Protein AF-A0A956EJK0-F1 (afdb_monomer)

Structure (mmCIF, N/CA/C/O backbone):
data_AF-A0A956EJK0-F1
#
_entry.id   AF-A0A956EJK0-F1
#
loop_
_atom_site.group_PDB
_atom_site.id
_atom_site.type_symbol
_atom_site.label_atom_id
_atom_site.label_alt_id
_atom_site.label_comp_id
_atom_site.label_asym_id
_atom_site.label_entity_id
_atom_site.label_seq_id
_atom_site.pdbx_PDB_ins_code
_atom_site.Cartn_x
_atom_site.Cartn_y
_atom_site.Cartn_z
_atom_site.occupancy
_atom_site.B_iso_or_equiv
_atom_site.auth_seq_id
_atom_site.auth_comp_id
_atom_site.auth_asym_id
_atom_site.auth_atom_id
_atom_site.pdbx_PDB_model_num
ATOM 1 N N . MET A 1 1 ? -27.105 24.852 21.504 1.00 27.03 1 MET A N 1
ATOM 2 C CA . MET A 1 1 ? -26.414 24.849 20.197 1.00 27.03 1 MET A CA 1
ATOM 3 C C . MET A 1 1 ? -25.182 23.975 20.384 1.00 27.03 1 MET A C 1
ATOM 5 O O . MET A 1 1 ? -24.253 24.402 21.052 1.00 27.03 1 MET A O 1
ATOM 9 N N . ALA A 1 2 ? -25.264 22.703 19.991 1.00 27.64 2 ALA A N 1
ATOM 10 C CA . ALA A 1 2 ? -24.200 21.724 20.217 1.00 27.64 2 ALA A CA 1
ATOM 11 C C . ALA A 1 2 ? -22.987 22.030 19.314 1.00 27.64 2 ALA A C 1
ATOM 13 O O . ALA A 1 2 ? -23.203 22.406 18.158 1.00 27.64 2 ALA A O 1
ATOM 14 N N . PRO A 1 3 ? -21.737 21.873 19.784 1.00 31.86 3 PRO A N 1
ATOM 15 C CA . PRO A 1 3 ? -20.600 21.773 18.877 1.00 31.86 3 PRO A CA 1
ATOM 16 C C . PRO A 1 3 ? -20.783 20.500 18.038 1.00 31.86 3 PRO A C 1
ATOM 18 O O . PRO A 1 3 ? -20.992 19.414 18.574 1.00 31.86 3 PRO A O 1
ATOM 21 N N . GLY A 1 4 ? -20.838 20.673 16.717 1.00 28.30 4 GLY A N 1
ATOM 22 C CA . GLY A 1 4 ? -21.259 19.648 15.767 1.00 28.30 4 GLY A CA 1
ATOM 23 C C . GLY A 1 4 ? -20.403 18.386 15.813 1.00 28.30 4 GLY A C 1
ATOM 24 O O . GLY A 1 4 ? -19.175 18.464 15.797 1.00 28.30 4 GLY A O 1
ATOM 25 N N . GLY A 1 5 ? -21.070 17.228 15.816 1.00 31.25 5 GLY A N 1
ATOM 26 C CA . GLY A 1 5 ? -20.427 15.953 15.526 1.00 31.25 5 GLY A CA 1
ATO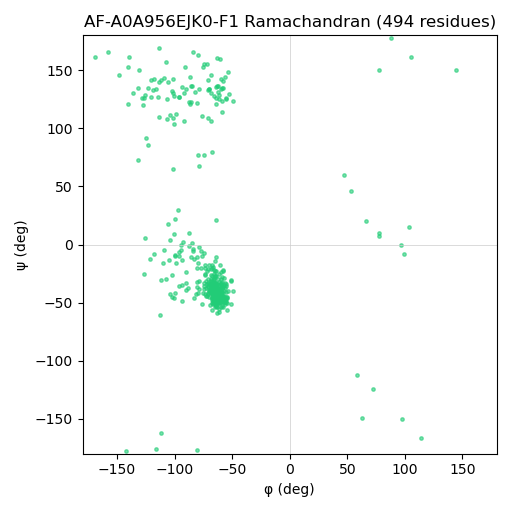M 27 C C . GLY A 1 5 ? -19.689 16.055 14.195 1.00 31.25 5 GLY A C 1
ATOM 28 O O . GLY A 1 5 ? -20.239 16.551 13.206 1.00 31.25 5 GLY A O 1
ATOM 29 N N . THR A 1 6 ? -18.424 15.651 14.183 1.00 39.28 6 THR A N 1
ATOM 30 C CA . THR A 1 6 ? -17.621 15.607 12.966 1.00 39.28 6 THR A CA 1
ATOM 31 C C . THR A 1 6 ? -18.357 14.749 11.929 1.00 39.28 6 THR A C 1
ATOM 33 O O . THR A 1 6 ? -18.733 13.613 12.232 1.00 39.28 6 THR A O 1
ATOM 36 N N . PRO A 1 7 ? -18.629 15.264 10.714 1.00 41.50 7 PRO A N 1
ATOM 37 C CA . PRO A 1 7 ? -19.218 14.451 9.662 1.00 41.50 7 PRO A CA 1
ATOM 38 C C . PRO A 1 7 ? -18.278 13.272 9.405 1.00 41.50 7 PRO A C 1
ATOM 40 O O . PRO A 1 7 ? -17.145 13.470 8.974 1.00 41.50 7 PRO A O 1
ATOM 43 N N . ARG A 1 8 ? -18.708 12.042 9.696 1.00 54.34 8 ARG A N 1
ATOM 44 C CA . ARG A 1 8 ? -17.963 10.856 9.264 1.00 54.34 8 ARG A CA 1
ATOM 45 C C . ARG A 1 8 ? -17.973 10.822 7.741 1.00 54.34 8 ARG A C 1
ATOM 47 O O . ARG A 1 8 ? -19.007 11.056 7.123 1.00 54.34 8 ARG A O 1
ATOM 54 N N . SER A 1 9 ? -16.820 10.533 7.144 1.00 58.06 9 SER A N 1
ATOM 55 C CA . SER A 1 9 ? -16.718 10.328 5.702 1.00 58.06 9 SER A CA 1
ATOM 56 C C . SER A 1 9 ? -17.698 9.237 5.262 1.00 58.06 9 SER A C 1
ATOM 58 O O . SER A 1 9 ? -17.712 8.139 5.824 1.00 58.06 9 SER A O 1
ATOM 60 N N . ASP A 1 10 ? -18.549 9.546 4.285 1.00 70.12 10 ASP A N 1
ATOM 61 C CA . ASP A 1 10 ? -19.488 8.571 3.747 1.00 70.12 10 ASP A CA 1
ATOM 62 C C . ASP A 1 10 ? -18.712 7.399 3.125 1.00 70.12 10 ASP A C 1
ATOM 64 O O . ASP A 1 10 ? -17.862 7.586 2.248 1.00 70.12 10 ASP A O 1
ATOM 68 N N . ARG A 1 11 ? -19.063 6.171 3.520 1.00 81.75 11 ARG A N 1
ATOM 69 C CA . ARG A 1 11 ? -18.511 4.920 2.975 1.00 81.75 11 ARG A CA 1
ATOM 70 C C . ARG A 1 11 ? -18.932 4.707 1.516 1.00 81.75 11 ARG A C 1
ATOM 72 O O . ARG A 1 11 ? -19.880 3.976 1.223 1.00 81.75 11 ARG A O 1
ATOM 79 N N . ARG A 1 12 ? -18.249 5.381 0.589 1.00 82.50 12 ARG A N 1
ATOM 80 C CA . ARG A 1 12 ? -18.612 5.458 -0.839 1.00 82.50 12 ARG A CA 1
ATOM 81 C C . ARG A 1 12 ? -17.741 4.597 -1.756 1.00 82.50 12 ARG A C 1
ATOM 83 O O . ARG A 1 12 ? -18.123 4.394 -2.909 1.00 82.50 12 ARG A O 1
ATOM 90 N N . LEU A 1 13 ? -16.600 4.082 -1.292 1.00 86.31 13 LEU A N 1
ATOM 91 C CA . LEU A 1 13 ? -15.708 3.254 -2.110 1.00 86.31 13 LEU A CA 1
ATOM 92 C C . LEU A 1 13 ? -16.095 1.774 -2.050 1.00 86.31 13 LEU A C 1
ATOM 94 O O . LEU A 1 13 ? -16.135 1.168 -0.986 1.00 86.31 13 LEU A O 1
ATOM 98 N N . GLY A 1 14 ? -16.372 1.176 -3.208 1.00 91.00 14 GLY A N 1
ATOM 99 C CA . GLY A 1 14 ? -16.590 -0.268 -3.322 1.00 91.00 14 GLY A CA 1
ATOM 100 C C . GLY A 1 14 ? -15.284 -1.072 -3.369 1.00 91.00 14 GLY A C 1
ATOM 101 O O . GLY A 1 14 ? -14.188 -0.516 -3.333 1.00 91.00 14 GLY A O 1
ATOM 102 N N . LEU A 1 15 ? -15.416 -2.391 -3.538 1.00 92.88 15 LEU A N 1
ATOM 103 C CA . LEU A 1 15 ? -14.291 -3.327 -3.641 1.00 92.88 15 LEU A CA 1
ATOM 104 C C . LEU A 1 15 ? -13.317 -2.989 -4.782 1.00 92.88 15 LEU A C 1
ATOM 106 O O . LEU A 1 15 ? -12.114 -2.945 -4.554 1.00 92.88 15 LEU A O 1
ATOM 110 N N . LEU A 1 16 ? -13.816 -2.744 -6.001 1.00 92.62 16 LEU A N 1
ATOM 111 C CA . LEU A 1 16 ? -12.954 -2.537 -7.174 1.00 92.62 16 LEU A CA 1
ATOM 112 C C . LEU A 1 16 ? -12.081 -1.273 -7.066 1.00 92.62 16 LEU A C 1
ATOM 114 O O . LEU A 1 16 ? -10.877 -1.393 -7.273 1.00 92.62 16 LEU A O 1
ATOM 118 N N . PRO A 1 17 ? -12.612 -0.087 -6.696 1.00 91.12 17 PRO A N 1
ATOM 119 C CA . PRO A 1 17 ? -11.764 1.073 -6.428 1.00 91.12 17 PRO A CA 1
ATOM 120 C C . PRO A 1 17 ? -10.739 0.828 -5.315 1.00 91.12 17 PRO A C 1
ATOM 122 O O . PRO A 1 17 ? -9.592 1.225 -5.468 1.00 91.12 17 PRO A O 1
ATOM 125 N N . ALA A 1 18 ? -11.116 0.147 -4.225 1.00 92.56 18 ALA A N 1
ATOM 126 C CA . ALA A 1 18 ? -10.185 -0.163 -3.137 1.00 92.56 18 ALA A CA 1
ATOM 127 C C . ALA A 1 18 ? -9.060 -1.112 -3.592 1.00 92.56 18 ALA A C 1
ATOM 129 O O . ALA A 1 18 ? -7.894 -0.878 -3.287 1.00 92.56 18 ALA A O 1
ATOM 130 N N . ALA A 1 19 ? -9.385 -2.142 -4.379 1.00 95.19 19 ALA A N 1
ATOM 131 C CA . ALA A 1 19 ? -8.396 -3.044 -4.966 1.00 95.19 19 ALA A CA 1
ATOM 132 C C . ALA A 1 19 ? -7.498 -2.324 -5.987 1.00 95.19 19 ALA A C 1
ATOM 134 O O . ALA A 1 19 ? -6.304 -2.597 -6.047 1.00 95.19 19 ALA A O 1
ATOM 135 N N . ALA A 1 20 ? -8.044 -1.373 -6.753 1.00 93.62 20 ALA A N 1
ATOM 136 C CA . ALA A 1 20 ? -7.271 -0.538 -7.671 1.00 93.62 20 ALA A CA 1
ATOM 137 C C . ALA A 1 20 ? -6.339 0.440 -6.939 1.00 93.62 20 ALA A C 1
ATOM 139 O O . ALA A 1 20 ? -5.262 0.729 -7.444 1.00 93.62 20 ALA A O 1
ATOM 140 N N . VAL A 1 21 ? -6.712 0.925 -5.748 1.00 93.69 21 VAL A N 1
ATOM 141 C CA . VAL A 1 21 ? -5.791 1.683 -4.884 1.00 93.69 21 VAL A CA 1
ATOM 142 C C . VAL A 1 21 ? -4.616 0.797 -4.470 1.00 93.69 21 VAL A C 1
ATOM 144 O O . VAL A 1 21 ? -3.480 1.207 -4.649 1.00 93.69 21 VAL A O 1
ATOM 147 N N . VAL A 1 22 ? -4.867 -0.434 -4.010 1.00 95.56 22 VAL A N 1
ATOM 148 C CA . VAL A 1 22 ? -3.798 -1.382 -3.631 1.00 95.56 22 VAL A CA 1
ATOM 149 C C . VAL A 1 22 ? -2.900 -1.707 -4.822 1.00 95.56 22 VAL A C 1
ATOM 151 O O . VAL A 1 22 ? -1.693 -1.487 -4.771 1.00 95.56 22 VAL A O 1
ATOM 154 N N . ALA A 1 23 ? -3.489 -2.184 -5.920 1.00 95.19 23 ALA A N 1
ATOM 155 C CA . ALA A 1 23 ? -2.732 -2.582 -7.098 1.00 95.19 23 ALA A CA 1
ATOM 156 C C . ALA A 1 23 ? -1.990 -1.398 -7.734 1.00 95.19 23 ALA A C 1
ATOM 158 O O . ALA A 1 23 ? -0.863 -1.562 -8.181 1.00 95.19 23 ALA A O 1
ATOM 159 N N . GLY A 1 24 ? -2.590 -0.205 -7.749 1.00 92.31 24 GLY A N 1
ATOM 160 C CA . GLY A 1 24 ? -1.971 0.997 -8.299 1.00 92.31 24 GLY A CA 1
ATOM 161 C C . GLY A 1 24 ? -0.852 1.541 -7.422 1.00 92.31 24 GLY A C 1
ATOM 162 O O . GLY A 1 24 ? 0.166 1.961 -7.952 1.00 92.31 24 GLY A O 1
ATOM 163 N N . SER A 1 25 ? -0.994 1.484 -6.095 1.00 91.56 25 SER A N 1
ATOM 164 C CA . SER A 1 25 ? 0.093 1.839 -5.179 1.00 91.56 25 SER A CA 1
ATOM 165 C C . SER A 1 25 ? 1.289 0.898 -5.311 1.00 91.56 25 SER A C 1
ATOM 167 O O . SER A 1 25 ? 2.416 1.371 -5.214 1.00 91.56 25 SER A O 1
ATOM 169 N N . MET A 1 26 ? 1.062 -0.390 -5.592 1.00 93.06 26 MET A N 1
ATOM 170 C CA . MET A 1 26 ? 2.148 -1.344 -5.838 1.00 93.06 26 MET A CA 1
ATOM 171 C C . MET A 1 26 ? 2.751 -1.247 -7.240 1.00 93.06 26 MET A C 1
ATOM 173 O O . MET A 1 26 ? 3.962 -1.395 -7.392 1.00 93.06 26 MET A O 1
ATOM 177 N N . LEU A 1 27 ? 1.930 -1.007 -8.268 1.00 91.81 27 LEU A N 1
ATOM 178 C CA . LEU A 1 27 ? 2.364 -0.903 -9.662 1.00 91.81 27 LEU A CA 1
ATOM 179 C C . LEU A 1 27 ? 3.076 0.437 -9.912 1.00 91.81 27 LEU A C 1
ATOM 181 O O . LEU A 1 27 ? 2.511 1.373 -10.476 1.00 91.81 27 LEU A O 1
ATOM 185 N N . GLY A 1 28 ? 4.327 0.521 -9.468 1.00 83.69 28 GLY A N 1
ATOM 186 C CA . GLY A 1 28 ? 5.204 1.677 -9.634 1.00 83.69 28 GLY A CA 1
ATOM 187 C C . GLY A 1 28 ? 6.379 1.421 -10.580 1.00 83.69 28 GLY A C 1
ATOM 188 O O . GLY A 1 28 ? 6.399 0.466 -11.354 1.00 83.69 28 GLY A O 1
ATOM 189 N N . ILE A 1 29 ? 7.400 2.278 -10.488 1.00 79.88 29 ILE A N 1
ATOM 190 C CA . ILE A 1 29 ? 8.624 2.172 -11.299 1.00 79.88 29 ILE A CA 1
ATOM 191 C C . ILE A 1 29 ? 9.492 0.956 -10.935 1.00 79.88 29 ILE A C 1
ATOM 193 O O . ILE A 1 29 ? 10.272 0.496 -11.761 1.00 79.88 29 ILE A O 1
ATOM 197 N N . GLY A 1 30 ? 9.334 0.388 -9.734 1.00 85.25 30 GLY A N 1
ATOM 198 C CA . GLY A 1 30 ? 10.177 -0.706 -9.235 1.00 85.25 30 GLY A CA 1
ATOM 199 C C . GLY A 1 30 ? 10.243 -1.920 -10.170 1.00 85.25 30 GLY A C 1
ATOM 200 O O . GLY A 1 30 ? 11.328 -2.378 -10.497 1.00 85.25 30 GLY A O 1
ATOM 201 N N . ILE A 1 31 ? 9.117 -2.399 -10.711 1.00 91.25 31 ILE A N 1
ATOM 202 C CA . ILE A 1 31 ? 9.116 -3.561 -11.630 1.00 91.25 31 ILE A CA 1
ATOM 203 C C . ILE A 1 31 ? 9.850 -3.316 -12.959 1.00 91.25 31 ILE A C 1
ATOM 205 O O . ILE A 1 31 ? 10.148 -4.253 -13.695 1.00 91.25 31 ILE A O 1
ATOM 209 N N . PHE A 1 32 ? 10.145 -2.060 -13.274 1.00 87.44 32 PHE A N 1
ATOM 210 C CA . PHE A 1 32 ? 10.804 -1.637 -14.503 1.00 87.44 32 PHE A CA 1
ATOM 211 C C . PHE A 1 32 ? 12.321 -1.471 -14.311 1.00 87.44 32 PHE A C 1
ATOM 213 O O . PHE A 1 32 ? 13.095 -1.843 -15.193 1.00 87.44 32 PHE A O 1
ATOM 220 N N . ILE A 1 33 ? 12.751 -1.006 -13.132 1.00 86.75 33 ILE A N 1
ATOM 221 C CA . ILE A 1 33 ? 14.166 -0.722 -12.812 1.00 86.75 33 ILE A CA 1
ATOM 222 C C . ILE A 1 33 ? 14.843 -1.792 -11.948 1.00 86.75 33 ILE A C 1
ATOM 224 O O . ILE A 1 33 ? 16.050 -1.971 -12.027 1.00 86.75 33 ILE A O 1
ATOM 228 N N . SER A 1 34 ? 14.086 -2.534 -11.140 1.00 91.50 34 SER A N 1
ATOM 229 C CA . SER A 1 34 ? 14.632 -3.563 -10.253 1.00 91.50 34 SER A CA 1
ATOM 230 C C . SER A 1 34 ? 15.061 -4.852 -10.966 1.00 91.50 34 SER A C 1
ATOM 232 O O . SER A 1 34 ? 16.026 -5.460 -10.509 1.00 91.50 34 SER A O 1
ATOM 234 N N . PRO A 1 35 ? 14.422 -5.328 -12.060 1.00 95.06 35 PRO A N 1
ATOM 235 C CA . PRO A 1 35 ? 14.858 -6.563 -12.718 1.00 95.06 35 PRO A CA 1
ATOM 236 C C . PRO A 1 35 ? 16.339 -6.566 -13.145 1.00 95.06 35 PRO A C 1
ATOM 238 O O . PRO A 1 35 ? 17.013 -7.551 -12.851 1.00 95.06 35 PRO A O 1
ATOM 241 N N . PRO A 1 36 ? 16.890 -5.504 -13.764 1.00 93.44 36 PRO A N 1
ATOM 242 C CA . PRO A 1 36 ? 18.319 -5.440 -14.071 1.00 93.44 36 PRO A CA 1
ATOM 243 C C . PRO A 1 36 ? 19.222 -5.515 -12.835 1.00 93.44 36 PRO A C 1
ATOM 245 O O . PRO A 1 36 ? 20.186 -6.278 -12.827 1.00 93.44 36 PRO A O 1
ATOM 248 N N . GLU A 1 37 ? 18.879 -4.800 -11.760 1.00 91.94 37 GLU A N 1
ATOM 249 C CA . GLU A 1 37 ? 19.637 -4.823 -10.499 1.00 91.94 37 GLU A CA 1
ATOM 250 C C . GLU A 1 37 ? 19.674 -6.232 -9.887 1.00 91.94 37 GLU A C 1
ATOM 252 O O . GLU A 1 37 ? 20.729 -6.737 -9.507 1.00 91.94 37 GLU A O 1
ATOM 257 N N . VAL A 1 38 ? 18.527 -6.917 -9.866 1.00 94.75 38 VAL A N 1
ATOM 258 C CA . VAL A 1 38 ? 18.420 -8.302 -9.381 1.00 94.75 38 VAL A CA 1
ATOM 259 C C . VAL A 1 38 ? 19.228 -9.252 -10.266 1.00 94.75 38 VAL A C 1
ATOM 261 O O . VAL A 1 38 ? 19.899 -10.151 -9.760 1.00 94.75 38 VAL A O 1
ATOM 264 N N . ALA A 1 39 ? 19.176 -9.065 -11.587 1.00 94.25 39 ALA A N 1
ATOM 265 C CA . ALA A 1 39 ? 19.916 -9.883 -12.541 1.00 94.25 39 ALA A CA 1
ATOM 266 C C . ALA A 1 39 ? 21.439 -9.713 -12.406 1.00 94.25 39 ALA A C 1
ATOM 268 O O . ALA A 1 39 ? 22.172 -10.669 -12.652 1.00 94.25 39 ALA A O 1
ATOM 269 N N . ALA A 1 40 ? 21.914 -8.539 -11.977 1.00 93.06 40 ALA A N 1
ATOM 270 C CA . ALA A 1 40 ? 23.334 -8.274 -11.751 1.00 93.06 40 ALA A CA 1
ATOM 271 C C . ALA A 1 40 ? 23.904 -9.011 -10.524 1.00 93.06 40 ALA A C 1
ATOM 273 O O . ALA A 1 40 ? 25.087 -9.356 -10.507 1.00 93.06 40 ALA A O 1
ATOM 274 N N . ASP A 1 41 ? 23.080 -9.272 -9.504 1.00 91.75 41 ASP A N 1
ATOM 275 C CA . ASP A 1 41 ? 23.518 -9.901 -8.251 1.00 91.75 41 ASP A CA 1
ATOM 276 C C . ASP A 1 41 ? 23.242 -11.412 -8.168 1.00 91.75 41 ASP A C 1
ATOM 278 O O . ASP A 1 41 ? 23.831 -12.101 -7.327 1.00 91.75 41 ASP A O 1
ATOM 282 N N . ILE A 1 42 ? 22.377 -11.952 -9.032 1.00 91.38 42 ILE A N 1
ATOM 283 C CA . ILE A 1 42 ? 21.925 -13.347 -8.985 1.00 91.38 42 ILE A CA 1
ATOM 284 C C . ILE A 1 42 ? 22.567 -14.201 -10.085 1.00 91.38 42 ILE A C 1
ATOM 286 O O . ILE A 1 42 ? 22.704 -13.797 -11.231 1.00 91.38 42 ILE A O 1
ATOM 290 N N . SER A 1 43 ? 22.935 -15.437 -9.736 1.00 85.06 43 SER A N 1
ATOM 291 C CA . SER A 1 43 ? 23.701 -16.351 -10.594 1.00 85.06 43 SER A CA 1
ATOM 292 C C . SER A 1 43 ? 22.891 -17.092 -11.666 1.00 85.06 43 SER A C 1
ATOM 294 O O . SER A 1 43 ? 23.488 -17.736 -12.525 1.00 85.06 43 SER A O 1
ATOM 296 N N . GLY A 1 44 ? 21.553 -17.049 -11.638 1.00 87.19 44 GLY A N 1
ATOM 297 C CA . GLY A 1 44 ? 20.733 -17.781 -12.607 1.00 87.19 44 GLY A CA 1
ATOM 298 C C . GLY A 1 44 ? 19.240 -17.422 -12.610 1.00 87.19 44 GLY A C 1
ATOM 299 O O . GLY A 1 44 ? 18.724 -16.884 -11.629 1.00 87.19 44 GLY A O 1
ATOM 300 N N . PRO A 1 45 ? 18.514 -17.761 -13.692 1.00 88.06 45 PRO A N 1
ATOM 301 C CA . PRO A 1 45 ? 17.105 -17.392 -13.894 1.00 88.06 45 PRO A CA 1
ATOM 302 C C . PRO A 1 45 ? 16.157 -18.018 -12.862 1.00 88.06 45 PRO A C 1
ATOM 304 O O . PRO A 1 45 ? 15.180 -17.391 -12.457 1.00 88.06 45 PRO A O 1
ATOM 307 N N . GLY A 1 46 ? 16.454 -19.235 -12.390 1.00 88.56 46 GLY A N 1
ATOM 308 C CA . GLY A 1 46 ? 15.676 -19.884 -11.333 1.00 88.56 46 GLY A CA 1
ATOM 309 C C . GLY A 1 46 ? 15.754 -19.117 -10.011 1.00 88.56 46 GLY A C 1
ATOM 310 O O . GLY A 1 46 ? 14.729 -18.858 -9.386 1.00 88.56 46 GLY A O 1
ATOM 311 N N . TYR A 1 47 ? 16.957 -18.681 -9.621 1.00 91.44 47 TYR A N 1
ATOM 312 C CA . TYR A 1 47 ? 17.140 -17.829 -8.445 1.00 91.44 47 TYR A CA 1
ATOM 313 C C . TYR A 1 47 ? 16.520 -16.446 -8.642 1.00 91.44 47 TYR A C 1
ATOM 315 O O . TYR A 1 47 ? 15.920 -15.924 -7.710 1.00 91.44 47 TYR A O 1
ATOM 323 N N . PHE A 1 48 ? 16.596 -15.884 -9.851 1.00 93.56 48 PHE A N 1
ATOM 324 C CA . PHE A 1 48 ? 15.965 -14.609 -10.181 1.00 93.56 48 PHE A CA 1
ATOM 325 C C . PHE A 1 48 ? 14.451 -14.662 -9.926 1.00 93.56 48 PHE A C 1
ATOM 327 O O . PHE A 1 48 ? 13.931 -13.871 -9.141 1.00 93.56 48 PHE A O 1
ATOM 334 N N . LEU A 1 49 ? 13.748 -15.648 -10.496 1.00 93.56 49 LEU A N 1
ATOM 335 C CA . LEU A 1 49 ? 12.312 -15.830 -10.254 1.00 93.56 49 LEU A CA 1
ATOM 336 C C . LEU A 1 49 ? 12.006 -16.166 -8.790 1.00 93.56 49 LEU A C 1
ATOM 338 O O . LEU A 1 49 ? 10.992 -15.714 -8.262 1.00 93.56 49 LEU A O 1
ATOM 342 N N . LEU A 1 50 ? 12.884 -16.916 -8.115 1.00 93.69 50 LEU A N 1
ATOM 343 C CA . LEU A 1 50 ? 12.725 -17.242 -6.700 1.00 93.69 50 LEU A CA 1
ATOM 344 C C . LEU A 1 50 ? 12.783 -15.993 -5.808 1.00 93.69 50 LEU A C 1
ATOM 346 O O . LEU A 1 50 ? 11.949 -15.873 -4.917 1.00 93.69 50 LEU A O 1
ATOM 350 N N . VAL A 1 51 ? 13.697 -15.043 -6.048 1.00 95.38 51 VAL A N 1
ATOM 351 C CA . VAL A 1 51 ? 13.737 -13.770 -5.297 1.00 95.38 51 VAL A CA 1
ATOM 352 C C . VAL A 1 51 ? 12.408 -13.021 -5.456 1.00 95.38 51 VAL A C 1
ATOM 354 O O . VAL A 1 51 ? 11.819 -12.602 -4.459 1.00 95.38 51 VAL A O 1
ATOM 357 N N . TRP A 1 52 ? 11.894 -12.905 -6.686 1.00 96.94 52 TRP A N 1
ATOM 358 C CA . TRP A 1 52 ? 10.604 -12.256 -6.956 1.00 96.94 52 TRP A CA 1
ATOM 359 C C . TRP A 1 52 ? 9.420 -12.991 -6.319 1.00 96.94 52 TRP A C 1
ATOM 361 O O . TRP A 1 52 ? 8.493 -12.345 -5.826 1.00 96.94 52 TRP A O 1
ATOM 371 N N . ALA A 1 53 ? 9.452 -14.324 -6.281 1.00 96.81 53 ALA A N 1
ATOM 372 C CA . ALA A 1 53 ? 8.434 -15.132 -5.616 1.00 96.81 53 ALA A CA 1
ATOM 373 C C . ALA A 1 53 ? 8.475 -14.963 -4.091 1.00 96.81 53 ALA A C 1
ATOM 375 O O . ALA A 1 53 ? 7.426 -14.818 -3.467 1.00 96.81 53 ALA A O 1
ATOM 376 N N . LEU A 1 54 ? 9.669 -14.920 -3.490 1.00 95.12 54 LEU A N 1
ATOM 377 C CA . LEU A 1 54 ? 9.848 -14.668 -2.058 1.00 95.12 54 LEU A CA 1
ATOM 378 C C . LEU A 1 54 ? 9.394 -13.257 -1.672 1.00 95.12 54 LEU A C 1
ATOM 380 O O . LEU A 1 54 ? 8.699 -13.098 -0.671 1.00 95.12 54 LEU A O 1
ATOM 384 N N . GLY A 1 55 ? 9.717 -12.247 -2.486 1.00 94.50 55 GLY A N 1
ATOM 385 C CA . GLY A 1 55 ? 9.218 -10.883 -2.297 1.00 94.50 55 GLY A CA 1
ATOM 386 C C . GLY A 1 55 ? 7.693 -10.803 -2.378 1.00 94.50 55 GLY A C 1
ATOM 387 O O . GLY A 1 55 ? 7.055 -10.205 -1.512 1.00 94.50 55 GLY A O 1
ATOM 388 N N . GLY A 1 56 ? 7.090 -11.482 -3.358 1.00 96.56 56 GLY A N 1
ATOM 389 C CA . GLY A 1 56 ? 5.636 -11.552 -3.492 1.00 96.56 56 GLY A CA 1
ATOM 390 C C . GLY A 1 56 ? 4.962 -12.289 -2.331 1.00 96.56 56 GLY A C 1
ATOM 391 O O . GLY A 1 56 ? 3.941 -11.835 -1.817 1.00 96.56 56 GLY A O 1
ATOM 392 N N . ALA A 1 57 ? 5.556 -13.386 -1.855 1.00 96.25 57 ALA A N 1
ATOM 393 C CA . ALA A 1 57 ? 5.085 -14.099 -0.671 1.00 96.25 57 ALA A CA 1
ATOM 394 C C . ALA A 1 57 ? 5.154 -13.215 0.584 1.00 96.25 57 ALA A C 1
ATOM 396 O O . ALA A 1 57 ? 4.189 -13.155 1.344 1.00 96.25 57 ALA A O 1
ATOM 397 N N . ALA A 1 58 ? 6.250 -12.471 0.772 1.00 91.75 58 ALA A N 1
ATOM 398 C CA . ALA A 1 58 ? 6.384 -11.514 1.866 1.00 91.75 58 ALA A CA 1
ATOM 399 C C . ALA A 1 58 ? 5.317 -10.405 1.797 1.00 91.75 58 ALA A C 1
ATOM 401 O O . ALA A 1 58 ? 4.700 -10.088 2.815 1.00 91.75 58 ALA A O 1
ATOM 402 N N . ALA A 1 59 ? 5.039 -9.871 0.602 1.00 94.12 59 ALA A N 1
ATOM 403 C CA . ALA A 1 59 ? 3.983 -8.881 0.393 1.00 94.12 59 ALA A CA 1
ATOM 404 C C . ALA A 1 59 ? 2.589 -9.438 0.725 1.00 94.12 59 ALA A C 1
ATOM 406 O O . ALA A 1 59 ? 1.816 -8.774 1.410 1.00 94.12 59 ALA A O 1
ATOM 407 N N . ILE A 1 60 ? 2.278 -10.676 0.319 1.00 96.06 60 ILE A N 1
ATOM 408 C CA . ILE A 1 60 ? 1.010 -11.343 0.663 1.00 96.06 60 ILE A CA 1
ATOM 409 C C . ILE A 1 60 ? 0.895 -11.566 2.177 1.00 96.06 60 ILE A C 1
ATOM 411 O O . ILE A 1 60 ? -0.169 -11.328 2.744 1.00 96.06 60 ILE A O 1
ATOM 415 N N . CYS A 1 61 ? 1.972 -11.966 2.857 1.00 93.56 61 CYS A N 1
ATOM 416 C CA . CYS A 1 61 ? 1.985 -12.092 4.317 1.00 93.56 61 CYS A CA 1
ATOM 417 C C . CYS A 1 61 ? 1.706 -10.745 5.010 1.00 93.56 61 CYS A C 1
ATOM 419 O O . CYS A 1 61 ? 0.901 -10.687 5.945 1.00 93.56 61 CYS A O 1
ATOM 421 N N . GLY A 1 62 ? 2.308 -9.654 4.524 1.00 91.88 62 GLY A N 1
ATOM 422 C CA . GLY A 1 62 ? 2.012 -8.295 4.987 1.00 91.88 62 GLY A CA 1
ATOM 423 C C . GLY A 1 62 ? 0.549 -7.913 4.746 1.00 91.88 62 GLY A C 1
ATOM 424 O O . GLY A 1 62 ? -0.145 -7.482 5.668 1.00 91.88 62 GLY A O 1
ATOM 425 N N . ALA A 1 63 ? 0.050 -8.163 3.535 1.00 94.69 63 ALA A N 1
ATOM 426 C CA . ALA A 1 63 ? -1.328 -7.908 3.129 1.00 94.69 63 ALA A CA 1
ATOM 427 C C . ALA A 1 63 ? -2.345 -8.659 4.006 1.00 94.69 63 ALA A C 1
ATOM 429 O O . ALA A 1 63 ? -3.319 -8.064 4.460 1.00 94.69 63 ALA A O 1
ATOM 430 N N . LEU A 1 64 ? -2.103 -9.938 4.306 1.00 94.25 64 LEU A N 1
ATOM 431 C CA . LEU A 1 64 ? -2.932 -10.733 5.220 1.00 94.25 64 LEU A CA 1
ATOM 432 C C . LEU A 1 64 ? -2.935 -10.149 6.637 1.00 94.25 64 LEU A C 1
ATOM 434 O O . LEU A 1 64 ? -3.993 -10.042 7.254 1.00 94.25 64 LEU A O 1
ATOM 438 N N . SER A 1 65 ? -1.766 -9.722 7.117 1.00 92.31 65 SER A N 1
ATOM 439 C CA . SER A 1 65 ? -1.602 -9.117 8.444 1.00 92.31 65 SER A CA 1
ATOM 440 C C . SER A 1 65 ? -2.442 -7.842 8.580 1.00 92.31 65 SER A C 1
ATOM 442 O O . SER A 1 65 ? -3.224 -7.698 9.518 1.00 92.31 65 SER A O 1
ATOM 444 N N . VAL A 1 66 ? -2.354 -6.925 7.614 1.00 92.62 66 VAL A N 1
ATOM 445 C CA . VAL A 1 66 ? -3.115 -5.666 7.686 1.00 92.62 66 VAL A CA 1
ATOM 446 C C . VAL A 1 66 ? -4.573 -5.807 7.258 1.00 92.62 66 VAL A C 1
ATOM 448 O O . VAL A 1 66 ? -5.390 -4.974 7.639 1.00 92.62 66 VAL A O 1
ATOM 451 N N . ALA A 1 67 ? -4.934 -6.846 6.501 1.00 93.50 67 ALA A N 1
ATOM 452 C CA . ALA A 1 67 ? -6.327 -7.149 6.185 1.00 93.50 67 ALA A CA 1
ATOM 453 C C . ALA A 1 67 ? -7.131 -7.452 7.457 1.00 93.50 67 ALA A C 1
ATOM 455 O O . ALA A 1 67 ? -8.257 -6.974 7.598 1.00 93.50 67 ALA A O 1
ATOM 456 N N . GLU A 1 68 ? -6.542 -8.192 8.398 1.00 91.12 68 GLU A N 1
ATOM 457 C CA . GLU A 1 68 ? -7.135 -8.463 9.709 1.00 91.12 68 GLU A CA 1
ATOM 458 C C . GLU A 1 68 ? -7.310 -7.177 10.526 1.00 91.12 68 GLU A C 1
ATOM 460 O O . GLU A 1 68 ? -8.415 -6.886 10.988 1.00 91.12 68 GLU A O 1
ATOM 465 N N . LEU A 1 69 ? -6.259 -6.353 10.628 1.00 90.94 69 LEU A N 1
ATOM 466 C CA . LEU A 1 69 ? -6.323 -5.065 11.336 1.00 90.94 69 LEU A CA 1
ATOM 467 C C . LEU A 1 69 ? -7.333 -4.110 10.705 1.00 90.94 69 LEU A C 1
ATOM 469 O O . LEU A 1 69 ? -8.096 -3.461 11.415 1.00 90.94 69 LEU A O 1
ATOM 473 N N . GLY A 1 70 ? -7.367 -4.042 9.376 1.00 89.81 70 GLY A N 1
ATOM 474 C CA . GLY A 1 70 ? -8.287 -3.192 8.634 1.00 89.81 70 GLY A CA 1
ATOM 475 C C . GLY A 1 70 ? -9.740 -3.618 8.768 1.00 89.81 70 GLY A C 1
ATOM 476 O O . GLY A 1 70 ? -10.610 -2.755 8.873 1.00 89.81 70 GLY A O 1
ATOM 477 N N . ALA A 1 71 ? -10.018 -4.922 8.827 1.00 88.75 71 ALA A N 1
ATOM 478 C CA . ALA A 1 71 ? -11.358 -5.415 9.128 1.00 88.75 71 ALA A CA 1
ATOM 479 C C . ALA A 1 71 ? -11.767 -5.124 10.579 1.00 88.75 71 ALA A C 1
ATOM 481 O O . ALA A 1 71 ? -12.913 -4.747 10.822 1.00 88.75 71 ALA A O 1
ATOM 482 N N . MET A 1 72 ? -10.833 -5.265 11.526 1.00 86.12 72 MET A N 1
ATOM 483 C CA . MET A 1 72 ? -11.065 -5.018 12.951 1.00 86.12 72 MET A CA 1
ATOM 484 C C . MET A 1 72 ? -11.248 -3.526 13.268 1.00 86.12 72 MET A C 1
ATOM 486 O O . MET A 1 72 ? -12.095 -3.153 14.076 1.00 86.12 72 MET A O 1
ATOM 490 N N . MET A 1 73 ? -10.474 -2.657 12.617 1.00 88.88 73 MET A N 1
ATOM 491 C CA . MET A 1 73 ? -10.456 -1.211 12.834 1.00 88.88 73 MET A CA 1
ATOM 492 C C . MET A 1 73 ? -10.547 -0.451 11.495 1.00 88.88 73 MET A C 1
ATOM 494 O O . MET A 1 73 ? -9.572 0.172 11.061 1.00 88.88 73 MET A O 1
ATOM 498 N N . PRO A 1 74 ? -11.723 -0.442 10.833 1.00 88.81 74 PRO A N 1
ATOM 499 C CA . PRO A 1 74 ? -11.918 0.196 9.530 1.00 88.81 74 PRO A CA 1
ATOM 500 C C . PRO A 1 74 ? -12.086 1.718 9.669 1.00 88.81 74 PRO A C 1
ATOM 502 O O . PRO A 1 74 ? -13.169 2.275 9.464 1.00 88.81 74 PRO A O 1
ATOM 505 N N . ARG A 1 75 ? -11.011 2.393 10.081 1.00 87.62 75 ARG A N 1
ATOM 506 C CA . ARG A 1 75 ? -10.920 3.850 10.264 1.00 87.62 75 ARG A CA 1
ATOM 507 C C . ARG A 1 75 ? -9.949 4.458 9.249 1.00 87.62 75 ARG A C 1
ATOM 509 O O . ARG A 1 75 ? -9.261 3.741 8.530 1.00 87.62 75 ARG A O 1
ATOM 516 N N . ALA A 1 76 ? -9.938 5.784 9.151 1.00 87.81 76 ALA A N 1
ATOM 517 C CA . ALA A 1 76 ? -8.905 6.492 8.401 1.00 87.81 76 ALA A CA 1
ATOM 518 C C . ALA A 1 76 ? -7.560 6.428 9.152 1.00 87.81 76 ALA A C 1
ATOM 520 O O . ALA A 1 76 ? -7.535 6.278 10.372 1.00 87.81 76 ALA A O 1
ATOM 521 N N . GLY A 1 77 ? -6.450 6.554 8.423 1.00 88.75 77 GLY A N 1
ATOM 522 C CA . GLY A 1 77 ? -5.110 6.714 9.007 1.00 88.75 77 GLY A CA 1
ATOM 523 C C . GLY A 1 77 ? -4.255 5.452 9.069 1.00 88.75 77 GLY A C 1
ATOM 524 O O . GLY A 1 77 ? -3.061 5.561 9.330 1.00 88.75 77 GLY A O 1
ATOM 525 N N . GLY A 1 78 ? -4.830 4.287 8.762 1.00 89.31 78 GLY A N 1
ATOM 526 C CA . GLY A 1 78 ? -4.088 3.049 8.530 1.00 89.31 78 GLY A CA 1
ATOM 527 C C . GLY A 1 78 ? -3.225 2.621 9.710 1.00 89.31 78 GLY A C 1
ATOM 528 O O . GLY A 1 78 ? -3.760 2.272 10.756 1.00 89.31 78 GLY A O 1
ATOM 529 N N . ASP A 1 79 ? -1.903 2.672 9.551 1.00 92.00 79 ASP A N 1
ATOM 530 C CA . ASP A 1 79 ? -0.938 2.274 10.582 1.00 92.00 79 ASP A CA 1
ATOM 531 C C . ASP A 1 79 ? -1.153 3.021 11.911 1.00 92.00 79 ASP A C 1
ATOM 533 O O . ASP A 1 79 ? -1.077 2.416 12.976 1.00 92.00 79 ASP A O 1
ATOM 537 N N . TYR A 1 80 ? -1.455 4.325 11.880 1.00 94.12 80 TYR A N 1
ATOM 538 C CA . TYR A 1 80 ? -1.531 5.164 13.086 1.00 94.12 80 TYR A CA 1
ATOM 539 C C . TYR A 1 80 ? -2.489 4.621 14.172 1.00 94.12 80 TYR A C 1
ATOM 541 O O . TYR A 1 80 ? -2.016 4.355 15.281 1.00 94.12 80 TYR A O 1
ATOM 549 N N . PRO A 1 81 ? -3.792 4.378 13.901 1.00 91.81 81 PRO A N 1
ATOM 550 C CA . PRO A 1 81 ? -4.689 3.797 14.902 1.00 91.81 81 PRO A CA 1
ATOM 551 C C . PRO A 1 81 ? -4.267 2.388 15.346 1.00 91.81 81 PRO A C 1
ATOM 553 O O . PRO A 1 81 ? -4.514 2.010 16.492 1.00 91.81 81 PRO A O 1
ATOM 556 N N . TYR A 1 82 ? -3.608 1.607 14.483 1.00 93.06 82 TYR A N 1
ATOM 557 C CA . TYR A 1 82 ? -3.159 0.255 14.836 1.00 93.06 82 TYR A CA 1
ATOM 558 C C . TYR A 1 82 ? -1.996 0.296 15.817 1.00 93.06 82 TYR A C 1
ATOM 560 O O . TYR A 1 82 ? -2.002 -0.402 16.832 1.00 93.06 82 TYR A O 1
ATOM 568 N N . LEU A 1 83 ? -1.033 1.175 15.554 1.00 94.50 83 LEU A N 1
ATOM 569 C CA . LEU A 1 83 ? 0.101 1.402 16.434 1.00 94.50 83 LEU A CA 1
ATOM 570 C C . LEU A 1 83 ? -0.332 2.029 17.759 1.00 94.50 83 LEU A C 1
ATOM 572 O O . LEU A 1 83 ? 0.213 1.667 18.799 1.00 94.50 83 LEU A O 1
ATOM 576 N N . GLN A 1 84 ? -1.342 2.901 17.746 1.00 92.31 84 GLN A N 1
ATOM 577 C CA . G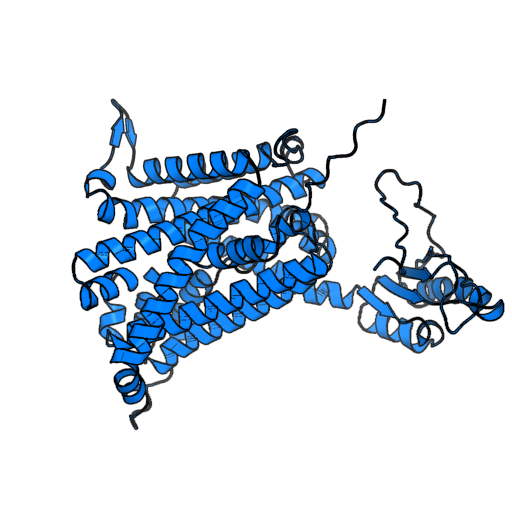LN A 1 84 ? -1.908 3.479 18.966 1.00 92.31 84 GLN A CA 1
ATOM 578 C C . GLN A 1 84 ? -2.523 2.404 19.861 1.00 92.31 84 GLN A C 1
ATOM 580 O O . GLN A 1 84 ? -2.253 2.385 21.059 1.00 92.31 84 GLN A O 1
ATOM 585 N N . MET A 1 85 ? -3.283 1.476 19.277 1.00 89.00 85 MET A N 1
ATOM 586 C CA . MET A 1 85 ? -3.891 0.368 20.015 1.00 89.00 85 MET A CA 1
ATOM 587 C C . MET A 1 85 ? -2.848 -0.645 20.517 1.00 89.00 85 MET A C 1
ATOM 589 O O . MET A 1 85 ? -2.952 -1.150 21.632 1.00 89.00 85 MET A O 1
ATOM 593 N N . ALA A 1 86 ? -1.830 -0.959 19.710 1.00 91.31 86 ALA A N 1
ATOM 594 C CA . ALA A 1 86 ? -0.847 -1.989 20.049 1.00 91.31 86 ALA A CA 1
ATOM 595 C C . ALA A 1 86 ? 0.263 -1.495 20.992 1.00 91.31 86 ALA A C 1
ATOM 597 O O . ALA A 1 86 ? 0.641 -2.198 21.931 1.00 91.31 86 ALA A O 1
ATOM 598 N N . TYR A 1 87 ? 0.783 -0.290 20.760 1.00 92.50 87 TYR A N 1
ATOM 599 C CA . TYR A 1 87 ? 1.983 0.235 21.423 1.00 92.50 87 TYR A CA 1
ATOM 600 C C . TYR A 1 87 ? 1.731 1.492 22.265 1.00 92.50 87 TYR A C 1
ATOM 602 O O . TYR A 1 87 ? 2.625 1.929 22.990 1.00 92.50 87 TYR A O 1
ATOM 610 N N . GLY A 1 88 ? 0.533 2.072 22.191 1.00 90.31 88 GLY A N 1
ATOM 611 C CA . GLY A 1 88 ? 0.176 3.293 22.906 1.00 90.31 88 GLY A CA 1
ATOM 612 C C . GLY A 1 88 ? 0.507 4.588 22.147 1.00 90.31 88 GLY A C 1
ATOM 613 O O . GLY A 1 88 ? 1.081 4.569 21.051 1.00 90.31 88 GLY A O 1
ATOM 614 N N . PRO A 1 89 ? 0.150 5.748 22.730 1.00 91.38 89 PRO A N 1
ATOM 615 C CA . PRO A 1 89 ? 0.152 7.036 22.035 1.00 91.38 89 PRO A CA 1
ATOM 616 C C . PRO A 1 89 ? 1.549 7.515 21.616 1.00 91.38 89 PRO A C 1
ATOM 618 O O . PRO A 1 89 ? 1.699 8.053 20.528 1.00 91.38 89 PRO A O 1
ATOM 621 N N . GLY A 1 90 ? 2.596 7.276 22.415 1.00 93.88 90 GLY A N 1
ATOM 622 C CA . GLY A 1 90 ? 3.949 7.761 22.096 1.00 93.88 90 GLY A CA 1
ATOM 623 C C . GLY A 1 90 ? 4.556 7.134 20.833 1.00 93.88 90 GLY A C 1
ATOM 624 O O . GLY A 1 90 ? 5.164 7.828 20.012 1.00 93.88 90 GLY A O 1
ATOM 625 N N . VAL A 1 91 ? 4.363 5.822 20.645 1.00 94.25 91 VAL A N 1
ATOM 626 C CA . VAL A 1 91 ? 4.824 5.113 19.438 1.00 94.25 91 VAL A CA 1
ATOM 627 C C . VAL A 1 91 ? 3.978 5.511 18.233 1.00 94.25 91 VAL A C 1
ATOM 629 O O . VAL A 1 91 ? 4.535 5.776 17.170 1.00 94.25 91 VAL A O 1
ATOM 632 N N . ALA A 1 92 ? 2.658 5.622 18.404 1.00 94.44 92 ALA A N 1
ATOM 633 C CA . ALA A 1 92 ? 1.757 6.077 17.349 1.00 94.44 92 ALA A CA 1
ATOM 634 C C . ALA A 1 92 ? 2.087 7.495 16.871 1.00 94.44 92 ALA A C 1
ATOM 636 O O . ALA A 1 92 ? 2.199 7.713 15.668 1.00 94.44 92 ALA A O 1
ATOM 637 N N . PHE A 1 93 ? 2.329 8.430 17.793 1.00 95.50 93 PHE A N 1
ATOM 638 C CA . PHE A 1 93 ? 2.762 9.794 17.491 1.00 95.50 93 PHE A CA 1
ATOM 639 C C . PHE A 1 93 ? 4.053 9.791 16.664 1.00 95.50 93 PHE A C 1
ATOM 641 O O . PHE A 1 93 ? 4.116 10.387 15.588 1.00 95.50 93 PHE A O 1
ATOM 648 N N . SER A 1 94 ? 5.069 9.059 17.130 1.00 96.06 94 SER A N 1
ATOM 649 C CA . SER A 1 94 ? 6.383 9.004 16.479 1.00 96.06 94 SER A CA 1
ATOM 650 C C . SER A 1 94 ? 6.305 8.384 15.081 1.00 96.06 94 SER A C 1
ATOM 652 O O . SER A 1 94 ? 6.849 8.929 14.122 1.00 96.06 94 SER A O 1
ATOM 654 N N . ALA A 1 95 ? 5.590 7.265 14.943 1.00 94.25 95 ALA A N 1
ATOM 655 C CA . ALA A 1 95 ? 5.396 6.590 13.664 1.00 94.25 95 ALA A CA 1
ATOM 656 C C . ALA A 1 95 ? 4.491 7.384 12.710 1.00 94.25 95 ALA A C 1
ATOM 658 O O . ALA A 1 95 ? 4.704 7.356 11.498 1.00 94.25 95 ALA A O 1
ATOM 659 N N . GLY A 1 96 ? 3.495 8.101 13.233 1.00 94.81 96 GLY A N 1
ATOM 660 C CA . GLY A 1 96 ? 2.639 9.002 12.467 1.00 94.81 96 GLY A CA 1
ATOM 661 C C . GLY A 1 96 ? 3.440 10.155 11.864 1.00 94.81 96 GLY A C 1
ATOM 662 O O . GLY A 1 96 ? 3.382 10.372 10.655 1.00 94.81 96 GLY A O 1
ATOM 663 N N . TRP A 1 97 ? 4.275 10.826 12.664 1.00 95.75 97 TRP A N 1
ATOM 664 C CA . TRP A 1 97 ? 5.166 11.883 12.172 1.00 95.75 97 TRP A CA 1
ATOM 665 C C . TRP A 1 97 ? 6.237 11.361 11.214 1.00 95.75 97 TRP A C 1
ATOM 667 O O . TRP A 1 97 ? 6.521 12.017 10.214 1.00 95.75 97 TRP A O 1
ATOM 677 N N . LEU A 1 98 ? 6.787 10.167 11.455 1.00 95.12 98 LEU A N 1
ATOM 678 C CA . LEU A 1 98 ? 7.708 9.528 10.515 1.00 95.12 98 LEU A CA 1
ATOM 679 C C . LEU A 1 98 ? 7.036 9.282 9.155 1.00 95.12 98 LEU A C 1
ATOM 681 O O . LEU A 1 98 ? 7.609 9.607 8.117 1.00 95.12 98 LEU A O 1
ATOM 685 N N . GLN A 1 99 ? 5.794 8.794 9.142 1.00 93.56 99 GLN A N 1
ATOM 686 C CA . GLN A 1 99 ? 5.043 8.610 7.898 1.00 93.56 99 GLN A CA 1
ATOM 687 C C . GLN A 1 99 ? 4.702 9.934 7.212 1.00 93.56 99 GLN A C 1
ATOM 689 O O . GLN A 1 99 ? 4.779 10.039 5.986 1.00 93.56 99 GLN A O 1
ATOM 694 N N . LEU A 1 100 ? 4.329 10.937 8.006 1.00 93.00 100 LEU A N 1
ATOM 695 C CA . LEU A 1 100 ? 3.898 12.239 7.527 1.00 93.00 100 LEU A CA 1
ATOM 696 C C . LEU A 1 100 ? 5.046 13.088 6.984 1.00 93.00 100 LEU A C 1
ATOM 698 O O . LEU A 1 1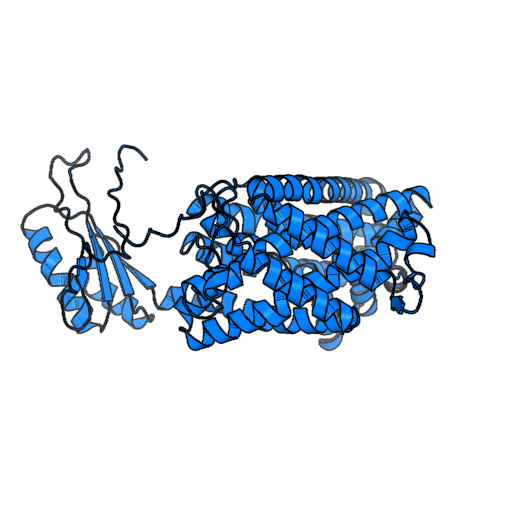00 ? 4.800 13.880 6.088 1.00 93.00 100 LEU A O 1
ATOM 702 N N . LEU A 1 101 ? 6.266 12.944 7.506 1.00 93.31 101 LEU A N 1
ATOM 703 C CA . LEU A 1 101 ? 7.443 13.692 7.052 1.00 93.31 101 LEU A CA 1
ATOM 704 C C . LEU A 1 101 ? 8.246 12.931 5.994 1.00 93.31 101 LEU A C 1
ATOM 706 O O . LEU A 1 101 ? 8.781 13.558 5.082 1.00 93.31 101 LEU A O 1
ATOM 710 N N . ALA A 1 102 ? 8.316 11.600 6.104 1.00 89.62 102 ALA A N 1
ATOM 711 C CA . ALA A 1 102 ? 9.184 10.776 5.271 1.00 89.62 102 ALA A CA 1
ATOM 712 C C . ALA A 1 102 ? 8.425 9.869 4.305 1.00 89.62 102 ALA A C 1
ATOM 714 O O . ALA A 1 102 ? 8.586 10.005 3.095 1.00 89.62 102 ALA A O 1
ATOM 715 N N . THR A 1 103 ? 7.585 8.962 4.806 1.00 90.81 103 THR A N 1
ATOM 716 C CA . THR A 1 103 ? 7.014 7.890 3.975 1.00 90.81 103 THR A CA 1
ATOM 717 C C . THR A 1 103 ? 6.139 8.428 2.846 1.00 90.81 103 THR A C 1
ATOM 719 O O . THR A 1 103 ? 6.435 8.182 1.678 1.00 90.81 103 THR A O 1
ATOM 722 N N . PHE A 1 104 ? 5.076 9.179 3.155 1.00 92.94 104 PHE A N 1
ATOM 723 C CA . PHE A 1 104 ? 4.120 9.619 2.132 1.00 92.94 104 PHE A CA 1
ATOM 724 C C . PHE A 1 104 ? 4.647 10.762 1.267 1.00 92.94 104 PHE A C 1
ATOM 726 O O . PHE A 1 104 ? 4.610 10.616 0.043 1.00 92.94 104 PHE A O 1
ATOM 733 N N . PRO A 1 105 ? 5.169 11.874 1.826 1.00 95.19 105 PRO A N 1
ATOM 734 C CA . PRO A 1 105 ? 5.711 12.937 0.989 1.00 95.19 105 PRO A CA 1
ATOM 735 C C . PRO A 1 105 ? 6.970 12.514 0.234 1.00 95.19 105 PRO A C 1
ATOM 737 O O . PRO A 1 105 ? 7.129 12.911 -0.915 1.00 95.19 105 PRO A O 1
ATOM 740 N N . GLY A 1 106 ? 7.837 11.698 0.844 1.00 92.50 106 GLY A N 1
ATOM 741 C CA . GLY A 1 106 ? 9.047 11.188 0.199 1.00 92.50 106 GLY A CA 1
ATOM 742 C C . GLY A 1 106 ? 8.727 10.260 -0.967 1.00 92.50 106 GLY A C 1
ATOM 743 O O . GLY A 1 106 ? 9.257 10.466 -2.053 1.00 92.50 106 GLY A O 1
ATOM 744 N N . SER A 1 107 ? 7.794 9.315 -0.794 1.00 90.81 107 SER A N 1
ATOM 745 C CA . SER A 1 107 ? 7.350 8.442 -1.895 1.00 90.81 107 SER A CA 1
ATOM 746 C C . SER A 1 107 ? 6.664 9.240 -3.006 1.00 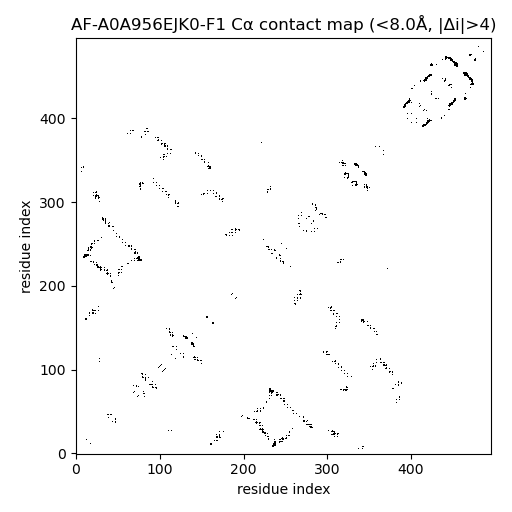90.81 107 SER A C 1
ATOM 748 O O . SER A 1 107 ? 6.940 9.030 -4.185 1.00 90.81 107 SER A O 1
ATOM 750 N N . LEU A 1 108 ? 5.802 10.196 -2.637 1.00 94.38 108 LEU A N 1
ATOM 751 C CA . LEU A 1 108 ? 5.132 11.098 -3.575 1.00 94.38 108 LEU A CA 1
ATOM 752 C C . LEU A 1 108 ? 6.145 11.903 -4.405 1.00 94.38 108 LEU A C 1
ATOM 754 O O . LEU A 1 108 ? 6.037 11.955 -5.630 1.00 94.38 108 LEU A O 1
ATOM 758 N N . ALA A 1 109 ? 7.144 12.489 -3.743 1.00 94.75 109 ALA A N 1
ATOM 759 C CA . ALA A 1 109 ? 8.225 13.229 -4.379 1.00 94.75 109 ALA A CA 1
ATOM 760 C C . ALA A 1 109 ? 9.073 12.329 -5.290 1.00 94.75 109 ALA A C 1
ATOM 762 O O . ALA A 1 109 ? 9.271 12.669 -6.454 1.00 94.75 109 ALA A O 1
ATOM 763 N N . ALA A 1 110 ? 9.521 11.170 -4.793 1.00 89.88 110 ALA A N 1
ATOM 764 C CA . ALA A 1 110 ? 10.344 10.225 -5.547 1.00 89.88 110 ALA A CA 1
ATOM 765 C C . ALA A 1 110 ? 9.652 9.795 -6.843 1.00 89.88 110 ALA A C 1
ATOM 767 O O . ALA A 1 110 ? 10.230 9.895 -7.921 1.00 89.88 110 ALA A O 1
ATOM 768 N N . MET A 1 111 ? 8.386 9.379 -6.765 1.00 91.00 111 MET A N 1
ATOM 769 C CA . MET A 1 111 ? 7.641 8.937 -7.943 1.00 91.00 111 MET A CA 1
ATOM 770 C C . MET A 1 111 ? 7.389 10.073 -8.935 1.00 91.00 111 MET A C 1
ATOM 772 O O . MET A 1 111 ? 7.533 9.863 -10.137 1.00 91.00 111 MET A O 1
ATOM 776 N N . ALA A 1 112 ? 7.046 11.274 -8.460 1.00 94.62 112 ALA A N 1
ATOM 777 C CA . ALA A 1 112 ? 6.821 12.421 -9.336 1.00 94.62 112 ALA A CA 1
ATOM 778 C C . ALA A 1 112 ? 8.105 12.849 -10.068 1.00 94.62 112 ALA A C 1
ATOM 780 O O . ALA A 1 112 ? 8.062 13.108 -11.271 1.00 94.62 112 ALA A O 1
ATOM 781 N N . VAL A 1 113 ? 9.247 12.864 -9.368 1.00 91.88 113 VAL A N 1
ATOM 782 C CA . VAL A 1 113 ? 10.566 13.112 -9.973 1.00 91.88 113 VAL A CA 1
ATOM 783 C C . VAL A 1 113 ? 10.915 12.001 -10.958 1.00 91.88 113 VAL A C 1
ATOM 785 O O . VAL A 1 113 ? 11.288 12.304 -12.083 1.00 91.88 113 VAL A O 1
ATOM 788 N N . GLY A 1 114 ? 10.696 10.733 -10.602 1.00 88.00 114 GLY A N 1
ATOM 789 C CA . GLY A 1 114 ? 10.921 9.601 -11.502 1.00 88.00 114 GLY A CA 1
ATOM 790 C C . GLY A 1 114 ? 10.149 9.729 -12.819 1.00 88.00 114 GLY A C 1
ATOM 791 O O . GLY A 1 114 ? 10.750 9.602 -13.883 1.00 88.00 114 GLY A O 1
ATOM 792 N N . VAL A 1 115 ? 8.854 10.077 -12.764 1.00 91.12 115 VAL A N 1
ATOM 793 C CA . VAL A 1 115 ? 8.041 10.343 -13.969 1.00 91.12 115 VAL A CA 1
ATOM 794 C C . VAL A 1 115 ? 8.672 11.439 -14.825 1.00 91.12 115 VAL A C 1
ATOM 796 O O . VAL A 1 115 ? 8.786 11.308 -16.048 1.00 91.12 115 VAL A O 1
ATOM 799 N N . ALA A 1 116 ? 9.050 12.539 -14.181 1.00 91.88 116 ALA A N 1
ATOM 800 C CA . ALA A 1 116 ? 9.576 13.705 -14.864 1.00 91.88 116 ALA A CA 1
ATOM 801 C C . ALA A 1 116 ? 10.954 13.448 -15.492 1.00 91.88 116 ALA A C 1
ATOM 803 O O . ALA A 1 116 ? 11.226 13.951 -16.579 1.00 91.88 116 ALA A O 1
ATOM 804 N N . THR A 1 117 ? 11.792 12.633 -14.851 1.00 86.69 117 THR A N 1
ATOM 805 C CA . THR A 1 117 ? 13.137 12.287 -15.320 1.00 86.69 117 THR A CA 1
ATOM 806 C C . THR A 1 117 ? 13.122 11.219 -16.413 1.00 86.69 117 THR A C 1
ATOM 808 O O . THR A 1 117 ? 13.867 11.341 -17.382 1.00 86.69 117 THR A O 1
ATOM 811 N N . TYR A 1 118 ? 12.295 10.174 -16.289 1.00 84.25 118 TYR A N 1
ATOM 812 C CA . TYR A 1 118 ? 12.427 8.979 -17.133 1.00 84.25 118 TYR A CA 1
ATOM 813 C C . TYR A 1 118 ? 11.337 8.835 -18.202 1.00 84.25 118 TYR A C 1
ATOM 815 O O . TYR A 1 118 ? 11.602 8.280 -19.268 1.00 84.25 118 TYR A O 1
ATOM 823 N N . GLN A 1 119 ? 10.120 9.338 -17.970 1.00 89.12 119 GLN A N 1
ATOM 824 C CA . GLN A 1 119 ? 8.993 9.139 -18.892 1.00 89.12 119 GLN A CA 1
ATOM 825 C C . GLN A 1 119 ? 8.747 10.365 -19.772 1.00 89.12 119 GLN A C 1
ATOM 827 O O . GLN A 1 119 ? 8.581 10.220 -20.986 1.00 89.12 119 GLN A O 1
ATOM 832 N N . LEU A 1 120 ? 8.742 11.573 -19.196 1.00 90.31 120 LEU A N 1
ATOM 833 C CA . LEU A 1 120 ? 8.453 12.790 -19.966 1.00 90.31 120 LEU A CA 1
ATOM 834 C C . LEU A 1 120 ? 9.450 13.049 -21.107 1.00 90.31 120 LEU A C 1
ATOM 836 O O . LEU A 1 120 ? 8.980 13.335 -22.210 1.00 90.31 120 LEU A O 1
ATOM 840 N N . PRO A 1 121 ? 10.778 12.885 -20.939 1.00 88.62 121 PRO A N 1
ATOM 841 C CA . PRO A 1 121 ? 11.719 13.161 -22.025 1.00 88.62 121 PRO A CA 1
ATOM 842 C C . PRO A 1 121 ? 11.564 12.205 -23.212 1.00 88.62 121 PRO A C 1
ATOM 844 O O . PRO A 1 121 ? 11.783 12.588 -24.360 1.00 88.62 121 PRO A O 1
ATOM 847 N N . VAL A 1 122 ? 11.142 10.966 -22.946 1.00 86.81 122 VAL A N 1
ATOM 848 C CA . VAL A 1 122 ? 10.907 9.946 -23.976 1.00 86.81 122 VAL A CA 1
ATOM 849 C C . VAL A 1 122 ? 9.617 10.224 -24.754 1.00 86.81 122 VAL A C 1
ATOM 851 O O . VAL A 1 122 ? 9.582 10.018 -25.965 1.00 86.81 122 VAL A O 1
ATOM 854 N N . LEU A 1 123 ? 8.560 10.692 -24.081 1.00 89.12 123 LEU A N 1
ATOM 855 C CA . LEU A 1 123 ? 7.236 10.880 -24.689 1.00 89.12 123 LEU A CA 1
ATOM 856 C C . LEU A 1 123 ? 7.028 12.270 -25.296 1.00 89.12 123 LEU A C 1
ATOM 858 O O . LEU A 1 123 ? 6.396 12.396 -26.342 1.00 89.12 123 LEU A O 1
ATOM 862 N N . ALA A 1 124 ? 7.528 13.308 -24.630 1.00 87.94 124 ALA A N 1
ATOM 863 C CA . ALA A 1 124 ? 7.290 14.705 -24.984 1.00 87.94 124 ALA A CA 1
ATOM 864 C C . ALA A 1 124 ? 8.539 15.404 -25.559 1.00 87.94 124 ALA A C 1
ATOM 866 O O . ALA A 1 124 ? 8.449 16.533 -26.041 1.00 87.94 124 ALA A O 1
ATOM 867 N N . GLY A 1 125 ? 9.684 14.711 -25.570 1.00 85.50 125 GLY A N 1
ATOM 868 C CA . GLY A 1 125 ? 10.934 15.151 -26.184 1.00 85.50 125 GLY A CA 1
ATOM 869 C C . GLY A 1 125 ? 11.998 15.603 -25.174 1.00 85.50 125 GLY A C 1
ATOM 870 O O . GLY A 1 125 ? 11.679 15.939 -24.033 1.00 85.50 125 GLY A O 1
ATOM 871 N N . PRO A 1 126 ? 13.278 15.658 -25.593 1.00 82.19 126 PRO A N 1
ATOM 872 C CA . PRO A 1 126 ? 14.417 15.898 -24.701 1.00 82.19 126 PRO A CA 1
ATOM 873 C C . PRO A 1 126 ? 14.369 17.253 -23.982 1.00 82.19 126 PRO A C 1
ATOM 875 O O . PRO A 1 126 ? 14.874 17.357 -22.870 1.00 82.19 126 PRO A O 1
ATOM 878 N N . GLY A 1 127 ? 13.679 18.253 -24.544 1.00 79.44 127 GLY A N 1
ATOM 879 C CA . GLY A 1 127 ? 13.477 19.556 -23.900 1.00 79.44 127 GLY A CA 1
ATOM 880 C C . GLY A 1 127 ? 12.737 19.491 -22.555 1.00 79.44 127 GLY A C 1
ATOM 881 O O . GLY A 1 127 ? 12.828 20.422 -21.766 1.00 79.44 127 GLY A O 1
ATOM 882 N N . PHE A 1 128 ? 12.046 18.386 -22.246 1.00 82.88 128 PHE A N 1
ATOM 883 C CA . PHE A 1 128 ? 11.441 18.158 -20.926 1.00 82.88 128 PHE A CA 1
ATOM 884 C C . PHE A 1 128 ? 12.451 17.755 -19.843 1.00 82.88 128 PHE A C 1
ATOM 886 O O . PHE A 1 128 ? 12.083 17.733 -18.672 1.00 82.88 128 PHE A O 1
ATOM 893 N N . ALA A 1 129 ? 13.698 17.454 -20.216 1.00 79.56 129 ALA A N 1
ATOM 894 C CA . ALA A 1 129 ? 14.814 17.243 -19.294 1.00 79.56 129 ALA A CA 1
ATOM 895 C C . ALA A 1 129 ? 15.717 18.484 -19.162 1.00 79.56 129 ALA A C 1
ATOM 897 O O . ALA A 1 129 ? 16.601 18.509 -18.311 1.00 79.56 129 ALA A O 1
ATOM 898 N N . GLU A 1 130 ? 15.526 19.505 -2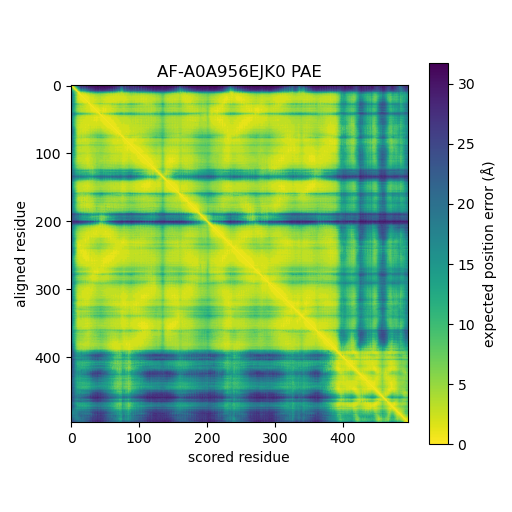0.002 1.00 81.94 130 GLU A N 1
ATOM 899 C CA . GLU A 1 130 ? 16.383 20.690 -20.037 1.00 81.94 130 GLU A CA 1
ATOM 900 C C . GLU A 1 130 ? 15.948 21.730 -19.002 1.00 81.94 130 GLU A C 1
ATOM 902 O O . GLU A 1 130 ? 14.762 22.023 -18.858 1.00 81.94 130 GLU A O 1
ATOM 907 N N . THR A 1 131 ? 16.915 22.322 -18.295 1.00 81.81 131 THR A N 1
ATOM 908 C CA . THR A 1 131 ? 16.675 23.364 -17.289 1.00 81.81 131 THR A CA 1
ATOM 909 C C . THR A 1 131 ? 15.766 24.467 -17.832 1.00 81.81 131 THR A C 1
ATOM 911 O O . THR A 1 131 ? 16.079 25.132 -18.821 1.00 81.81 131 THR A O 1
ATOM 914 N N . LEU A 1 132 ? 14.654 24.711 -17.142 1.00 81.25 132 LEU A N 1
ATOM 915 C CA . LEU A 1 132 ? 13.700 25.744 -17.518 1.00 81.25 132 LEU A CA 1
ATOM 916 C C . LEU A 1 132 ? 14.205 27.101 -17.024 1.00 81.25 132 LEU A C 1
ATOM 918 O O . LEU A 1 132 ? 14.417 27.310 -15.827 1.00 81.25 132 LEU A O 1
ATOM 922 N N . SER A 1 133 ? 14.382 28.046 -17.947 1.00 80.44 133 SER A N 1
ATOM 923 C CA . SER A 1 133 ? 14.702 29.434 -17.615 1.00 80.44 133 SER A CA 1
ATOM 924 C C . SER A 1 133 ? 13.412 30.248 -17.503 1.00 80.44 133 SER A C 1
ATOM 926 O O . SER A 1 133 ? 12.769 30.570 -18.501 1.00 80.44 133 SER A O 1
ATOM 928 N N . LEU A 1 134 ? 13.027 30.585 -16.271 1.00 74.62 134 LEU A N 1
ATOM 929 C CA . LEU A 1 134 ? 11.903 31.472 -15.962 1.00 74.62 134 LEU A CA 1
ATOM 930 C C . LEU A 1 134 ? 12.455 32.862 -15.608 1.00 74.62 134 LEU A C 1
ATOM 932 O O . LEU A 1 134 ? 12.377 33.324 -14.469 1.00 74.62 134 LEU A O 1
ATOM 936 N N . GLY A 1 135 ? 13.081 33.522 -16.586 1.00 78.88 135 GLY A N 1
ATOM 937 C CA . GLY A 1 135 ? 13.748 34.811 -16.380 1.00 78.88 135 GLY A CA 1
ATOM 938 C C . GLY A 1 135 ? 15.051 34.661 -15.574 1.00 78.88 135 GLY A C 1
ATOM 939 O O . GLY A 1 135 ? 15.917 33.898 -15.996 1.00 78.88 135 GLY A O 1
ATOM 940 N N . PRO A 1 136 ? 15.242 35.364 -14.435 1.00 78.94 136 PRO A N 1
ATOM 941 C CA . PRO A 1 136 ? 16.483 35.284 -13.653 1.00 78.94 136 PRO A CA 1
ATOM 942 C C . PRO A 1 136 ? 16.631 33.979 -12.851 1.00 78.94 136 PRO A C 1
ATOM 944 O O . PRO A 1 136 ? 17.679 33.752 -12.251 1.00 78.94 136 PRO A O 1
ATOM 947 N N . ILE A 1 137 ? 15.595 33.137 -12.808 1.00 77.69 137 ILE A N 1
ATOM 948 C CA . ILE A 1 137 ? 15.582 31.882 -12.054 1.00 77.69 137 ILE A CA 1
ATOM 949 C C . ILE A 1 137 ? 15.701 30.721 -13.043 1.00 77.69 137 ILE A C 1
ATOM 951 O O . ILE A 1 137 ? 14.903 30.599 -13.975 1.00 77.69 137 ILE A O 1
ATOM 955 N N . SER A 1 138 ? 16.698 29.866 -12.827 1.00 79.88 138 SER A N 1
ATOM 956 C CA . SER A 1 138 ? 16.813 28.570 -13.494 1.00 79.88 138 SER A CA 1
ATOM 957 C C . SER A 1 138 ? 16.236 27.499 -12.577 1.00 79.88 138 SER A C 1
ATOM 959 O O . SER A 1 138 ? 16.587 27.425 -11.400 1.00 79.88 138 SER A O 1
ATOM 961 N N . VAL A 1 139 ? 15.309 26.705 -13.105 1.00 82.00 139 VAL A N 1
ATOM 962 C CA . VAL A 1 139 ? 14.670 25.610 -12.373 1.00 82.00 139 VAL A CA 1
ATOM 963 C C . VAL A 1 139 ? 14.985 24.313 -13.093 1.00 82.00 139 VAL A C 1
ATOM 965 O O . VAL A 1 139 ? 14.853 24.223 -14.314 1.00 82.00 139 VAL A O 1
ATOM 968 N N . ASP A 1 140 ? 15.400 23.309 -12.331 1.00 86.44 140 ASP A N 1
ATOM 969 C CA . ASP A 1 140 ? 15.561 21.958 -12.848 1.00 86.44 140 ASP A CA 1
ATOM 970 C C . ASP A 1 140 ? 14.221 21.449 -13.413 1.00 86.44 140 ASP A C 1
ATOM 972 O O . ASP A 1 140 ? 13.191 21.474 -12.729 1.00 86.44 140 ASP A O 1
ATOM 976 N N . ALA A 1 141 ? 14.209 21.048 -14.685 1.00 87.88 141 ALA A N 1
ATOM 977 C CA . ALA A 1 141 ? 12.984 20.665 -15.388 1.00 87.88 141 ALA A CA 1
ATOM 978 C C . ALA A 1 141 ? 12.256 19.490 -14.712 1.00 87.88 141 ALA A C 1
ATOM 980 O O . ALA A 1 141 ? 11.043 19.600 -14.492 1.00 87.88 141 ALA A O 1
ATOM 981 N N . PRO A 1 142 ? 12.953 18.397 -14.330 1.00 88.19 142 PRO A N 1
ATOM 982 C CA . PRO A 1 142 ? 12.349 17.308 -13.577 1.00 88.19 142 PRO A CA 1
ATOM 983 C C . PRO A 1 142 ? 11.663 17.766 -12.289 1.00 88.19 142 PRO A C 1
ATOM 985 O O . PRO A 1 142 ? 10.514 17.397 -12.047 1.00 88.19 142 PRO A O 1
ATOM 988 N N . ALA A 1 143 ? 12.311 18.628 -11.499 1.00 90.81 143 ALA A N 1
ATOM 989 C CA . ALA A 1 143 ? 11.720 19.175 -10.278 1.00 90.81 143 ALA A CA 1
ATOM 990 C C . ALA A 1 143 ? 10.450 20.002 -10.557 1.00 90.81 143 ALA A C 1
ATOM 992 O O . ALA A 1 143 ? 9.449 19.866 -9.848 1.00 90.81 143 ALA A O 1
ATOM 993 N N . PHE A 1 144 ? 10.451 20.822 -11.615 1.00 92.75 144 PHE A N 1
ATOM 994 C CA . PHE A 1 144 ? 9.278 21.599 -12.022 1.00 92.75 144 PHE A CA 1
ATOM 995 C C . PHE A 1 144 ? 8.100 20.699 -12.419 1.00 92.75 144 PHE A C 1
ATOM 997 O O . PHE A 1 144 ? 6.993 20.857 -11.900 1.00 92.75 144 PHE A O 1
ATOM 1004 N N . TRP A 1 145 ? 8.322 19.726 -13.306 1.00 93.50 145 TRP A N 1
ATOM 1005 C CA . TRP A 1 145 ? 7.260 18.824 -13.756 1.00 93.50 145 TRP A CA 1
ATOM 1006 C C . TRP A 1 145 ? 6.763 17.907 -12.637 1.00 93.50 145 TRP A C 1
ATOM 1008 O O . TRP A 1 145 ? 5.556 17.686 -12.530 1.00 93.50 145 TRP A O 1
ATOM 1018 N N . ALA A 1 146 ? 7.649 17.447 -11.752 1.00 94.75 146 ALA A N 1
ATOM 1019 C CA . ALA A 1 146 ? 7.268 16.711 -10.552 1.00 94.75 146 ALA A CA 1
ATOM 1020 C C . ALA A 1 146 ? 6.339 17.543 -9.654 1.00 94.75 146 ALA A C 1
ATOM 1022 O O . ALA A 1 146 ? 5.288 17.059 -9.230 1.00 94.75 146 ALA A O 1
ATOM 1023 N N . ALA A 1 147 ? 6.671 18.818 -9.423 1.00 95.94 147 ALA A N 1
ATOM 1024 C CA . ALA A 1 147 ? 5.825 19.733 -8.665 1.00 95.94 147 ALA A CA 1
ATOM 1025 C C . ALA A 1 147 ? 4.448 19.927 -9.322 1.00 95.94 147 ALA A C 1
ATOM 1027 O O . ALA A 1 147 ? 3.425 19.878 -8.635 1.00 95.94 147 ALA A O 1
ATOM 1028 N N . VAL A 1 148 ? 4.400 20.079 -10.651 1.00 95.62 148 VAL A N 1
ATOM 1029 C CA . VAL A 1 148 ? 3.141 20.162 -11.410 1.00 95.62 148 VAL A CA 1
ATOM 1030 C C . VAL A 1 148 ? 2.301 18.896 -11.222 1.00 95.62 148 VAL A C 1
ATOM 1032 O O . VAL A 1 148 ? 1.116 19.002 -10.907 1.00 95.62 148 VAL A O 1
ATOM 1035 N N . ILE A 1 149 ? 2.898 17.706 -11.351 1.00 95.81 149 ILE A N 1
ATOM 1036 C CA . ILE A 1 149 ? 2.204 16.420 -11.163 1.00 95.81 149 ILE A CA 1
ATOM 1037 C C . ILE A 1 149 ? 1.608 16.329 -9.753 1.00 95.81 149 ILE A C 1
ATOM 1039 O O . ILE A 1 149 ? 0.422 16.020 -9.608 1.00 95.81 149 ILE A O 1
ATOM 1043 N N . VAL A 1 150 ? 2.401 16.649 -8.723 1.00 97.44 150 VAL A N 1
ATOM 1044 C CA . VAL A 1 150 ? 1.948 16.643 -7.324 1.00 97.44 150 VAL A CA 1
ATOM 1045 C C . VAL A 1 150 ? 0.767 17.589 -7.137 1.00 97.44 150 VAL A C 1
ATOM 1047 O O . VAL A 1 150 ? -0.255 17.176 -6.592 1.00 97.44 150 VAL A O 1
ATOM 1050 N N . VAL A 1 151 ? 0.858 18.833 -7.615 1.00 97.06 151 VAL A N 1
ATOM 1051 C CA . VAL A 1 151 ? -0.211 19.832 -7.461 1.00 97.06 151 VAL A CA 1
ATOM 1052 C C . VAL A 1 151 ? -1.481 19.416 -8.201 1.00 97.06 151 VAL A C 1
ATOM 1054 O O . VAL A 1 151 ? -2.569 19.511 -7.633 1.00 97.06 151 VAL A O 1
ATOM 1057 N N . VAL A 1 152 ? -1.369 18.917 -9.434 1.00 95.00 152 VAL A N 1
ATOM 1058 C CA . VAL A 1 152 ? -2.523 18.495 -10.244 1.00 95.00 152 VAL A CA 1
ATOM 1059 C C . VAL A 1 152 ? -3.242 17.309 -9.604 1.00 95.00 152 VAL A C 1
ATOM 1061 O O . VAL A 1 152 ? -4.464 17.347 -9.447 1.00 95.00 152 VAL A O 1
ATOM 1064 N N . LEU A 1 153 ? -2.512 16.273 -9.179 1.00 94.19 153 LEU A N 1
ATOM 1065 C CA . LEU A 1 153 ? -3.125 15.106 -8.539 1.00 94.19 153 LEU A CA 1
ATOM 1066 C C . LEU A 1 153 ? -3.652 15.430 -7.134 1.00 94.19 153 LEU A C 1
ATOM 1068 O O . LEU A 1 153 ? -4.709 14.932 -6.746 1.00 94.19 153 LEU A O 1
ATOM 1072 N N . THR A 1 154 ? -3.003 16.335 -6.403 1.00 95.56 154 THR A N 1
ATOM 1073 C CA . THR A 1 154 ? -3.526 16.887 -5.142 1.00 95.56 154 THR A CA 1
ATOM 1074 C C . THR A 1 154 ? -4.845 17.628 -5.383 1.00 95.56 154 THR A C 1
ATOM 1076 O O . THR A 1 154 ? -5.846 17.357 -4.719 1.00 95.56 154 THR A O 1
ATOM 1079 N N . ALA A 1 155 ? -4.912 18.495 -6.395 1.00 93.06 155 ALA A N 1
ATOM 1080 C CA . ALA A 1 155 ? -6.139 19.200 -6.756 1.00 93.06 155 ALA A CA 1
ATOM 1081 C C . ALA A 1 155 ? -7.262 18.240 -7.190 1.00 93.06 155 ALA A C 1
ATOM 1083 O O . ALA A 1 155 ? -8.412 18.430 -6.793 1.00 93.06 155 ALA A O 1
ATOM 1084 N N . LEU A 1 156 ? -6.944 17.170 -7.927 1.00 90.94 156 LEU A N 1
ATOM 1085 C CA . LEU A 1 156 ? -7.909 16.122 -8.277 1.00 90.94 156 LEU A CA 1
ATOM 1086 C C . LEU A 1 156 ? -8.491 15.449 -7.023 1.00 90.94 156 LEU A C 1
ATOM 1088 O O . LEU A 1 156 ? -9.706 15.273 -6.916 1.00 90.94 156 LEU A O 1
ATOM 1092 N N . ASN A 1 157 ? -7.639 15.117 -6.050 1.00 91.25 157 ASN A N 1
ATOM 1093 C CA . ASN A 1 157 ? -8.055 14.480 -4.801 1.00 91.25 157 ASN A CA 1
ATOM 1094 C C . ASN A 1 157 ? -8.811 15.428 -3.856 1.00 91.25 157 ASN A C 1
ATOM 1096 O O . ASN A 1 157 ? -9.618 14.964 -3.050 1.00 91.25 157 ASN A O 1
ATOM 1100 N N . HIS A 1 158 ? -8.627 16.745 -3.982 1.00 92.31 158 HIS A N 1
ATOM 1101 C CA . HIS A 1 158 ? -9.429 17.745 -3.270 1.00 92.31 158 HIS A CA 1
ATOM 1102 C C . HIS A 1 158 ? -10.922 17.617 -3.635 1.00 92.31 158 HIS A C 1
ATOM 1104 O O . HIS A 1 158 ? -11.775 17.641 -2.746 1.00 92.31 158 HIS A O 1
ATOM 1110 N N . ILE A 1 159 ? -11.243 17.407 -4.920 1.00 86.31 159 ILE A N 1
ATOM 1111 C CA . ILE A 1 159 ? -12.619 17.409 -5.459 1.00 86.31 159 ILE A CA 1
ATOM 1112 C C . ILE A 1 159 ? -13.467 16.225 -4.946 1.00 86.31 159 ILE A C 1
ATOM 1114 O O . ILE A 1 159 ? -14.697 16.277 -4.991 1.00 86.31 159 ILE A O 1
ATOM 1118 N N . GLY A 1 160 ? -12.853 15.167 -4.409 1.00 80.75 160 GLY A N 1
ATOM 1119 C CA . GLY A 1 160 ? -13.577 14.102 -3.712 1.00 80.75 160 GLY A CA 1
ATOM 1120 C C . GLY A 1 160 ? -13.002 12.703 -3.916 1.00 80.75 160 GLY A C 1
ATOM 1121 O O . GLY A 1 160 ? -12.510 12.362 -4.993 1.00 80.75 160 GLY A O 1
ATOM 1122 N N . VAL A 1 161 ? -13.176 11.847 -2.902 1.00 75.38 161 VAL A N 1
ATOM 1123 C CA . VAL A 1 161 ? -12.730 10.441 -2.926 1.00 75.38 161 VAL A CA 1
ATOM 1124 C C . VAL A 1 161 ? -13.328 9.641 -4.086 1.00 75.38 161 VAL A C 1
ATOM 1126 O O . VAL A 1 161 ? -12.645 8.814 -4.675 1.00 75.38 161 VAL A O 1
ATOM 1129 N N . VAL A 1 162 ? -14.587 9.883 -4.470 1.00 77.25 162 VAL A N 1
ATOM 1130 C CA . VAL A 1 162 ? -15.241 9.110 -5.544 1.00 77.25 162 VAL A CA 1
ATOM 1131 C C . VAL A 1 162 ? -14.614 9.405 -6.905 1.00 77.25 162 VAL A C 1
ATOM 1133 O O . VAL A 1 162 ? -14.422 8.492 -7.707 1.00 77.25 162 VAL A O 1
ATOM 1136 N N . VAL A 1 163 ? -14.289 10.674 -7.170 1.00 82.94 163 VAL A N 1
ATOM 1137 C CA . VAL A 1 163 ? -13.633 11.079 -8.420 1.00 82.94 163 VAL A CA 1
ATOM 1138 C C . VAL A 1 163 ? -12.219 10.512 -8.455 1.00 82.94 163 VAL A C 1
ATOM 1140 O O . VAL A 1 163 ? -11.857 9.876 -9.442 1.00 82.94 163 VAL A O 1
ATOM 1143 N N . SER A 1 164 ? -11.475 10.641 -7.352 1.00 83.25 164 SER A N 1
ATOM 1144 C CA . SER A 1 164 ? -10.142 10.047 -7.227 1.00 83.25 164 SER A CA 1
ATOM 1145 C C . SER A 1 164 ? -10.165 8.522 -7.371 1.00 83.25 164 SER A C 1
ATOM 1147 O O . SER A 1 164 ? -9.382 7.974 -8.131 1.00 83.25 164 SER A O 1
ATOM 1149 N N . GLY A 1 165 ? -11.117 7.819 -6.751 1.00 83.94 165 GLY A N 1
ATOM 1150 C CA . GLY A 1 165 ? -11.249 6.364 -6.866 1.00 83.94 165 GLY A CA 1
ATOM 1151 C C . GLY A 1 165 ? -11.594 5.894 -8.284 1.00 83.94 165 GLY A C 1
ATOM 1152 O O . GLY A 1 165 ? -11.130 4.841 -8.717 1.00 83.94 165 GLY A O 1
ATOM 1153 N N . ARG A 1 166 ? -12.368 6.679 -9.047 1.00 87.12 166 ARG A N 1
ATOM 1154 C CA . ARG A 1 166 ? -12.614 6.411 -10.476 1.00 87.12 166 ARG A CA 1
ATOM 1155 C C . ARG A 1 166 ? -11.371 6.671 -11.324 1.00 87.12 166 ARG A C 1
ATOM 1157 O O . ARG A 1 166 ? -11.063 5.857 -12.189 1.00 87.12 166 ARG A O 1
ATOM 1164 N N . ALA A 1 167 ? -10.657 7.766 -11.063 1.00 87.38 167 ALA A N 1
ATOM 1165 C CA . ALA A 1 167 ? -9.383 8.053 -11.716 1.00 87.38 167 ALA A CA 1
ATOM 1166 C C . ALA A 1 167 ? -8.356 6.949 -11.423 1.00 87.38 167 ALA A C 1
ATOM 1168 O O . ALA A 1 167 ? -7.735 6.441 -12.350 1.00 87.38 167 ALA A O 1
ATOM 1169 N N . GLN A 1 168 ? -8.269 6.492 -10.171 1.00 91.25 168 GLN A N 1
ATOM 1170 C CA . GLN A 1 168 ? -7.426 5.376 -9.750 1.00 91.25 168 GLN A CA 1
ATOM 1171 C C . GLN A 1 168 ? -7.747 4.104 -10.528 1.00 91.25 168 GLN A C 1
ATOM 1173 O O . GLN A 1 168 ? -6.837 3.439 -11.020 1.00 91.25 168 GLN A O 1
ATOM 1178 N N . LEU A 1 169 ? -9.035 3.767 -10.656 1.00 89.50 169 LEU A N 1
ATOM 1179 C CA . LEU A 1 169 ? -9.458 2.588 -11.401 1.00 89.50 169 LEU A CA 1
ATOM 1180 C C . LEU A 1 169 ? -8.978 2.656 -12.852 1.00 89.50 169 LEU A C 1
ATOM 1182 O O . LEU A 1 169 ? -8.437 1.673 -13.345 1.00 89.50 169 LEU A O 1
ATOM 1186 N N . LEU A 1 170 ? -9.116 3.804 -13.519 1.00 88.56 170 LEU A N 1
ATOM 1187 C CA . LEU A 1 170 ? -8.643 3.990 -14.894 1.00 88.56 170 LEU A CA 1
ATOM 1188 C C . LEU A 1 170 ? -7.112 3.915 -14.994 1.00 88.56 170 LEU A C 1
ATOM 1190 O O . LEU A 1 170 ? -6.596 3.143 -15.800 1.00 88.56 170 LEU A O 1
ATOM 1194 N N . LEU A 1 171 ? -6.402 4.665 -14.146 1.00 89.94 171 LEU A N 1
ATOM 1195 C CA . LEU A 1 171 ? -4.937 4.740 -14.133 1.00 89.94 171 LEU A CA 1
ATOM 1196 C C . LEU A 1 171 ? -4.275 3.408 -13.770 1.00 89.94 171 LEU A C 1
ATOM 1198 O O . LEU A 1 171 ? -3.163 3.150 -14.205 1.00 89.94 171 LEU A O 1
ATOM 1202 N N . THR A 1 172 ? -4.956 2.551 -13.007 1.00 89.88 172 THR A N 1
ATOM 1203 C CA . THR A 1 172 ? -4.422 1.246 -12.593 1.00 89.88 172 THR A CA 1
ATOM 1204 C C . THR A 1 172 ? -4.832 0.133 -13.550 1.00 89.88 172 THR A C 1
ATOM 1206 O O . THR A 1 172 ? -3.994 -0.656 -13.972 1.00 89.88 172 THR A O 1
ATOM 1209 N N . SER A 1 173 ? -6.119 0.043 -13.905 1.00 88.94 173 SER A N 1
ATOM 1210 C CA . SER A 1 173 ? -6.629 -1.095 -14.683 1.00 88.94 173 SER A CA 1
ATOM 1211 C C . SER A 1 173 ? -6.066 -1.142 -16.099 1.00 88.94 173 SER A C 1
ATOM 1213 O O . SER A 1 173 ? -5.732 -2.226 -16.566 1.00 88.94 173 SER A O 1
ATOM 1215 N N . ALA A 1 174 ? -5.910 0.008 -16.764 1.00 88.31 174 ALA A N 1
ATOM 1216 C CA . ALA A 1 174 ? -5.386 0.061 -18.125 1.00 88.31 174 ALA A CA 1
ATOM 1217 C C . ALA A 1 174 ? -3.953 -0.501 -18.231 1.00 88.31 174 ALA A C 1
ATOM 1219 O O . ALA A 1 174 ? -3.769 -1.475 -18.965 1.00 88.31 174 ALA A O 1
ATOM 1220 N N . PRO A 1 175 ? -2.944 0.018 -17.499 1.00 89.62 175 PRO A N 1
ATOM 1221 C CA . PRO A 1 175 ? -1.601 -0.546 -17.560 1.00 89.62 175 PRO A CA 1
ATOM 1222 C C . PRO A 1 175 ? -1.546 -1.970 -17.016 1.00 89.62 175 PRO A C 1
ATOM 1224 O O . PRO A 1 175 ? -0.904 -2.812 -17.634 1.00 89.62 175 PRO A O 1
ATOM 1227 N N . LEU A 1 176 ? -2.264 -2.281 -15.932 1.00 90.62 176 LEU A N 1
ATOM 1228 C CA . LEU A 1 176 ? -2.259 -3.622 -15.351 1.00 90.62 176 LEU A CA 1
ATOM 1229 C C . LEU A 1 176 ? -2.758 -4.680 -16.344 1.00 90.62 176 LEU A C 1
ATOM 1231 O O . LEU A 1 176 ? -2.098 -5.697 -16.536 1.00 90.62 176 LEU A O 1
ATOM 1235 N N . VAL A 1 177 ? -3.901 -4.443 -16.996 1.00 90.75 177 VAL A N 1
ATOM 1236 C CA . VAL A 1 177 ? -4.488 -5.392 -17.954 1.00 90.75 177 VAL A CA 1
ATOM 1237 C C . VAL A 1 177 ? -3.613 -5.522 -19.196 1.00 90.75 177 VAL A C 1
ATOM 1239 O O . VAL A 1 177 ? -3.346 -6.639 -19.635 1.00 90.75 177 VAL A O 1
ATOM 1242 N N . VAL A 1 178 ? -3.144 -4.401 -19.755 1.00 88.94 178 VAL A N 1
ATOM 1243 C CA . VAL A 1 178 ? -2.327 -4.422 -20.977 1.00 88.94 178 VAL A CA 1
ATOM 1244 C C . VAL A 1 178 ? -0.990 -5.117 -20.729 1.00 88.94 178 VAL A C 1
ATOM 1246 O O . VAL A 1 178 ? -0.610 -5.975 -21.522 1.00 88.94 178 VAL A O 1
ATOM 1249 N N . LEU A 1 179 ? -0.306 -4.805 -19.624 1.00 88.81 179 LEU A N 1
ATOM 1250 C CA . LEU A 1 179 ? 0.957 -5.453 -19.270 1.00 88.81 179 LEU A CA 1
ATOM 1251 C C . LEU A 1 179 ? 0.751 -6.941 -18.996 1.00 88.81 179 LEU A C 1
ATOM 1253 O O . LEU A 1 179 ? 1.491 -7.749 -19.542 1.00 88.81 179 LEU A O 1
ATOM 1257 N N . LEU A 1 180 ? -0.288 -7.323 -18.245 1.00 87.56 180 LEU A N 1
ATOM 1258 C CA . LEU A 1 180 ? -0.560 -8.734 -17.969 1.00 87.56 180 LEU A CA 1
ATOM 1259 C C . LEU A 1 180 ? -0.795 -9.527 -19.259 1.00 87.56 180 LEU A C 1
ATOM 1261 O O . LEU A 1 180 ? -0.180 -10.573 -19.455 1.00 87.56 180 LEU A O 1
ATOM 1265 N N . ILE A 1 181 ? -1.651 -9.027 -20.156 1.00 86.44 181 ILE A N 1
ATOM 1266 C CA . ILE A 1 181 ? -1.936 -9.690 -21.436 1.00 86.44 181 ILE A CA 1
ATOM 1267 C C . ILE A 1 181 ? -0.669 -9.771 -22.290 1.00 86.44 181 ILE A C 1
ATOM 1269 O O . ILE A 1 181 ? -0.367 -10.839 -22.822 1.00 86.44 181 ILE A O 1
ATOM 1273 N N . ALA A 1 182 ? 0.089 -8.676 -22.400 1.00 84.50 182 ALA A N 1
ATOM 1274 C CA . ALA A 1 182 ? 1.323 -8.643 -23.177 1.00 84.50 182 ALA A CA 1
ATOM 1275 C C . ALA A 1 182 ? 2.361 -9.640 -22.640 1.00 84.50 182 ALA A C 1
ATOM 1277 O O . ALA A 1 182 ? 2.968 -10.376 -23.417 1.00 84.50 182 ALA A O 1
ATOM 1278 N N . SER A 1 183 ? 2.530 -9.719 -21.319 1.00 83.38 183 SER A N 1
ATOM 1279 C CA . SER A 1 183 ? 3.476 -10.643 -20.692 1.00 83.38 183 SER A CA 1
ATOM 1280 C C . SER A 1 183 ? 3.028 -12.100 -20.801 1.00 83.38 183 SER A C 1
ATOM 1282 O O . SER A 1 183 ? 3.853 -12.957 -21.104 1.00 83.38 183 SER A O 1
ATOM 1284 N N . VAL A 1 184 ? 1.733 -12.401 -20.641 1.00 83.38 184 VAL A N 1
ATOM 1285 C CA . VAL A 1 184 ? 1.204 -13.759 -20.864 1.00 83.38 184 VAL A CA 1
ATOM 1286 C C . VAL A 1 184 ? 1.392 -14.181 -22.321 1.00 83.38 184 VAL A C 1
ATOM 1288 O O . VAL A 1 184 ? 1.849 -15.295 -22.578 1.00 83.38 184 VAL A O 1
ATOM 1291 N N . ALA A 1 185 ? 1.087 -13.305 -23.282 1.00 83.69 185 ALA A N 1
ATOM 1292 C CA . ALA A 1 185 ? 1.280 -13.585 -24.704 1.00 83.69 185 ALA A CA 1
ATOM 1293 C C . ALA A 1 185 ? 2.759 -13.837 -25.041 1.00 83.69 185 ALA A C 1
ATOM 1295 O O . ALA A 1 185 ? 3.075 -14.758 -25.792 1.00 83.69 185 ALA A O 1
ATOM 1296 N N . LEU A 1 186 ? 3.669 -13.068 -24.440 1.00 82.81 186 LEU A N 1
ATOM 1297 C CA . LEU A 1 186 ? 5.109 -13.243 -24.609 1.00 82.81 186 LEU A CA 1
ATOM 1298 C C . LEU A 1 186 ? 5.590 -14.596 -24.062 1.00 82.81 186 LEU A C 1
ATOM 1300 O O . LEU A 1 186 ? 6.258 -15.352 -24.773 1.00 82.81 186 LEU A O 1
ATOM 1304 N N . VAL A 1 187 ? 5.202 -14.926 -22.827 1.00 81.62 187 VAL A N 1
ATOM 1305 C CA . VAL A 1 187 ? 5.574 -16.190 -22.178 1.00 81.62 187 VAL A CA 1
ATOM 1306 C C . VAL A 1 187 ? 5.014 -17.383 -22.950 1.00 81.62 187 VAL A C 1
ATOM 1308 O O . VAL A 1 187 ? 5.753 -18.325 -23.204 1.00 81.62 187 VAL A O 1
ATOM 1311 N N . THR A 1 188 ? 3.746 -17.341 -23.370 1.00 79.44 188 THR A N 1
ATOM 1312 C CA . THR A 1 188 ? 3.076 -18.472 -24.044 1.00 79.44 188 THR A CA 1
ATOM 1313 C C . THR A 1 188 ? 3.434 -18.626 -25.523 1.00 79.44 188 THR A C 1
ATOM 1315 O O . THR A 1 188 ? 3.447 -19.749 -26.015 1.00 79.44 188 THR A O 1
ATOM 1318 N N . GLY A 1 189 ? 3.723 -17.534 -26.236 1.00 74.00 189 GLY A N 1
ATOM 1319 C CA . GLY A 1 189 ? 3.986 -17.567 -27.678 1.00 74.00 189 GLY A CA 1
ATOM 1320 C C . GLY A 1 189 ? 5.447 -17.812 -28.055 1.00 74.00 189 GLY A C 1
ATOM 1321 O O . GLY A 1 189 ? 5.715 -18.494 -29.038 1.00 74.00 189 GLY A O 1
ATOM 1322 N N . VAL A 1 190 ? 6.392 -17.245 -27.299 1.00 65.69 190 VAL A N 1
ATOM 1323 C CA . VAL A 1 190 ? 7.837 -17.284 -27.623 1.00 65.69 190 VAL A CA 1
ATOM 1324 C C . VAL A 1 190 ? 8.667 -17.819 -26.452 1.00 65.69 190 VAL A C 1
ATOM 1326 O O . VAL A 1 190 ? 9.771 -18.328 -26.646 1.00 65.69 190 VAL A O 1
ATOM 1329 N N . GLY A 1 191 ? 8.153 -17.686 -25.226 1.00 65.56 191 GLY A N 1
ATOM 1330 C CA . GLY A 1 191 ? 8.919 -17.913 -24.011 1.00 65.56 191 GLY A CA 1
ATOM 1331 C C . GLY A 1 191 ? 8.905 -19.327 -23.454 1.00 65.56 191 GLY A C 1
ATOM 1332 O O . GLY A 1 191 ? 9.856 -19.645 -22.755 1.00 65.56 191 GLY A O 1
ATOM 1333 N N . VAL A 1 192 ? 7.909 -20.176 -23.738 1.00 70.06 192 VAL A N 1
ATOM 1334 C CA . VAL A 1 192 ? 7.788 -21.493 -23.075 1.00 70.06 192 VAL A CA 1
ATOM 1335 C C . VAL A 1 192 ? 9.009 -22.367 -23.338 1.00 70.06 192 VAL A C 1
ATOM 1337 O O . VAL A 1 192 ? 9.618 -22.843 -22.385 1.00 70.06 192 VAL A O 1
ATOM 1340 N N . ASP A 1 193 ? 9.421 -22.509 -24.599 1.00 71.62 193 ASP A N 1
ATOM 1341 C CA . ASP A 1 193 ? 10.560 -23.359 -24.965 1.00 71.62 193 ASP A CA 1
ATOM 1342 C C . ASP A 1 193 ? 11.888 -22.787 -24.451 1.00 71.62 193 ASP A C 1
ATOM 1344 O O . ASP A 1 193 ? 12.756 -23.523 -23.987 1.00 71.62 193 ASP A O 1
ATOM 1348 N N . LYS A 1 194 ? 12.035 -21.455 -24.461 1.00 71.94 194 LYS A N 1
ATOM 1349 C CA . LYS A 1 194 ? 13.226 -20.774 -23.932 1.00 71.94 194 LYS A CA 1
ATOM 1350 C C . LYS A 1 194 ? 13.309 -20.868 -22.410 1.00 71.94 194 LYS A C 1
ATOM 1352 O O . LYS A 1 194 ? 14.371 -21.178 -21.886 1.00 71.94 194 LYS A O 1
ATOM 1357 N N . LEU A 1 195 ? 12.202 -20.625 -21.705 1.00 71.94 195 LEU A N 1
ATOM 1358 C CA . LEU A 1 195 ? 12.079 -20.777 -20.252 1.00 71.94 195 LEU A CA 1
ATOM 1359 C C . LEU A 1 195 ? 12.336 -22.225 -19.844 1.00 71.94 195 LEU A C 1
ATOM 1361 O O . LEU A 1 195 ? 13.100 -22.447 -18.913 1.00 71.94 195 LEU A O 1
ATOM 1365 N N . ALA A 1 196 ? 11.767 -23.195 -20.562 1.00 70.19 196 ALA A N 1
ATOM 1366 C CA . ALA A 1 196 ? 12.012 -24.613 -20.329 1.00 70.19 196 ALA A CA 1
ATOM 1367 C C . ALA A 1 196 ? 13.494 -24.972 -20.516 1.00 70.19 196 ALA A C 1
ATOM 1369 O O . ALA A 1 196 ? 14.053 -25.645 -19.656 1.00 70.19 196 ALA A O 1
ATOM 1370 N N . ALA A 1 197 ? 14.154 -24.449 -21.557 1.00 71.75 197 ALA A N 1
ATOM 1371 C CA . ALA A 1 197 ? 15.579 -24.678 -21.796 1.00 71.75 197 ALA A CA 1
ATOM 1372 C C . ALA A 1 197 ? 16.475 -24.189 -20.641 1.00 71.75 197 ALA A C 1
ATOM 1374 O O . ALA A 1 197 ? 17.465 -24.839 -20.319 1.00 71.75 197 ALA A O 1
ATOM 1375 N N . TRP A 1 198 ? 16.109 -23.102 -19.948 1.00 67.06 198 TRP A N 1
ATOM 1376 C CA . TRP A 1 198 ? 16.842 -22.648 -18.755 1.00 67.06 198 TRP A CA 1
ATOM 1377 C C . TRP A 1 198 ? 16.784 -23.638 -17.584 1.00 67.06 198 TRP A C 1
ATOM 1379 O O . TRP A 1 198 ? 17.690 -23.647 -16.750 1.00 67.06 198 TRP A O 1
ATOM 1389 N N . PHE A 1 199 ? 15.727 -24.448 -17.506 1.00 65.75 199 PHE A N 1
ATOM 1390 C CA . PHE A 1 199 ? 15.571 -25.496 -16.495 1.00 65.75 199 PHE A CA 1
ATOM 1391 C C . PHE A 1 199 ? 16.054 -26.871 -16.985 1.00 65.75 199 PHE A C 1
ATOM 1393 O O . PHE A 1 199 ? 16.098 -27.808 -16.190 1.00 65.75 199 PHE A O 1
ATOM 1400 N N . ASP A 1 200 ? 16.458 -26.991 -18.254 1.00 66.62 200 ASP A N 1
ATOM 1401 C CA . ASP A 1 200 ? 16.815 -28.254 -18.914 1.00 66.62 200 ASP A CA 1
ATOM 1402 C C . ASP A 1 200 ? 18.328 -28.548 -18.925 1.00 66.62 200 ASP A C 1
ATOM 1404 O O . ASP A 1 200 ? 18.869 -29.188 -19.828 1.00 66.62 200 ASP A O 1
ATOM 1408 N N . HIS A 1 201 ? 19.076 -28.079 -17.925 1.00 56.53 201 HIS A N 1
ATOM 1409 C CA . HIS A 1 201 ? 20.526 -28.271 -17.900 1.00 56.53 201 HIS A CA 1
ATOM 1410 C C . HIS A 1 201 ? 21.012 -28.901 -16.597 1.00 56.53 201 HIS A C 1
ATOM 1412 O O . HIS A 1 201 ? 20.831 -28.363 -15.509 1.00 56.53 201 HIS A O 1
ATOM 1418 N N . GLY A 1 202 ? 21.756 -30.006 -16.726 1.00 54.72 202 GLY A N 1
ATOM 1419 C CA . GLY A 1 202 ? 22.549 -30.639 -15.663 1.00 54.72 202 GLY A CA 1
ATOM 1420 C C . GLY A 1 202 ? 23.708 -29.781 -15.125 1.00 54.72 202 GLY A C 1
ATOM 1421 O O . GLY A 1 202 ? 24.657 -30.324 -14.563 1.00 54.72 202 GLY A O 1
ATOM 1422 N N . GLN A 1 203 ? 23.657 -28.456 -15.302 1.00 58.66 203 GLN A N 1
ATOM 1423 C CA . GLN A 1 203 ? 24.562 -27.494 -14.686 1.00 58.66 203 GLN A CA 1
ATOM 1424 C C . GLN A 1 203 ? 23.875 -26.851 -13.484 1.00 58.66 203 GLN A C 1
ATOM 1426 O O . GLN A 1 203 ? 23.036 -25.963 -13.614 1.00 58.66 203 GLN A O 1
ATOM 1431 N N . VAL A 1 204 ? 24.264 -27.295 -12.291 1.00 63.59 204 VAL A N 1
ATOM 1432 C CA . VAL A 1 204 ? 23.880 -26.638 -11.042 1.00 63.59 204 VAL A CA 1
ATOM 1433 C C . VAL A 1 204 ? 24.581 -25.283 -10.998 1.00 63.59 204 VAL A C 1
ATOM 1435 O O . VAL A 1 204 ? 25.794 -25.212 -10.796 1.00 63.59 204 VAL A O 1
ATOM 1438 N N . MET A 1 205 ? 23.829 -24.203 -11.216 1.00 74.06 205 MET A N 1
ATOM 1439 C CA . MET A 1 205 ? 24.344 -22.854 -10.991 1.00 74.06 205 MET A CA 1
ATOM 1440 C C . MET A 1 205 ? 24.689 -22.687 -9.507 1.00 74.06 205 MET A C 1
ATOM 1442 O O . MET A 1 205 ? 23.912 -23.121 -8.651 1.00 74.06 205 MET A O 1
ATOM 1446 N N . PRO A 1 206 ? 25.843 -22.082 -9.176 1.00 81.38 206 PRO A N 1
ATOM 1447 C CA . PRO A 1 206 ? 26.238 -21.898 -7.790 1.00 81.38 206 PRO A CA 1
ATOM 1448 C C . PRO A 1 206 ? 25.188 -21.056 -7.065 1.00 81.38 206 PRO A C 1
ATOM 1450 O O . PRO A 1 206 ? 24.742 -20.023 -7.575 1.00 81.38 206 PRO A O 1
ATOM 1453 N N . ALA A 1 207 ? 24.794 -21.504 -5.874 1.00 85.56 207 ALA A N 1
ATOM 1454 C CA . ALA A 1 207 ? 23.857 -20.767 -5.041 1.00 85.56 207 ALA A CA 1
ATOM 1455 C C . ALA A 1 207 ? 24.413 -19.362 -4.744 1.00 85.56 207 ALA A C 1
ATOM 1457 O O . ALA A 1 207 ? 25.596 -19.249 -4.397 1.00 85.56 207 ALA A O 1
ATOM 1458 N N . PRO A 1 208 ? 23.596 -18.296 -4.853 1.00 89.75 208 PRO A N 1
ATOM 1459 C CA . PRO A 1 208 ? 24.043 -16.962 -4.492 1.00 89.75 208 PRO A CA 1
ATOM 1460 C C . PRO A 1 208 ? 24.468 -16.927 -3.022 1.00 89.75 208 PRO A C 1
ATOM 1462 O O . PRO A 1 208 ? 23.848 -17.556 -2.159 1.00 89.75 208 PRO A O 1
ATOM 1465 N N . SER A 1 209 ? 25.525 -16.177 -2.727 1.00 92.62 209 SER A N 1
ATOM 1466 C CA . SER A 1 209 ? 25.943 -15.912 -1.350 1.00 92.62 209 SER A CA 1
ATOM 1467 C C . SER A 1 209 ? 24.872 -15.123 -0.586 1.00 92.62 209 SER A C 1
ATOM 1469 O O . SER A 1 209 ? 24.044 -14.435 -1.182 1.00 92.62 209 SER A O 1
ATOM 1471 N N . ALA A 1 210 ? 24.914 -15.147 0.750 1.00 88.25 210 ALA A N 1
ATOM 1472 C CA . ALA A 1 210 ? 23.982 -14.371 1.577 1.00 88.25 210 ALA A CA 1
ATOM 1473 C C . ALA A 1 210 ? 23.994 -12.862 1.243 1.00 88.25 210 ALA A C 1
ATOM 1475 O O . ALA A 1 210 ? 22.948 -12.219 1.250 1.00 88.25 210 ALA A O 1
ATOM 1476 N N . GLY A 1 211 ? 25.162 -12.305 0.895 1.00 88.75 211 GLY A N 1
ATOM 1477 C CA . GLY A 1 211 ? 25.284 -10.906 0.475 1.00 88.75 211 GLY A CA 1
ATOM 1478 C C . GLY A 1 211 ? 24.613 -10.615 -0.872 1.00 88.75 211 GLY A C 1
ATOM 1479 O O . GLY A 1 211 ? 23.964 -9.584 -1.010 1.00 88.75 211 GLY A O 1
ATOM 1480 N N . GLN A 1 212 ? 24.722 -11.532 -1.839 1.00 92.00 212 GLN A N 1
ATOM 1481 C CA . GLN A 1 212 ? 24.022 -11.426 -3.126 1.00 92.00 212 GLN A CA 1
ATOM 1482 C C . GLN A 1 212 ? 22.506 -11.525 -2.951 1.00 92.00 212 GLN A C 1
ATOM 1484 O O . GLN A 1 212 ? 21.772 -10.720 -3.513 1.00 92.00 212 GLN A O 1
ATOM 1489 N N . TRP A 1 213 ? 22.038 -12.450 -2.106 1.00 90.00 213 TRP A N 1
ATOM 1490 C CA . TRP A 1 213 ? 20.621 -12.547 -1.752 1.00 90.00 213 TRP A CA 1
ATOM 1491 C C . TRP A 1 213 ? 20.084 -11.249 -1.155 1.00 90.00 213 TRP A C 1
ATOM 1493 O O . TRP A 1 213 ? 19.025 -10.786 -1.565 1.00 90.00 213 TRP A O 1
ATOM 1503 N N . ALA A 1 214 ? 20.812 -10.647 -0.212 1.00 83.62 214 ALA A N 1
ATOM 1504 C CA . ALA A 1 214 ? 20.384 -9.408 0.428 1.00 83.62 214 ALA A CA 1
ATOM 1505 C C . ALA A 1 214 ? 20.284 -8.240 -0.570 1.00 83.62 214 ALA A C 1
ATOM 1507 O O . ALA A 1 214 ? 19.281 -7.526 -0.566 1.00 83.62 214 ALA A O 1
ATOM 1508 N N . ARG A 1 215 ? 21.288 -8.072 -1.445 1.00 84.94 215 ARG A N 1
ATOM 1509 C CA . ARG A 1 215 ? 21.287 -7.005 -2.459 1.00 84.94 215 ARG A CA 1
ATOM 1510 C C . ARG A 1 215 ? 20.213 -7.199 -3.523 1.00 84.94 215 ARG A C 1
ATOM 1512 O O . ARG A 1 215 ? 19.568 -6.229 -3.885 1.00 84.94 215 ARG A O 1
ATOM 1519 N N . ALA A 1 216 ? 19.959 -8.437 -3.943 1.00 90.69 216 ALA A N 1
ATOM 1520 C CA . ALA A 1 216 ? 18.893 -8.753 -4.889 1.00 90.69 216 ALA A CA 1
ATOM 1521 C C . ALA A 1 216 ? 17.488 -8.622 -4.274 1.00 90.69 216 ALA A C 1
ATOM 1523 O O . ALA A 1 216 ? 16.540 -8.236 -4.951 1.00 90.69 216 ALA A O 1
ATOM 1524 N N . TYR A 1 217 ? 17.319 -8.939 -2.989 1.00 87.69 217 TYR A N 1
ATOM 1525 C CA . TYR A 1 217 ? 16.007 -8.891 -2.344 1.00 87.69 217 TYR A CA 1
ATOM 1526 C C . TYR A 1 217 ? 15.529 -7.463 -2.064 1.00 87.69 217 TYR A C 1
ATOM 1528 O O . TYR A 1 217 ? 14.335 -7.192 -2.168 1.00 87.69 217 TYR A O 1
ATOM 1536 N N . LEU A 1 218 ? 16.432 -6.542 -1.720 1.00 81.50 218 LEU A N 1
ATOM 1537 C CA . LEU A 1 218 ? 16.077 -5.163 -1.378 1.00 81.50 218 LEU A CA 1
ATOM 1538 C C . LEU A 1 218 ? 15.287 -4.416 -2.480 1.00 81.50 218 LEU A C 1
ATOM 1540 O O . LEU A 1 218 ? 14.220 -3.881 -2.162 1.00 81.50 218 LEU A O 1
ATOM 1544 N N . PRO A 1 219 ? 15.710 -4.406 -3.760 1.00 84.56 219 PRO A N 1
ATOM 1545 C CA . PRO A 1 219 ? 14.947 -3.758 -4.824 1.00 84.56 219 PRO A CA 1
ATOM 1546 C C . PRO A 1 219 ? 13.630 -4.489 -5.118 1.00 84.56 219 PRO A C 1
ATOM 1548 O O . PRO A 1 219 ? 12.624 -3.847 -5.409 1.00 84.56 219 PRO A O 1
ATOM 1551 N N . VAL A 1 220 ? 13.573 -5.816 -4.947 1.00 91.88 220 VAL A N 1
ATOM 1552 C CA . VAL A 1 220 ? 12.318 -6.583 -5.056 1.00 91.88 220 VAL A CA 1
ATOM 1553 C C . VAL A 1 220 ? 11.335 -6.213 -3.946 1.00 91.88 220 VAL A C 1
ATOM 1555 O O . VAL A 1 220 ? 10.149 -6.015 -4.212 1.00 91.88 220 VAL A O 1
ATOM 1558 N N . TYR A 1 221 ? 11.810 -6.080 -2.707 1.00 84.56 221 TYR A N 1
ATOM 1559 C CA . TYR A 1 221 ? 11.001 -5.607 -1.585 1.00 84.56 221 TYR A CA 1
ATOM 1560 C C . TYR A 1 221 ? 10.429 -4.213 -1.869 1.00 84.56 221 TYR A C 1
ATOM 1562 O O . TYR A 1 221 ? 9.235 -3.987 -1.669 1.00 84.56 221 TYR A O 1
ATOM 1570 N N . PHE A 1 222 ? 11.258 -3.305 -2.393 1.00 82.19 222 PHE A N 1
ATOM 1571 C CA . PHE A 1 222 ? 10.814 -1.977 -2.809 1.00 82.19 222 PHE A CA 1
ATOM 1572 C C . PHE A 1 222 ? 9.754 -2.049 -3.918 1.00 82.19 222 PHE A C 1
ATOM 1574 O O . PHE A 1 222 ? 8.705 -1.413 -3.799 1.00 82.19 222 PHE A O 1
ATOM 1581 N N . ALA A 1 223 ? 9.972 -2.863 -4.955 1.00 89.44 223 ALA A N 1
ATOM 1582 C CA . ALA A 1 223 ? 9.038 -3.011 -6.070 1.00 89.44 223 ALA A CA 1
ATOM 1583 C C . ALA A 1 223 ? 7.649 -3.502 -5.629 1.00 89.44 223 ALA A C 1
ATOM 1585 O O . ALA A 1 223 ? 6.649 -3.102 -6.223 1.00 89.44 223 ALA A O 1
ATOM 1586 N N . TYR A 1 224 ? 7.576 -4.336 -4.587 1.00 91.25 224 TYR A N 1
ATOM 1587 C CA . TYR A 1 224 ? 6.319 -4.833 -4.019 1.00 91.25 224 TYR A CA 1
ATOM 1588 C C . TYR A 1 224 ? 5.689 -3.935 -2.947 1.00 91.25 224 TYR A C 1
ATOM 1590 O O . TYR A 1 224 ? 4.633 -4.282 -2.415 1.00 91.25 224 TYR A O 1
ATOM 1598 N N . SER A 1 225 ? 6.307 -2.811 -2.589 1.00 86.25 225 SER A N 1
ATOM 1599 C CA . SER A 1 225 ? 5.746 -1.897 -1.591 1.00 86.25 225 SER A CA 1
ATOM 1600 C C . SER A 1 225 ? 4.378 -1.332 -2.009 1.00 86.25 225 SER A C 1
ATOM 1602 O O . SER A 1 225 ? 4.011 -1.374 -3.175 1.00 86.25 225 SER A O 1
ATOM 1604 N N . GLY A 1 226 ? 3.579 -0.842 -1.054 1.00 88.50 226 GLY A N 1
ATOM 1605 C CA . GLY A 1 226 ? 2.253 -0.260 -1.331 1.00 88.50 226 GLY A CA 1
ATOM 1606 C C . GLY A 1 226 ? 1.056 -1.205 -1.155 1.00 88.50 226 GLY A C 1
ATOM 1607 O O . GLY A 1 226 ? -0.090 -0.773 -1.291 1.00 88.50 226 GLY A O 1
ATOM 1608 N N . TRP A 1 227 ? 1.282 -2.468 -0.778 1.00 91.81 227 TRP A N 1
ATOM 1609 C CA . TRP A 1 227 ? 0.226 -3.460 -0.504 1.00 91.81 227 TRP A CA 1
ATOM 1610 C C . TRP A 1 227 ? -0.744 -3.049 0.621 1.00 91.81 227 TRP A C 1
ATOM 1612 O O . TRP A 1 227 ? -1.890 -3.498 0.660 1.00 91.81 227 TRP A O 1
ATOM 1622 N N . ASN A 1 228 ? -0.324 -2.169 1.533 1.00 91.69 228 ASN A N 1
ATOM 1623 C CA . ASN A 1 228 ? -1.134 -1.690 2.653 1.00 91.69 228 ASN A CA 1
ATOM 1624 C C . ASN A 1 228 ? -2.069 -0.522 2.291 1.00 91.69 228 ASN A C 1
ATOM 1626 O O . ASN A 1 228 ? -2.899 -0.153 3.110 1.00 91.69 228 ASN A O 1
ATOM 1630 N N . ALA A 1 229 ? -2.016 0.046 1.083 1.00 92.38 229 ALA A N 1
ATOM 1631 C CA . ALA A 1 229 ? -2.682 1.308 0.736 1.00 92.38 229 ALA A CA 1
ATOM 1632 C C . ALA A 1 229 ? -4.175 1.414 1.139 1.00 92.38 229 ALA A C 1
ATOM 1634 O O . ALA A 1 229 ? -4.620 2.449 1.641 1.00 92.38 229 ALA A O 1
ATOM 1635 N N . ALA A 1 230 ? -4.965 0.345 0.986 1.00 92.94 230 ALA A N 1
ATOM 1636 C CA . ALA A 1 230 ? -6.397 0.383 1.303 1.00 92.94 230 ALA A CA 1
ATOM 1637 C C . ALA A 1 230 ? -6.716 0.581 2.798 1.00 92.94 230 ALA A C 1
ATOM 1639 O O . ALA A 1 230 ? -7.808 1.057 3.113 1.00 92.94 230 ALA A O 1
ATOM 1640 N N . ILE A 1 231 ? -5.796 0.271 3.722 1.00 93.94 231 ILE A N 1
ATOM 1641 C CA . ILE A 1 231 ? -6.059 0.428 5.164 1.00 93.94 231 ILE A CA 1
ATOM 1642 C C . ILE A 1 231 ? -6.165 1.901 5.568 1.00 93.94 231 ILE A C 1
ATOM 1644 O O . ILE A 1 231 ? -6.942 2.249 6.453 1.00 93.94 231 ILE A O 1
ATOM 1648 N N . TYR A 1 232 ? -5.459 2.795 4.869 1.00 93.81 232 TYR A N 1
ATOM 1649 C CA . TYR A 1 232 ? -5.492 4.232 5.153 1.00 93.81 232 TYR A CA 1
ATOM 1650 C C . TYR A 1 232 ? -6.842 4.871 4.830 1.00 93.81 232 TYR A C 1
ATOM 1652 O O . TYR A 1 232 ? -7.215 5.866 5.449 1.00 93.81 232 TYR A O 1
ATOM 1660 N N . ILE A 1 233 ? -7.586 4.278 3.896 1.00 92.06 233 ILE A N 1
ATOM 1661 C CA . ILE A 1 233 ? -8.923 4.707 3.476 1.00 92.06 233 ILE A CA 1
ATOM 1662 C C . ILE A 1 233 ? -10.023 3.786 4.018 1.00 92.06 233 ILE A C 1
ATOM 1664 O O . ILE A 1 233 ? -11.145 3.819 3.518 1.00 92.06 233 ILE A O 1
ATOM 1668 N N . GLY A 1 234 ? -9.749 2.977 5.048 1.00 90.31 234 GLY A N 1
ATOM 1669 C CA . GLY A 1 234 ? -10.704 1.994 5.575 1.00 90.31 234 GLY A CA 1
ATOM 1670 C C . GLY A 1 234 ? -12.050 2.597 5.995 1.00 90.31 234 GLY A C 1
ATOM 1671 O O . GLY A 1 234 ? -13.097 1.985 5.779 1.00 90.31 234 GLY A O 1
ATOM 1672 N N . GLY A 1 235 ? -12.039 3.836 6.498 1.00 88.12 235 GLY A N 1
ATOM 1673 C CA . GLY A 1 235 ? -13.248 4.592 6.846 1.00 88.12 235 GLY A CA 1
ATOM 1674 C C . GLY A 1 235 ? -14.137 4.979 5.654 1.00 88.12 235 GLY A C 1
ATOM 1675 O O . GLY A 1 235 ? -15.319 5.247 5.846 1.00 88.12 235 GLY A O 1
ATOM 1676 N N . GLU A 1 236 ? -13.599 4.966 4.433 1.00 90.19 236 GLU A N 1
ATOM 1677 C CA . GLU A 1 236 ? -14.276 5.346 3.184 1.00 90.19 236 GLU A CA 1
ATOM 1678 C C . GLU A 1 236 ? -14.780 4.127 2.385 1.00 90.19 236 GLU A C 1
ATOM 1680 O O . GLU A 1 236 ? -15.539 4.284 1.422 1.00 90.19 236 GLU A O 1
ATOM 1685 N N . ILE A 1 237 ? -14.393 2.908 2.781 1.00 91.12 237 ILE A N 1
ATOM 1686 C CA . ILE A 1 237 ? -14.766 1.654 2.113 1.00 91.12 237 ILE A CA 1
ATOM 1687 C C . ILE A 1 237 ? -16.159 1.199 2.578 1.00 91.12 237 ILE A C 1
ATOM 1689 O O . ILE A 1 237 ? -16.460 1.117 3.770 1.00 91.12 237 ILE A O 1
ATOM 1693 N N . ARG A 1 238 ? -17.029 0.864 1.621 1.00 90.06 238 ARG A N 1
ATOM 1694 C CA . ARG A 1 238 ? -18.344 0.251 1.849 1.00 90.06 238 ARG A CA 1
ATOM 1695 C C . ARG A 1 238 ? -18.172 -1.185 2.321 1.00 90.06 238 ARG A C 1
ATOM 1697 O O . ARG A 1 238 ? -17.431 -1.928 1.691 1.00 90.06 238 ARG A O 1
ATOM 1704 N N . ASP A 1 239 ? -18.905 -1.581 3.362 1.00 88.94 239 ASP A N 1
ATOM 1705 C CA . ASP A 1 239 ? -18.808 -2.918 3.975 1.00 88.94 239 ASP A CA 1
ATOM 1706 C C . ASP A 1 239 ? -17.339 -3.340 4.222 1.00 88.94 239 ASP A C 1
ATOM 1708 O O . ASP A 1 239 ? -16.836 -4.296 3.621 1.00 88.94 239 ASP A O 1
ATOM 1712 N N . PRO A 1 240 ? -16.592 -2.567 5.035 1.00 89.19 240 PRO A N 1
ATOM 1713 C CA . PRO A 1 240 ? -15.144 -2.710 5.122 1.00 89.19 240 PRO A CA 1
ATOM 1714 C C . PRO A 1 240 ? -14.720 -4.057 5.719 1.00 89.19 240 PRO A C 1
ATOM 1716 O O . PRO A 1 240 ? -13.692 -4.581 5.308 1.00 89.19 240 PRO A O 1
ATOM 1719 N N . GLY A 1 241 ? -15.536 -4.674 6.585 1.00 88.62 241 GLY A N 1
ATOM 1720 C CA . GLY A 1 241 ? -15.258 -6.007 7.132 1.00 88.62 241 GLY A CA 1
ATOM 1721 C C . GLY A 1 241 ? -15.125 -7.093 6.057 1.00 88.62 241 GLY A C 1
ATOM 1722 O O . GLY A 1 241 ? -14.375 -8.047 6.239 1.00 88.62 241 GLY A O 1
ATOM 1723 N N . ARG A 1 242 ? -15.792 -6.933 4.904 1.00 91.31 242 ARG A N 1
ATOM 1724 C CA . ARG A 1 242 ? -15.663 -7.846 3.756 1.00 91.31 242 ARG A CA 1
ATOM 1725 C C . ARG A 1 242 ? -14.784 -7.280 2.646 1.00 91.31 242 ARG A C 1
ATOM 1727 O O . ARG A 1 242 ? -13.964 -8.004 2.083 1.00 91.31 242 ARG A O 1
ATOM 1734 N N . ASN A 1 243 ? -14.965 -6.011 2.291 1.00 94.75 243 ASN A N 1
ATOM 1735 C CA . ASN A 1 243 ? -14.337 -5.435 1.103 1.00 94.75 243 ASN A CA 1
ATOM 1736 C C . ASN A 1 243 ? -12.882 -5.022 1.320 1.00 94.75 243 ASN A C 1
ATOM 1738 O O . ASN A 1 243 ? -12.104 -5.142 0.378 1.00 94.75 243 ASN A O 1
ATOM 1742 N N . LEU A 1 244 ? -12.487 -4.584 2.521 1.00 94.44 244 LEU A N 1
ATOM 1743 C CA . LEU A 1 244 ? -11.098 -4.200 2.783 1.00 94.44 244 LEU A CA 1
ATOM 1744 C C . LEU A 1 244 ? -10.162 -5.420 2.702 1.00 94.44 244 LEU A C 1
ATOM 1746 O O . LEU A 1 244 ? -9.224 -5.357 1.903 1.00 94.44 244 LEU A O 1
ATOM 1750 N N . PRO A 1 245 ? -10.424 -6.557 3.386 1.00 95.62 245 PRO A N 1
ATOM 1751 C CA . PRO A 1 245 ? -9.587 -7.750 3.242 1.00 95.62 245 PRO A CA 1
ATOM 1752 C C . PRO A 1 245 ? -9.479 -8.239 1.799 1.00 95.62 245 PRO A C 1
ATOM 1754 O O . PRO A 1 245 ? -8.389 -8.534 1.315 1.00 95.62 245 PRO A O 1
ATOM 1757 N N . ARG A 1 246 ? -10.606 -8.274 1.076 1.00 97.12 246 ARG A N 1
ATOM 1758 C CA . ARG A 1 246 ? -10.638 -8.697 -0.332 1.00 97.12 246 ARG A CA 1
ATOM 1759 C C . ARG A 1 246 ? -9.845 -7.758 -1.237 1.00 97.12 246 ARG A C 1
ATOM 1761 O O . ARG A 1 246 ? -9.180 -8.238 -2.149 1.00 97.12 246 ARG A O 1
ATOM 1768 N N . ALA A 1 247 ? -9.910 -6.450 -0.997 1.00 96.19 247 ALA A N 1
ATOM 1769 C CA . ALA A 1 247 ? -9.160 -5.460 -1.761 1.00 96.19 247 ALA A CA 1
ATOM 1770 C C . ALA A 1 247 ? -7.651 -5.596 -1.538 1.00 96.19 247 ALA A C 1
ATOM 1772 O O . ALA A 1 247 ? -6.899 -5.646 -2.506 1.00 96.19 247 ALA A O 1
ATOM 1773 N N . VAL A 1 248 ? -7.226 -5.693 -0.275 1.00 96.31 248 VAL A N 1
ATOM 1774 C CA . VAL A 1 248 ? -5.815 -5.815 0.113 1.00 96.31 248 VAL A CA 1
ATOM 1775 C C . VAL A 1 248 ? -5.216 -7.119 -0.407 1.00 96.31 248 VAL A C 1
ATOM 1777 O O . VAL A 1 248 ? -4.223 -7.090 -1.131 1.00 96.31 248 VAL A O 1
ATOM 1780 N N . ILE A 1 249 ? -5.845 -8.261 -0.118 1.00 97.25 249 ILE A N 1
ATOM 1781 C CA . ILE A 1 249 ? -5.338 -9.573 -0.540 1.00 97.25 249 ILE A CA 1
ATOM 1782 C C . ILE A 1 249 ? -5.423 -9.704 -2.063 1.00 97.25 249 ILE A C 1
ATOM 1784 O O . ILE A 1 249 ? -4.430 -10.022 -2.707 1.00 97.25 249 ILE A O 1
ATOM 1788 N N . GLY A 1 250 ? -6.585 -9.410 -2.654 1.00 96.31 250 GLY A N 1
ATOM 1789 C CA . GLY A 1 250 ? -6.809 -9.566 -4.090 1.00 96.31 250 GLY A CA 1
ATOM 1790 C C . GLY A 1 250 ? -5.936 -8.641 -4.938 1.00 96.31 250 GLY A C 1
ATOM 1791 O O . GLY A 1 250 ? -5.346 -9.096 -5.915 1.00 96.31 250 GLY A O 1
ATOM 1792 N N . GLY A 1 251 ? -5.810 -7.368 -4.547 1.00 96.00 251 GLY A N 1
ATOM 1793 C CA . GLY A 1 251 ? -4.931 -6.406 -5.215 1.00 96.00 251 GLY A CA 1
ATOM 1794 C C . GLY A 1 251 ? -3.463 -6.824 -5.136 1.00 96.00 251 GLY A C 1
ATOM 1795 O O . GLY A 1 251 ? -2.782 -6.849 -6.159 1.00 96.00 251 GLY A O 1
ATOM 1796 N N . THR A 1 252 ? -3.006 -7.250 -3.954 1.00 97.44 252 THR A N 1
ATOM 1797 C CA . THR A 1 252 ? -1.629 -7.727 -3.751 1.00 97.44 252 THR A CA 1
ATOM 1798 C C . THR A 1 252 ? -1.343 -8.979 -4.575 1.00 97.44 252 THR A C 1
ATOM 1800 O O . THR A 1 252 ? -0.373 -9.009 -5.328 1.00 97.44 252 THR A O 1
ATOM 1803 N N . SER A 1 253 ? -2.199 -10.004 -4.502 1.00 97.06 253 SER A N 1
ATOM 1804 C CA . SER A 1 253 ? -2.019 -11.246 -5.263 1.00 97.06 253 SER A CA 1
ATOM 1805 C C . SER A 1 253 ? -2.006 -11.009 -6.772 1.00 97.06 253 SER A C 1
ATOM 1807 O O . SER A 1 253 ? -1.213 -11.629 -7.477 1.00 97.06 253 SER A O 1
ATOM 1809 N N . LEU A 1 254 ? -2.842 -10.096 -7.275 1.00 95.88 254 LEU A N 1
ATOM 1810 C CA . LEU A 1 254 ? -2.864 -9.741 -8.692 1.00 95.88 254 LEU A CA 1
ATOM 1811 C C . LEU A 1 254 ? -1.530 -9.138 -9.151 1.00 95.88 254 LEU A C 1
ATOM 1813 O O . LEU A 1 254 ? -1.022 -9.517 -10.205 1.00 95.88 254 LEU A O 1
ATOM 1817 N N . VAL A 1 255 ? -0.943 -8.241 -8.354 1.00 96.56 255 VAL A N 1
ATOM 1818 C CA . VAL A 1 255 ? 0.363 -7.640 -8.665 1.00 96.56 255 VAL A CA 1
ATOM 1819 C C . VAL A 1 255 ? 1.490 -8.668 -8.566 1.00 96.56 255 VAL A C 1
ATOM 1821 O O . VAL A 1 255 ? 2.352 -8.693 -9.438 1.00 96.56 255 VAL A O 1
ATOM 1824 N N . VAL A 1 256 ? 1.455 -9.573 -7.582 1.00 97.12 256 VAL A N 1
ATOM 1825 C CA . VAL A 1 256 ? 2.415 -10.690 -7.486 1.00 97.12 256 VAL A CA 1
ATOM 1826 C C . VAL A 1 256 ? 2.393 -11.556 -8.741 1.00 97.12 256 VAL A C 1
ATOM 1828 O O . VAL A 1 256 ? 3.446 -11.839 -9.311 1.00 97.12 256 VAL A O 1
ATOM 1831 N N . VAL A 1 257 ? 1.205 -11.933 -9.218 1.00 96.31 257 VAL A N 1
ATOM 1832 C CA . VAL A 1 257 ? 1.073 -12.690 -10.469 1.00 96.31 257 VAL A CA 1
ATOM 1833 C C . VAL A 1 257 ? 1.625 -11.886 -11.645 1.00 96.31 257 VAL A C 1
ATOM 1835 O O . VAL A 1 257 ? 2.433 -12.410 -12.406 1.00 96.31 257 VAL A O 1
ATOM 1838 N N . LEU A 1 258 ? 1.243 -10.612 -11.776 1.00 95.50 258 LEU A N 1
ATOM 1839 C CA . LEU A 1 258 ? 1.737 -9.745 -12.846 1.00 95.50 258 LEU A CA 1
ATOM 1840 C C . LEU A 1 258 ? 3.270 -9.668 -12.856 1.00 95.50 258 LEU A C 1
ATOM 1842 O O . LEU A 1 258 ? 3.876 -9.837 -13.909 1.00 95.50 258 LEU A O 1
ATOM 1846 N N . TYR A 1 259 ? 3.898 -9.435 -11.705 1.00 96.69 259 TYR A N 1
ATOM 1847 C CA . TYR A 1 259 ? 5.347 -9.261 -11.608 1.00 96.69 259 TYR A CA 1
ATOM 1848 C C . TYR A 1 259 ? 6.099 -10.545 -11.935 1.00 96.69 259 TYR A C 1
ATOM 1850 O O . TYR A 1 259 ? 7.082 -10.495 -12.669 1.00 96.69 259 TYR A O 1
ATOM 1858 N N . LEU A 1 260 ? 5.612 -11.699 -11.472 1.00 95.81 260 LEU A N 1
ATOM 1859 C CA . LEU A 1 260 ? 6.197 -12.993 -11.827 1.00 95.81 260 LEU A CA 1
ATOM 1860 C C . LEU A 1 260 ? 6.095 -13.274 -13.330 1.00 95.81 260 LEU A C 1
ATOM 1862 O O . LEU A 1 260 ? 7.067 -13.726 -13.936 1.00 95.81 260 LEU A O 1
ATOM 1866 N N . VAL A 1 261 ? 4.951 -12.966 -13.948 1.00 93.50 261 VAL A N 1
ATOM 1867 C CA . VAL A 1 261 ? 4.757 -13.150 -15.394 1.00 93.50 261 VAL A CA 1
ATOM 1868 C C . VAL A 1 261 ? 5.612 -12.160 -16.197 1.00 93.50 261 VAL A C 1
ATOM 1870 O O . VAL A 1 261 ? 6.220 -12.561 -17.187 1.00 93.50 261 VAL A O 1
ATOM 1873 N N . LEU A 1 262 ? 5.728 -10.900 -15.762 1.00 93.25 262 LEU A N 1
ATOM 1874 C CA . LEU A 1 262 ? 6.631 -9.905 -16.358 1.00 93.25 262 LEU A CA 1
ATOM 1875 C C . LEU A 1 262 ? 8.090 -10.362 -16.290 1.00 93.25 262 LEU A C 1
ATOM 1877 O O . LEU A 1 262 ? 8.786 -10.347 -17.300 1.00 93.25 262 LEU A O 1
ATOM 1881 N N . CYS A 1 263 ? 8.529 -10.828 -15.122 1.00 93.62 263 CYS A N 1
ATOM 1882 C CA . CYS A 1 263 ? 9.874 -11.350 -14.905 1.00 93.62 263 CYS A CA 1
ATOM 1883 C C . CYS A 1 263 ? 10.171 -12.565 -15.793 1.00 93.62 263 CYS A C 1
ATOM 1885 O O . CYS A 1 263 ? 11.227 -12.621 -16.422 1.00 93.62 263 CYS A O 1
ATOM 1887 N N . GLY A 1 264 ? 9.227 -13.505 -15.914 1.00 91.06 264 GLY A N 1
ATOM 1888 C CA . GLY A 1 264 ? 9.326 -14.609 -16.873 1.00 91.06 264 GLY A CA 1
ATOM 1889 C C . GLY A 1 264 ? 9.388 -14.119 -18.324 1.00 91.06 264 GLY A C 1
ATOM 1890 O O . GLY A 1 264 ? 10.174 -14.630 -19.121 1.00 91.06 264 GLY A O 1
ATOM 1891 N N . GLY A 1 265 ? 8.622 -13.077 -18.653 1.00 90.56 265 GLY A N 1
ATOM 1892 C CA . GLY A 1 265 ? 8.677 -12.386 -19.938 1.00 90.56 265 GLY A CA 1
ATOM 1893 C C . GLY A 1 265 ? 10.062 -11.807 -20.238 1.00 90.56 265 GLY A C 1
ATOM 1894 O O . GLY A 1 265 ? 10.608 -12.071 -21.307 1.00 90.56 265 GLY A O 1
ATOM 1895 N N . TYR A 1 266 ? 10.684 -11.098 -19.295 1.00 91.12 266 TYR A N 1
ATOM 1896 C CA . TYR A 1 266 ? 12.041 -10.567 -19.469 1.00 91.12 266 TYR A CA 1
ATOM 1897 C C . TYR A 1 266 ? 13.069 -11.677 -19.714 1.00 91.12 266 TYR A C 1
ATOM 1899 O O . TYR A 1 266 ? 13.869 -11.570 -20.641 1.00 91.12 266 TYR A O 1
ATOM 1907 N N . LEU A 1 267 ? 12.989 -12.784 -18.970 1.00 89.31 267 LEU A N 1
ATOM 1908 C CA . LEU A 1 267 ? 13.872 -13.943 -19.161 1.00 89.31 267 LEU A CA 1
ATOM 1909 C C . LEU A 1 267 ? 13.641 -14.693 -20.485 1.00 89.31 267 LEU A C 1
ATOM 1911 O O . LEU A 1 267 ? 14.521 -15.417 -20.951 1.00 89.31 267 LEU A O 1
ATOM 1915 N N . SER A 1 268 ? 12.473 -14.532 -21.113 1.00 87.12 268 SER A N 1
ATOM 1916 C CA . SER A 1 268 ? 12.215 -15.073 -22.456 1.00 87.12 268 SER A CA 1
ATOM 1917 C C . SER A 1 268 ? 12.859 -14.251 -23.583 1.00 87.12 268 SER A C 1
ATOM 1919 O O . SER A 1 268 ? 13.057 -14.754 -24.697 1.00 87.12 268 SER A O 1
ATOM 1921 N N . LEU A 1 269 ? 13.192 -12.990 -23.291 1.00 87.31 269 LEU A N 1
ATOM 1922 C CA . LEU A 1 269 ? 13.754 -12.020 -24.231 1.00 87.31 269 LEU A CA 1
ATOM 1923 C C . LEU A 1 269 ? 15.269 -11.879 -24.100 1.00 87.31 269 LEU A C 1
ATOM 1925 O O . LEU A 1 269 ? 15.959 -11.822 -25.120 1.00 87.31 269 LEU A O 1
ATOM 1929 N N . PHE A 1 270 ? 15.760 -11.850 -22.861 1.00 88.44 270 PHE A N 1
ATOM 1930 C CA . PHE A 1 270 ? 17.146 -11.551 -22.527 1.00 88.44 270 PHE A CA 1
ATOM 1931 C C . PHE A 1 270 ? 17.782 -12.690 -21.721 1.00 88.44 270 PHE A C 1
ATOM 1933 O O . PHE A 1 270 ? 17.200 -13.146 -20.731 1.00 88.44 270 PHE A O 1
ATOM 1940 N N . PRO A 1 271 ? 19.011 -13.111 -22.064 1.00 89.00 271 PRO A N 1
ATOM 1941 C CA . PRO A 1 271 ? 19.902 -13.767 -21.116 1.00 89.00 271 PRO A CA 1
ATOM 1942 C C . PRO A 1 271 ? 20.091 -12.920 -19.855 1.00 89.00 271 PRO A C 1
ATOM 1944 O O . PRO A 1 271 ? 20.112 -11.693 -19.929 1.00 89.00 271 PRO A O 1
ATOM 1947 N N . LEU A 1 272 ? 20.294 -13.560 -18.698 1.00 88.94 272 LEU A N 1
ATOM 1948 C CA . LEU A 1 272 ? 20.400 -12.852 -17.414 1.00 88.94 272 LEU A CA 1
ATOM 1949 C C . LEU A 1 272 ? 21.503 -11.776 -17.411 1.00 88.94 272 LEU A C 1
ATOM 1951 O O . LEU A 1 272 ? 21.300 -10.691 -16.882 1.00 88.94 272 LEU A O 1
ATOM 1955 N N . SER A 1 273 ? 22.638 -12.041 -18.065 1.00 89.38 273 SER A N 1
ATOM 1956 C CA . SER A 1 273 ? 23.735 -11.075 -18.209 1.00 89.38 273 SER A CA 1
ATOM 1957 C C . SER A 1 273 ? 23.374 -9.865 -19.072 1.00 89.38 273 SER A C 1
ATOM 1959 O O . SER A 1 273 ? 23.869 -8.771 -18.823 1.00 89.38 273 SER A O 1
ATOM 1961 N N . GLU A 1 274 ? 22.528 -10.047 -20.089 1.00 91.62 274 GLU A N 1
ATOM 1962 C CA . GLU A 1 274 ? 22.031 -8.938 -20.908 1.00 91.62 274 GLU A CA 1
ATOM 1963 C C . GLU A 1 274 ? 20.972 -8.149 -20.143 1.00 91.62 274 GLU A C 1
ATOM 1965 O O . GLU A 1 274 ? 21.033 -6.924 -20.129 1.00 91.62 274 GLU A O 1
ATOM 1970 N N . LEU A 1 275 ? 20.069 -8.836 -19.432 1.00 92.75 275 LEU A N 1
ATOM 1971 C CA . LEU A 1 275 ? 19.092 -8.202 -18.546 1.00 92.75 275 LEU A CA 1
ATOM 1972 C C . LEU A 1 275 ? 19.776 -7.370 -17.455 1.00 92.75 275 LEU A C 1
ATOM 1974 O O . LEU A 1 275 ? 19.298 -6.295 -17.138 1.00 92.75 275 LEU A O 1
ATOM 1978 N N . ALA A 1 276 ? 20.909 -7.814 -16.914 1.00 93.00 276 ALA A N 1
ATOM 1979 C CA . ALA A 1 276 ? 21.679 -7.039 -15.940 1.00 93.00 276 ALA A CA 1
ATOM 1980 C C . ALA A 1 276 ? 22.274 -5.741 -16.517 1.00 93.00 276 ALA A C 1
ATOM 1982 O O . ALA A 1 276 ? 22.585 -4.814 -15.774 1.00 93.00 276 ALA A O 1
ATOM 1983 N N . ALA A 1 277 ? 22.458 -5.675 -17.838 1.00 92.19 277 ALA A N 1
ATOM 1984 C CA . ALA A 1 277 ? 23.066 -4.539 -18.523 1.00 92.19 277 ALA A CA 1
ATOM 1985 C C . ALA A 1 277 ? 22.038 -3.549 -19.095 1.00 92.19 277 ALA A C 1
ATOM 1987 O O . ALA A 1 277 ? 22.422 -2.468 -19.550 1.00 92.19 277 ALA A O 1
ATOM 1988 N N . VAL A 1 278 ? 20.743 -3.891 -19.104 1.00 86.88 278 VAL A N 1
ATOM 1989 C CA . VAL A 1 278 ? 19.705 -2.946 -19.532 1.00 86.88 278 VAL A CA 1
ATOM 1990 C C . VAL A 1 278 ? 19.406 -1.974 -18.394 1.00 86.88 278 VAL A C 1
ATOM 1992 O O . VAL A 1 278 ? 19.245 -2.378 -17.253 1.00 86.88 278 VAL A O 1
ATOM 1995 N N . GLY A 1 279 ? 19.329 -0.676 -18.688 1.00 81.06 279 GLY A N 1
ATOM 1996 C CA . GLY A 1 279 ? 19.001 0.312 -17.653 1.00 81.06 279 GLY A CA 1
ATOM 1997 C C . GLY A 1 279 ? 17.570 0.160 -17.125 1.00 81.06 279 GLY A C 1
ATOM 1998 O O . GLY A 1 279 ? 17.337 0.244 -15.927 1.00 81.06 279 GLY A O 1
ATOM 1999 N N . GLU A 1 280 ? 16.607 -0.089 -18.016 1.00 86.62 280 GLU A N 1
ATOM 2000 C CA . GLU A 1 280 ? 15.194 -0.253 -17.664 1.00 86.62 280 GLU A CA 1
ATOM 2001 C C . GLU A 1 280 ? 14.586 -1.382 -18.511 1.00 86.62 280 GLU A C 1
ATOM 2003 O O . GLU A 1 280 ? 14.644 -1.364 -19.746 1.00 86.62 280 GLU A O 1
ATOM 2008 N N . ALA A 1 281 ? 14.063 -2.412 -17.842 1.00 88.75 281 ALA A N 1
ATOM 2009 C CA . ALA A 1 281 ? 13.716 -3.691 -18.459 1.00 88.75 281 ALA A CA 1
ATOM 2010 C C . ALA A 1 281 ? 12.491 -3.614 -19.381 1.00 88.75 281 ALA A C 1
ATOM 2012 O O . ALA A 1 281 ? 12.457 -4.267 -20.425 1.00 88.75 281 ALA A O 1
ATOM 2013 N N . GLY A 1 282 ? 11.497 -2.800 -19.031 1.00 86.31 282 GLY A N 1
ATOM 2014 C CA . GLY A 1 282 ? 10.264 -2.604 -19.784 1.00 86.31 282 GLY A CA 1
ATOM 2015 C C . GLY A 1 282 ? 10.502 -1.965 -21.149 1.00 86.31 282 GLY A C 1
ATOM 2016 O O . GLY A 1 282 ? 10.092 -2.526 -22.164 1.00 86.31 282 GLY A O 1
ATOM 2017 N N . THR A 1 283 ? 11.187 -0.823 -21.221 1.00 85.81 283 THR A N 1
ATOM 2018 C CA . THR A 1 283 ? 11.508 -0.165 -22.500 1.00 85.81 283 THR A CA 1
ATOM 2019 C C . THR A 1 283 ? 12.513 -0.957 -23.322 1.00 85.81 283 THR A C 1
ATOM 2021 O O . THR A 1 283 ? 12.396 -0.964 -24.551 1.00 85.81 283 THR A O 1
ATOM 2024 N N . ALA A 1 284 ? 13.454 -1.667 -22.690 1.00 88.50 284 ALA A N 1
ATOM 2025 C CA . ALA A 1 284 ? 14.345 -2.590 -23.388 1.00 88.50 284 ALA A CA 1
ATOM 2026 C C . ALA A 1 284 ? 13.555 -3.727 -24.057 1.00 88.50 284 ALA A C 1
ATOM 2028 O O . ALA A 1 284 ? 13.701 -3.950 -25.262 1.00 88.50 284 ALA A O 1
ATOM 2029 N N . ALA A 1 285 ? 12.654 -4.379 -23.315 1.00 88.00 285 ALA A N 1
ATOM 2030 C CA . ALA A 1 285 ? 11.761 -5.407 -23.847 1.00 88.00 285 ALA A CA 1
ATOM 2031 C C . ALA A 1 285 ? 10.878 -4.859 -24.979 1.00 88.00 285 ALA A C 1
ATOM 2033 O O . ALA A 1 285 ? 10.768 -5.459 -26.049 1.00 88.00 285 ALA A O 1
ATOM 2034 N N . ALA A 1 286 ? 10.299 -3.672 -24.785 1.00 88.06 286 ALA A N 1
ATOM 2035 C CA . ALA A 1 286 ? 9.464 -3.011 -25.781 1.00 88.06 286 ALA A CA 1
ATOM 2036 C C . ALA A 1 286 ? 10.223 -2.719 -27.079 1.00 88.06 286 ALA A C 1
ATOM 2038 O O . ALA A 1 286 ? 9.693 -2.926 -28.172 1.00 88.06 286 ALA A O 1
ATOM 2039 N N . ARG A 1 287 ? 11.476 -2.267 -26.961 1.00 90.00 287 ARG A N 1
ATOM 2040 C CA . ARG A 1 287 ? 12.352 -1.994 -28.101 1.00 90.00 287 ARG A CA 1
ATOM 2041 C C . ARG A 1 287 ? 12.664 -3.263 -28.882 1.00 90.00 287 ARG A C 1
ATOM 2043 O O . ARG A 1 287 ? 12.641 -3.222 -30.108 1.00 90.00 287 ARG A O 1
ATOM 2050 N N . GLN A 1 288 ? 12.933 -4.368 -28.191 1.00 87.69 288 GLN A N 1
ATOM 2051 C CA . GLN A 1 288 ? 13.248 -5.643 -28.832 1.00 87.69 288 GLN A CA 1
ATOM 2052 C C . GLN A 1 288 ? 12.036 -6.249 -29.554 1.00 87.69 288 GLN A C 1
ATOM 2054 O O . GLN A 1 288 ? 12.200 -6.798 -30.639 1.00 87.69 288 GLN A O 1
ATOM 2059 N N . ILE A 1 289 ? 10.829 -6.133 -28.986 1.00 85.62 289 ILE A N 1
ATOM 2060 C CA . ILE A 1 289 ? 9.616 -6.732 -29.571 1.00 85.62 289 ILE A CA 1
ATOM 2061 C C . ILE A 1 289 ? 9.007 -5.845 -30.666 1.00 85.62 289 ILE A C 1
ATOM 2063 O O . ILE A 1 289 ? 8.623 -6.334 -31.726 1.00 85.62 289 ILE A O 1
ATOM 2067 N N . PHE A 1 290 ? 8.885 -4.542 -30.409 1.00 86.81 290 PHE A N 1
ATOM 2068 C CA . PHE A 1 290 ? 8.041 -3.630 -31.192 1.00 86.81 290 PHE A CA 1
ATOM 2069 C C . PHE A 1 290 ? 8.804 -2.404 -31.735 1.00 86.81 290 PHE A C 1
ATOM 2071 O O . PHE A 1 290 ? 8.199 -1.493 -32.308 1.00 86.81 290 PHE A O 1
ATOM 2078 N N . GLY A 1 291 ? 10.127 -2.337 -31.549 1.00 89.31 291 GLY A N 1
ATOM 2079 C CA . GLY A 1 291 ? 10.949 -1.216 -32.005 1.00 89.31 291 GLY A CA 1
ATOM 2080 C C . GLY A 1 291 ? 10.588 0.115 -31.332 1.00 89.31 291 GLY A C 1
ATOM 2081 O O . GLY A 1 291 ? 10.153 0.161 -30.181 1.00 89.31 291 GLY A O 1
ATOM 2082 N N . ALA A 1 292 ? 10.770 1.227 -32.050 1.00 88.00 292 ALA A N 1
ATOM 2083 C CA . ALA A 1 292 ? 10.555 2.574 -31.509 1.00 88.00 292 ALA A CA 1
ATOM 2084 C C . ALA A 1 292 ? 9.095 2.844 -31.089 1.00 88.00 292 ALA A C 1
ATOM 2086 O O . ALA A 1 292 ? 8.861 3.454 -30.048 1.00 88.00 292 ALA A O 1
ATOM 2087 N N . ALA A 1 293 ? 8.115 2.350 -31.855 1.00 88.12 293 ALA A N 1
ATOM 2088 C CA . ALA A 1 293 ? 6.696 2.478 -31.506 1.00 88.12 293 ALA A CA 1
ATOM 2089 C C . ALA A 1 293 ? 6.361 1.717 -30.211 1.00 88.12 293 ALA A C 1
ATOM 2091 O O . ALA A 1 293 ? 5.597 2.203 -29.378 1.00 88.12 293 ALA A O 1
ATOM 2092 N N . GLY A 1 294 ? 7.002 0.561 -30.015 1.00 86.38 294 GLY A N 1
ATOM 2093 C CA . GLY A 1 294 ? 6.971 -0.203 -28.773 1.00 86.38 294 GLY A CA 1
ATOM 2094 C C . GLY A 1 294 ? 7.388 0.584 -27.553 1.00 86.38 294 GLY A C 1
ATOM 2095 O O . GLY A 1 294 ? 6.674 0.594 -26.553 1.00 86.38 294 GLY A O 1
ATOM 2096 N N . VAL A 1 295 ? 8.544 1.246 -27.654 1.00 88.50 295 VAL A N 1
ATOM 2097 C CA . VAL A 1 295 ? 9.090 2.074 -26.573 1.00 88.50 295 VAL A CA 1
ATOM 2098 C C . VAL A 1 295 ? 8.067 3.128 -26.162 1.00 88.50 295 VAL A C 1
ATOM 2100 O O . VAL A 1 295 ? 7.726 3.193 -24.991 1.00 88.50 295 VAL A O 1
ATOM 2103 N N . ILE A 1 296 ? 7.491 3.871 -27.113 1.00 90.62 296 ILE A N 1
ATOM 2104 C CA . ILE A 1 296 ? 6.470 4.891 -26.815 1.00 90.62 296 ILE A CA 1
ATOM 2105 C C . ILE A 1 296 ? 5.252 4.270 -26.114 1.00 90.62 296 ILE A C 1
ATOM 2107 O O . ILE A 1 296 ? 4.775 4.801 -25.108 1.00 90.62 296 ILE A O 1
ATOM 2111 N N . GLY A 1 297 ? 4.761 3.134 -26.617 1.00 90.25 297 GLY A N 1
ATOM 2112 C CA . GLY A 1 297 ? 3.637 2.410 -26.024 1.00 90.25 297 GLY A CA 1
ATOM 2113 C C . GLY A 1 297 ? 3.899 1.990 -24.576 1.00 90.25 297 GLY A C 1
ATOM 2114 O O . GLY A 1 297 ? 3.122 2.330 -23.686 1.00 90.25 297 GLY A O 1
ATOM 2115 N N . VAL A 1 298 ? 5.013 1.302 -24.316 1.00 88.12 298 VAL A N 1
ATOM 2116 C CA . VAL A 1 298 ? 5.353 0.817 -22.970 1.00 88.12 298 VAL A CA 1
ATOM 2117 C C . VAL A 1 298 ? 5.703 1.965 -22.029 1.00 88.12 298 VAL A C 1
ATOM 2119 O O . VAL A 1 298 ? 5.202 1.980 -20.910 1.00 88.12 298 VAL A O 1
ATOM 2122 N N . THR A 1 299 ? 6.444 2.984 -22.473 1.00 90.19 299 THR A N 1
ATOM 2123 C CA . THR A 1 299 ? 6.696 4.185 -21.662 1.00 90.19 299 THR A CA 1
ATOM 2124 C C . THR A 1 299 ? 5.392 4.887 -21.273 1.00 90.19 299 THR A C 1
ATOM 2126 O O . THR A 1 299 ? 5.271 5.361 -20.146 1.00 90.19 299 THR A O 1
ATOM 2129 N N . THR A 1 300 ? 4.383 4.903 -22.152 1.00 91.75 300 THR A N 1
ATOM 2130 C CA . THR A 1 300 ? 3.054 5.448 -21.831 1.00 91.75 300 THR A CA 1
ATOM 2131 C C . THR A 1 300 ? 2.345 4.611 -20.763 1.00 91.75 300 THR A C 1
ATOM 2133 O O . THR A 1 300 ? 1.747 5.168 -19.846 1.00 91.75 300 THR A O 1
ATOM 2136 N N . LEU A 1 301 ? 2.435 3.279 -20.826 1.00 90.88 301 LEU A N 1
ATOM 2137 C CA . LEU A 1 301 ? 1.870 2.402 -19.791 1.00 90.88 301 LEU A CA 1
ATOM 2138 C C . LEU A 1 301 ? 2.576 2.590 -18.442 1.00 90.88 301 LEU A C 1
ATOM 2140 O O . LEU A 1 301 ? 1.898 2.670 -17.419 1.00 90.88 301 LEU A O 1
ATOM 2144 N N . ILE A 1 302 ? 3.908 2.721 -18.444 1.00 89.81 302 ILE A N 1
ATOM 2145 C CA . ILE A 1 302 ? 4.695 3.027 -17.241 1.00 89.81 302 ILE A CA 1
ATOM 2146 C C . ILE A 1 302 ? 4.258 4.375 -16.660 1.00 89.81 302 ILE A C 1
ATOM 2148 O O . ILE A 1 302 ? 3.997 4.469 -15.463 1.00 89.81 302 ILE A O 1
ATOM 2152 N N . LEU A 1 303 ? 4.099 5.404 -17.500 1.00 92.38 303 LEU A N 1
ATOM 2153 C CA . LEU A 1 303 ? 3.605 6.714 -17.073 1.00 92.38 303 LEU A CA 1
ATOM 2154 C C . LEU A 1 303 ? 2.228 6.607 -16.402 1.00 92.38 303 LEU A C 1
ATOM 2156 O O . LEU A 1 303 ? 2.036 7.146 -15.315 1.00 92.38 303 LEU A O 1
ATOM 2160 N N . LEU A 1 304 ? 1.272 5.905 -17.019 1.00 93.12 304 LEU A N 1
ATOM 2161 C CA . LEU A 1 304 ? -0.072 5.730 -16.456 1.00 93.12 304 LEU A CA 1
ATOM 2162 C C . LEU A 1 304 ? -0.041 4.992 -15.112 1.00 93.12 304 LEU A C 1
ATOM 2164 O O . LEU A 1 304 ? -0.712 5.421 -14.173 1.00 93.12 304 LEU A O 1
ATOM 2168 N N . ALA A 1 305 ? 0.770 3.936 -15.007 1.00 92.12 305 ALA A N 1
ATOM 2169 C CA . ALA A 1 305 ? 0.980 3.197 -13.767 1.00 92.12 305 ALA A CA 1
ATOM 2170 C C . ALA A 1 305 ? 1.549 4.098 -12.661 1.00 92.12 305 ALA A C 1
ATOM 2172 O O . ALA A 1 305 ? 0.985 4.166 -11.569 1.00 92.12 305 ALA A O 1
ATOM 2173 N N . MET A 1 306 ? 2.596 4.873 -12.962 1.00 92.19 306 MET A N 1
ATOM 2174 C CA . MET A 1 306 ? 3.194 5.804 -12.003 1.00 92.19 306 MET A CA 1
ATOM 2175 C C . MET A 1 306 ? 2.221 6.906 -11.575 1.00 92.19 306 MET A C 1
ATOM 2177 O O . MET A 1 306 ? 2.143 7.213 -10.390 1.00 92.19 306 MET A O 1
ATOM 2181 N N . LEU A 1 307 ? 1.426 7.468 -12.493 1.00 93.75 307 LEU A N 1
ATOM 2182 C CA . LEU A 1 307 ? 0.367 8.422 -12.139 1.00 93.75 307 LEU A CA 1
ATOM 2183 C C . LEU A 1 307 ? -0.701 7.781 -11.239 1.00 93.75 307 LEU A C 1
ATOM 2185 O O . LEU A 1 307 ? -1.204 8.437 -10.327 1.00 93.75 307 LEU A O 1
ATOM 2189 N N . GLY A 1 308 ? -1.024 6.505 -11.464 1.00 93.38 308 GLY A N 1
ATOM 2190 C CA . GLY A 1 308 ? -1.887 5.713 -10.588 1.00 93.38 308 GLY A CA 1
ATOM 2191 C C . GLY A 1 308 ? -1.295 5.534 -9.191 1.00 93.38 308 GLY A C 1
ATOM 2192 O O . GLY A 1 308 ? -2.002 5.741 -8.205 1.00 93.38 308 GLY A O 1
ATOM 2193 N N . SER A 1 309 ? -0.007 5.209 -9.086 1.00 93.31 309 SER A N 1
ATOM 2194 C CA . SER A 1 309 ? 0.680 5.073 -7.797 1.00 93.31 309 SER A CA 1
ATOM 2195 C C . SER A 1 309 ? 0.738 6.406 -7.044 1.00 93.31 309 SER A C 1
ATOM 2197 O O . SER A 1 309 ? 0.329 6.482 -5.885 1.00 93.31 309 SER A O 1
ATOM 2199 N N . ILE A 1 310 ? 1.086 7.499 -7.737 1.00 94.50 310 ILE A N 1
ATOM 2200 C CA . ILE A 1 310 ? 1.084 8.861 -7.185 1.00 94.50 310 ILE A CA 1
ATOM 2201 C C . ILE A 1 310 ? -0.313 9.256 -6.689 1.00 94.50 310 ILE A C 1
ATOM 2203 O O . ILE A 1 310 ? -0.450 9.750 -5.568 1.00 94.50 310 ILE A O 1
ATOM 2207 N N . ASN A 1 311 ? -1.362 9.029 -7.489 1.00 94.06 311 ASN A N 1
ATOM 2208 C CA . ASN A 1 311 ? -2.737 9.317 -7.079 1.00 94.06 311 ASN A CA 1
ATOM 2209 C C . ASN A 1 311 ? -3.135 8.504 -5.838 1.00 94.06 311 ASN A C 1
ATOM 2211 O O . ASN A 1 311 ? -3.735 9.058 -4.916 1.00 94.06 311 ASN A O 1
ATOM 2215 N N . GLY A 1 312 ? -2.751 7.226 -5.789 1.00 92.56 312 GLY A N 1
ATOM 2216 C CA . GLY A 1 312 ? -2.931 6.359 -4.629 1.00 92.56 312 GLY A CA 1
ATOM 2217 C C . GLY A 1 312 ? -2.263 6.933 -3.381 1.00 92.56 312 GLY A C 1
ATOM 2218 O O . GLY A 1 312 ? -2.924 7.089 -2.362 1.00 92.56 312 GLY A O 1
ATOM 2219 N N . THR A 1 313 ? -0.997 7.346 -3.468 1.00 93.69 313 THR A N 1
ATOM 2220 C CA . THR A 1 313 ? -0.240 7.931 -2.345 1.00 93.69 313 THR A CA 1
ATOM 2221 C C . THR A 1 313 ? -0.796 9.276 -1.878 1.00 93.69 313 THR A C 1
ATOM 2223 O O . THR A 1 313 ? -0.824 9.540 -0.673 1.00 93.69 313 THR A O 1
ATOM 2226 N N . VAL A 1 314 ? -1.263 10.132 -2.794 1.00 94.38 314 VAL A N 1
ATOM 2227 C CA . VAL A 1 314 ? -1.97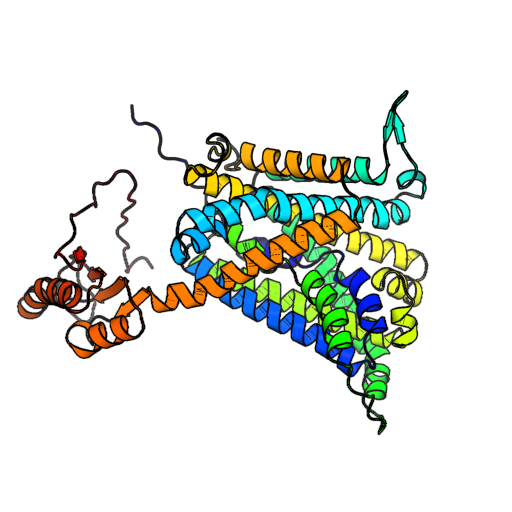3 11.377 -2.444 1.00 94.38 314 VAL A CA 1
ATOM 2228 C C . VAL A 1 314 ? -3.261 11.058 -1.690 1.00 94.38 314 VAL A C 1
ATOM 2230 O O . VAL A 1 314 ? -3.557 11.690 -0.674 1.00 94.38 314 VAL A O 1
ATOM 2233 N N . LEU A 1 315 ? -4.015 10.064 -2.164 1.00 90.94 315 LEU A N 1
ATOM 2234 C CA . LEU A 1 315 ? -5.247 9.638 -1.520 1.00 90.94 315 LEU A CA 1
ATOM 2235 C C . LEU A 1 315 ? -4.961 9.071 -0.124 1.00 90.94 315 LEU A C 1
ATOM 2237 O O . LEU A 1 315 ? -5.551 9.522 0.850 1.00 90.94 315 LEU A O 1
ATOM 2241 N N . THR A 1 316 ? -4.060 8.108 0.017 1.00 91.75 316 THR A N 1
ATOM 2242 C CA . THR A 1 316 ? -3.856 7.401 1.286 1.00 91.75 316 THR A CA 1
ATOM 2243 C C . THR A 1 316 ? -3.129 8.244 2.326 1.00 91.75 316 THR A C 1
ATOM 2245 O O . THR A 1 316 ? -3.541 8.266 3.484 1.00 91.75 316 THR A O 1
ATOM 2248 N N . GLY A 1 317 ? -2.083 8.976 1.937 1.00 92.12 317 GLY A N 1
ATOM 2249 C CA . GLY A 1 317 ? -1.213 9.651 2.900 1.00 92.12 317 GLY A CA 1
ATOM 2250 C C . GLY A 1 317 ? -1.897 10.783 3.667 1.00 92.12 317 GLY A C 1
ATOM 2251 O O . GLY A 1 317 ? -1.655 10.956 4.863 1.00 92.12 317 GLY A O 1
ATOM 2252 N N . SER A 1 318 ? -2.851 11.485 3.042 1.00 92.69 318 SER A N 1
ATOM 2253 C CA . SER A 1 318 ? -3.569 12.572 3.712 1.00 92.69 318 SER A CA 1
ATOM 2254 C C . SER A 1 318 ? -4.399 12.067 4.896 1.00 92.69 318 SER A C 1
ATOM 2256 O O . SER A 1 318 ? -4.721 12.836 5.800 1.00 92.69 318 SER A O 1
ATOM 2258 N N . ARG A 1 319 ? -4.766 10.776 4.908 1.00 93.44 319 ARG A N 1
ATOM 2259 C CA . ARG A 1 319 ? -5.557 10.181 5.991 1.00 93.44 319 ARG A CA 1
ATOM 2260 C C . ARG A 1 319 ? -4.745 9.978 7.266 1.00 93.44 319 ARG A C 1
ATOM 2262 O O . ARG A 1 319 ? -5.351 9.914 8.330 1.00 93.44 319 ARG A O 1
ATOM 2269 N N . ILE A 1 320 ? -3.413 9.937 7.193 1.00 94.06 320 ILE A N 1
ATOM 2270 C CA . ILE A 1 320 ? -2.567 9.886 8.394 1.00 94.06 320 ILE A CA 1
ATOM 2271 C C . ILE A 1 320 ? -2.668 11.189 9.165 1.00 94.06 320 ILE A C 1
ATOM 2273 O O . ILE A 1 320 ? -3.055 11.174 10.327 1.00 94.06 320 ILE A O 1
ATOM 2277 N N . ALA A 1 321 ? -2.381 12.319 8.515 1.00 95.00 321 ALA A N 1
ATOM 2278 C CA . ALA A 1 321 ? -2.476 13.622 9.168 1.00 95.00 321 ALA A CA 1
ATOM 2279 C C . ALA A 1 321 ? -3.900 13.917 9.660 1.00 95.00 321 ALA A C 1
ATOM 2281 O O . ALA A 1 321 ? -4.063 14.502 10.726 1.00 95.00 321 ALA A O 1
ATOM 2282 N N . PHE A 1 322 ? -4.923 13.466 8.924 1.00 94.56 322 PHE A N 1
ATOM 2283 C CA . PHE A 1 322 ? -6.310 13.525 9.382 1.00 94.56 322 PHE A CA 1
ATOM 2284 C C . PHE A 1 322 ? -6.524 12.733 10.684 1.00 94.56 322 PHE A C 1
ATOM 2286 O O . PHE A 1 322 ? -6.983 13.308 11.665 1.00 94.56 322 PHE A O 1
ATOM 2293 N N . ALA A 1 323 ? -6.138 11.453 10.727 1.00 93.31 323 ALA A N 1
ATOM 2294 C CA . ALA A 1 323 ? -6.326 10.606 11.906 1.00 93.31 323 ALA A CA 1
ATOM 2295 C C . ALA A 1 323 ? -5.491 11.065 13.113 1.00 93.31 323 ALA A C 1
ATOM 2297 O O . ALA A 1 323 ? -5.972 11.035 14.243 1.00 93.31 323 ALA A O 1
ATOM 2298 N N . MET A 1 324 ? -4.263 11.542 12.882 1.00 95.00 324 MET A N 1
ATOM 2299 C CA . MET A 1 324 ? -3.435 12.139 13.933 1.00 95.00 324 MET A CA 1
ATOM 2300 C C . MET A 1 324 ? -4.080 13.405 14.500 1.00 95.00 324 MET A C 1
ATOM 2302 O O . MET A 1 324 ? -4.080 13.600 15.710 1.00 95.00 324 MET A O 1
ATOM 2306 N N . ALA A 1 325 ? -4.654 14.260 13.650 1.00 94.44 325 ALA A N 1
ATOM 2307 C CA . ALA A 1 325 ? -5.339 15.467 14.101 1.00 94.44 325 ALA A CA 1
ATOM 2308 C C . ALA A 1 325 ? -6.635 15.154 14.867 1.00 94.44 325 ALA A C 1
ATOM 2310 O O . ALA A 1 325 ? -6.932 15.841 15.838 1.00 94.44 325 ALA A O 1
ATOM 2311 N N . GLU A 1 326 ? -7.377 14.100 14.499 1.00 89.31 326 GLU A N 1
ATOM 2312 C CA . GLU A 1 326 ? -8.507 13.611 15.310 1.00 89.31 326 GLU A CA 1
ATOM 2313 C C . GLU A 1 326 ? -8.056 13.145 16.707 1.00 89.31 326 GLU A C 1
ATOM 2315 O O . GLU A 1 326 ? -8.804 13.290 17.674 1.00 89.31 326 GLU A O 1
ATOM 2320 N N . GLY A 1 327 ? -6.833 12.616 16.819 1.00 84.44 327 GLY A N 1
ATOM 2321 C CA . GLY A 1 327 ? -6.206 12.213 18.079 1.00 84.44 327 GLY A CA 1
ATOM 2322 C C . GLY A 1 327 ? -5.512 13.337 18.861 1.00 84.44 327 GLY A C 1
ATOM 2323 O O . GLY A 1 327 ? -5.027 13.076 19.957 1.00 84.44 327 GLY A O 1
ATOM 2324 N N . GLY A 1 328 ? -5.450 14.566 18.330 1.00 89.81 328 GLY A N 1
ATOM 2325 C CA . GLY A 1 328 ? -4.714 15.688 18.937 1.00 89.81 328 GLY A CA 1
ATOM 2326 C C . GLY A 1 328 ? -3.188 15.647 18.749 1.00 89.81 328 GLY A C 1
ATOM 2327 O O . GLY A 1 328 ? -2.473 16.445 19.347 1.00 89.81 328 GLY A O 1
ATOM 2328 N N . ASP A 1 329 ? -2.683 14.749 17.900 1.00 92.56 329 ASP A N 1
ATOM 2329 C CA . ASP A 1 329 ? -1.252 14.515 17.645 1.00 92.56 329 ASP A CA 1
ATOM 2330 C C . ASP A 1 329 ? -0.708 15.300 16.429 1.00 92.56 329 ASP A C 1
ATOM 2332 O O . ASP A 1 329 ? 0.473 15.204 16.078 1.00 92.56 329 ASP A O 1
ATOM 2336 N N . CYS A 1 330 ? -1.567 16.072 15.757 1.00 94.25 330 CYS A N 1
ATOM 2337 C CA . CYS A 1 330 ? -1.233 16.917 14.608 1.00 94.25 330 CYS A CA 1
ATOM 2338 C C . CYS A 1 330 ? -2.025 18.236 14.655 1.00 94.25 330 CYS A C 1
ATOM 2340 O O . CYS A 1 330 ? -2.771 18.493 15.592 1.00 94.25 330 CYS A O 1
ATOM 2342 N N . VAL A 1 331 ? -1.867 19.094 13.644 1.00 93.19 331 VAL A N 1
ATOM 2343 C CA . VAL A 1 331 ? -2.585 20.373 13.568 1.00 93.19 331 VAL A CA 1
ATOM 2344 C C . VAL A 1 331 ? -4.101 20.148 13.502 1.00 93.19 331 VAL A C 1
ATOM 2346 O O . VAL A 1 331 ? -4.581 19.500 12.577 1.00 93.19 331 VAL A O 1
ATOM 2349 N N . ASP A 1 332 ? -4.873 20.753 14.411 1.00 92.31 332 ASP A N 1
ATOM 2350 C CA . ASP A 1 332 ? -6.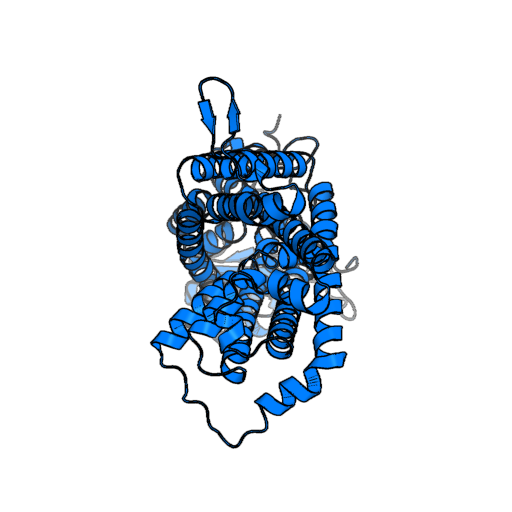344 20.598 14.487 1.00 92.31 332 ASP A CA 1
ATOM 2351 C C . ASP A 1 332 ? -7.051 20.848 13.147 1.00 92.31 332 ASP A C 1
ATOM 2353 O O . ASP A 1 332 ? -8.076 20.255 12.809 1.00 92.31 332 ASP A O 1
ATOM 2357 N N . ALA A 1 333 ? -6.481 21.740 12.335 1.00 93.56 333 ALA A N 1
ATOM 2358 C CA . ALA A 1 333 ? -6.990 22.061 11.014 1.00 93.56 333 ALA A CA 1
ATOM 2359 C C . ALA A 1 333 ? -7.033 20.849 10.064 1.00 93.56 333 ALA A C 1
ATOM 2361 O O . ALA A 1 333 ? -7.905 20.816 9.195 1.00 93.56 333 ALA A O 1
ATOM 2362 N N . ALA A 1 334 ? -6.131 19.874 10.225 1.00 93.75 334 ALA A N 1
ATOM 2363 C CA . ALA A 1 334 ? -6.060 18.659 9.416 1.00 93.75 334 ALA A CA 1
ATOM 2364 C C . ALA A 1 334 ? -7.213 17.680 9.689 1.00 93.75 334 ALA A C 1
ATOM 2366 O O . ALA A 1 334 ? -7.552 16.919 8.786 1.00 93.75 334 ALA A O 1
ATOM 2367 N N . ALA A 1 335 ? -7.882 17.767 10.846 1.00 91.62 335 ALA A N 1
ATOM 2368 C CA . ALA A 1 335 ? -9.081 16.983 11.166 1.00 91.62 335 ALA A CA 1
ATOM 2369 C C . ALA A 1 335 ? -10.359 17.515 10.481 1.00 91.62 335 ALA A C 1
ATOM 2371 O O . ALA A 1 335 ? -11.431 16.920 10.587 1.00 91.62 335 ALA A O 1
ATOM 2372 N N . ARG A 1 336 ? -10.295 18.655 9.775 1.00 90.19 336 ARG A N 1
ATOM 2373 C CA . ARG A 1 336 ? -11.470 19.249 9.119 1.00 90.19 336 ARG A CA 1
ATOM 2374 C C . ARG A 1 336 ? -11.706 18.651 7.735 1.00 90.19 336 ARG A C 1
ATOM 2376 O O . ARG A 1 336 ? -10.865 18.765 6.843 1.00 90.19 336 ARG A O 1
ATOM 2383 N N . LEU A 1 337 ? -12.900 18.095 7.533 1.00 89.88 337 LEU A N 1
ATOM 2384 C CA . LEU A 1 337 ? -13.372 17.655 6.221 1.00 89.88 337 LEU A CA 1
ATOM 2385 C C . LEU A 1 337 ? -14.033 18.798 5.446 1.00 89.88 337 LEU A C 1
ATOM 2387 O O . LEU A 1 337 ? -14.735 19.639 6.010 1.00 89.88 337 LEU A O 1
ATOM 2391 N N . HIS A 1 338 ? -13.849 18.807 4.126 1.00 89.06 338 HIS A N 1
ATOM 2392 C CA . HIS A 1 338 ? -14.511 19.764 3.248 1.00 89.06 338 HIS A CA 1
ATOM 2393 C C . HIS A 1 338 ? -16.035 19.544 3.240 1.00 89.06 338 HIS A C 1
ATOM 2395 O O . HIS A 1 338 ? -16.464 18.438 2.894 1.00 89.06 338 HIS A O 1
ATOM 2401 N N . PRO A 1 339 ? -16.871 20.574 3.486 1.00 84.88 339 PRO A N 1
ATOM 2402 C CA . PRO A 1 339 ? -18.323 20.409 3.637 1.00 84.88 339 PRO A CA 1
ATOM 2403 C C . PRO A 1 339 ? -19.017 19.748 2.442 1.00 84.88 339 PRO A C 1
ATOM 2405 O O . PRO A 1 339 ? -19.976 19.003 2.605 1.00 84.88 339 PRO A O 1
ATOM 2408 N N . ARG A 1 340 ? -18.530 20.016 1.222 1.00 84.62 340 ARG A N 1
ATOM 2409 C CA . ARG A 1 340 ? -19.108 19.472 -0.018 1.00 84.62 340 ARG A CA 1
ATOM 2410 C C . ARG A 1 340 ? -18.511 18.130 -0.443 1.00 84.62 340 ARG A C 1
ATOM 2412 O O . ARG A 1 340 ? -19.196 17.340 -1.083 1.00 84.62 340 ARG A O 1
ATOM 2419 N N . PHE A 1 341 ? -17.224 17.915 -0.174 1.00 82.19 341 PHE A N 1
ATOM 2420 C CA . PHE A 1 341 ? -16.452 16.833 -0.803 1.00 82.19 341 PHE A CA 1
ATOM 2421 C C . PHE A 1 341 ? -16.085 15.714 0.176 1.00 82.19 341 PHE A C 1
ATOM 2423 O O . PHE A 1 341 ? -15.724 14.629 -0.272 1.00 82.19 341 PHE A O 1
ATOM 2430 N N . GLY A 1 342 ? -16.182 15.959 1.488 1.00 84.19 342 GLY A N 1
ATOM 2431 C CA . GLY A 1 342 ? -15.826 14.985 2.521 1.00 84.19 342 GLY A CA 1
ATOM 2432 C C . GLY A 1 342 ? -14.332 14.651 2.565 1.00 84.19 342 GLY A C 1
ATOM 2433 O O . GLY A 1 342 ? -13.963 13.599 3.069 1.00 84.19 342 GLY A O 1
ATOM 2434 N N . THR A 1 343 ? -13.472 15.507 2.006 1.00 88.81 343 THR A N 1
ATOM 2435 C CA . THR A 1 343 ? -12.020 15.291 1.905 1.00 88.81 343 THR A CA 1
ATOM 2436 C C . THR A 1 343 ? -11.260 16.090 2.970 1.00 88.81 343 THR A C 1
ATOM 2438 O O . THR A 1 343 ? -11.643 17.230 3.250 1.00 88.81 343 THR A O 1
ATOM 2441 N N . PRO A 1 344 ? -10.178 15.547 3.561 1.00 92.12 344 PRO A N 1
ATOM 2442 C CA . PRO A 1 344 ? -9.370 16.254 4.556 1.00 92.12 344 PRO A CA 1
ATOM 2443 C C . PRO A 1 344 ? -8.399 17.226 3.870 1.00 92.12 344 PRO A C 1
ATOM 2445 O O . PRO A 1 344 ? -7.212 16.951 3.706 1.00 92.12 344 PRO A O 1
ATOM 2448 N N . VAL A 1 345 ? -8.918 18.367 3.413 1.00 93.19 345 VAL A N 1
ATOM 2449 C CA . VAL A 1 345 ? -8.203 19.296 2.515 1.00 93.19 345 VAL A CA 1
ATOM 2450 C C . VAL A 1 345 ? -6.903 19.806 3.124 1.00 93.19 345 VAL A C 1
ATOM 2452 O O . VAL A 1 345 ? -5.882 19.827 2.445 1.00 93.19 345 VAL A O 1
ATOM 2455 N N . VAL A 1 346 ? -6.906 20.178 4.404 1.00 95.06 346 VAL A N 1
ATOM 2456 C CA . VAL A 1 346 ? -5.692 20.679 5.063 1.00 95.06 346 VAL A CA 1
ATOM 2457 C C . VAL A 1 346 ? -4.622 19.590 5.133 1.00 95.06 346 VAL A C 1
ATOM 2459 O O . VAL A 1 346 ? -3.483 19.848 4.761 1.00 95.06 346 VAL A O 1
ATOM 2462 N N . ALA A 1 347 ? -4.986 18.368 5.529 1.00 95.25 347 ALA A N 1
ATOM 2463 C CA . ALA A 1 347 ? -4.063 17.235 5.574 1.00 95.25 347 ALA A CA 1
ATOM 2464 C C . ALA A 1 347 ? -3.473 16.916 4.188 1.00 95.25 347 ALA A C 1
ATOM 2466 O O . ALA A 1 347 ? -2.284 16.639 4.046 1.00 95.25 347 ALA A O 1
ATOM 2467 N N . LEU A 1 348 ? -4.312 17.009 3.156 1.00 94.88 348 LEU A N 1
ATOM 2468 C CA . LEU A 1 348 ? -3.956 16.744 1.769 1.00 94.88 348 LEU A CA 1
ATOM 2469 C C . LEU A 1 348 ? -2.942 17.762 1.224 1.00 94.88 348 LEU A C 1
ATOM 2471 O O . LEU A 1 348 ? -1.911 17.377 0.674 1.00 94.88 348 LEU A O 1
ATOM 2475 N N . TRP A 1 349 ? -3.182 19.057 1.439 1.00 96.50 349 TRP A N 1
ATOM 2476 C CA . TRP A 1 349 ? -2.235 20.103 1.041 1.00 96.50 349 TRP A CA 1
ATOM 2477 C C . TRP A 1 349 ? -0.994 20.161 1.932 1.00 96.50 349 TRP A C 1
ATOM 2479 O O . TRP A 1 349 ? 0.063 20.568 1.458 1.00 96.50 349 TRP A O 1
ATOM 2489 N N . MET A 1 350 ? -1.081 19.712 3.186 1.00 96.56 350 MET A N 1
ATOM 2490 C CA . MET A 1 350 ? 0.085 19.577 4.056 1.00 96.56 350 MET A CA 1
ATOM 2491 C C . MET A 1 350 ? 1.056 18.517 3.521 1.00 96.56 350 MET A C 1
ATOM 2493 O O . MET A 1 350 ? 2.244 18.800 3.384 1.00 96.56 350 MET A O 1
ATOM 2497 N N . GLN A 1 351 ? 0.555 17.340 3.127 1.00 97.06 351 GLN A N 1
ATOM 2498 C CA . GLN A 1 351 ? 1.370 16.324 2.452 1.00 97.06 351 GLN A CA 1
ATOM 2499 C C . GLN A 1 351 ? 1.975 16.857 1.148 1.00 97.06 351 GLN A C 1
ATOM 2501 O O . GLN A 1 351 ? 3.163 16.654 0.902 1.00 97.06 351 GLN A O 1
ATOM 2506 N N . ALA A 1 352 ? 1.179 17.543 0.320 1.00 97.50 352 ALA A N 1
ATOM 2507 C CA . ALA A 1 352 ? 1.671 18.118 -0.929 1.00 97.50 352 ALA A CA 1
ATOM 2508 C C . ALA A 1 352 ? 2.780 19.152 -0.678 1.00 97.50 352 ALA A C 1
ATOM 2510 O O . ALA A 1 352 ? 3.809 19.111 -1.340 1.00 97.50 352 ALA A O 1
ATOM 2511 N N . GLY A 1 353 ? 2.618 20.031 0.316 1.00 97.50 353 GLY A N 1
ATOM 2512 C CA . GLY A 1 353 ? 3.635 21.011 0.700 1.00 97.50 353 GLY A CA 1
ATOM 2513 C C . GLY A 1 353 ? 4.946 20.364 1.152 1.00 97.50 353 GLY A C 1
ATOM 2514 O O . GLY A 1 353 ? 6.017 20.782 0.716 1.00 97.50 353 GLY A O 1
ATOM 2515 N N . LEU A 1 354 ? 4.868 19.305 1.964 1.00 96.94 354 LEU A N 1
ATOM 2516 C CA . LEU A 1 354 ? 6.044 18.532 2.373 1.00 96.94 354 LEU A CA 1
ATOM 2517 C C . LEU A 1 354 ? 6.717 17.845 1.176 1.00 96.94 354 LEU A C 1
ATOM 2519 O O . LEU A 1 354 ? 7.940 17.874 1.066 1.00 96.94 354 LEU A O 1
ATOM 2523 N N . ALA A 1 355 ? 5.940 17.291 0.242 1.00 97.31 355 ALA A N 1
ATOM 2524 C CA . ALA A 1 355 ? 6.483 16.667 -0.962 1.00 97.31 355 ALA A CA 1
ATOM 2525 C C . ALA A 1 355 ? 7.178 17.697 -1.864 1.00 97.31 355 ALA A C 1
ATOM 2527 O O . ALA A 1 355 ? 8.274 17.442 -2.348 1.00 97.31 355 ALA A O 1
ATOM 2528 N N . LEU A 1 356 ? 6.594 18.887 -2.038 1.00 97.25 356 LEU A N 1
ATOM 2529 C CA . LEU A 1 356 ? 7.199 19.984 -2.800 1.00 97.25 356 LEU A CA 1
ATOM 2530 C C . LEU A 1 356 ? 8.512 20.473 -2.171 1.00 97.25 356 LEU A C 1
ATOM 2532 O O . LEU A 1 356 ? 9.474 20.730 -2.891 1.00 97.25 356 LEU A O 1
ATOM 2536 N N . LEU A 1 357 ? 8.579 20.555 -0.839 1.00 95.94 357 LEU A N 1
ATOM 2537 C CA . LEU A 1 357 ? 9.817 20.882 -0.126 1.00 95.94 357 LEU A CA 1
ATOM 2538 C C . LEU A 1 357 ? 10.903 19.823 -0.365 1.00 95.94 357 LEU A C 1
ATOM 2540 O O . LEU A 1 357 ? 12.066 20.164 -0.581 1.00 95.94 357 LEU A O 1
ATOM 2544 N N . LEU A 1 358 ? 10.531 18.543 -0.344 1.00 95.12 358 LEU A N 1
ATOM 2545 C CA . LEU A 1 358 ? 11.450 17.441 -0.619 1.00 95.12 358 LEU A CA 1
ATOM 2546 C C . LEU A 1 358 ? 11.938 17.452 -2.075 1.00 95.12 358 LEU A C 1
ATOM 2548 O O . LEU A 1 358 ? 13.140 17.342 -2.295 1.00 95.12 358 LEU A O 1
ATOM 2552 N N . ILE A 1 359 ? 11.048 17.684 -3.048 1.00 94.88 359 ILE A N 1
ATOM 2553 C CA . ILE A 1 359 ? 11.410 17.859 -4.468 1.00 94.88 359 ILE A CA 1
ATOM 2554 C C . ILE A 1 359 ? 12.417 19.005 -4.639 1.00 94.88 359 ILE A C 1
ATOM 2556 O O . ILE A 1 359 ? 13.364 18.887 -5.408 1.00 94.88 359 ILE A O 1
ATOM 2560 N N . ALA A 1 360 ? 12.246 20.106 -3.904 1.00 90.75 360 ALA A N 1
ATOM 2561 C CA . ALA A 1 360 ? 13.136 21.261 -3.997 1.00 90.75 360 ALA A CA 1
ATOM 2562 C C . ALA A 1 360 ? 14.517 21.050 -3.344 1.00 90.75 360 ALA A C 1
ATOM 2564 O O . ALA A 1 360 ? 15.427 21.837 -3.597 1.00 90.75 360 ALA A O 1
ATOM 2565 N N . THR A 1 361 ? 14.682 20.044 -2.476 1.00 88.31 361 THR A N 1
ATOM 2566 C CA . THR A 1 361 ? 15.878 19.908 -1.618 1.00 88.31 361 THR A CA 1
ATOM 2567 C C . THR A 1 361 ? 16.653 18.606 -1.794 1.00 88.31 361 THR A C 1
ATOM 2569 O O . THR A 1 361 ? 17.770 18.508 -1.282 1.00 88.31 361 THR A O 1
ATOM 2572 N N . ARG A 1 362 ? 16.097 17.600 -2.477 1.00 85.81 362 ARG A N 1
ATOM 2573 C CA . ARG A 1 362 ? 16.662 16.245 -2.552 1.00 85.81 362 ARG A CA 1
ATOM 2574 C C . ARG A 1 362 ? 16.725 15.729 -3.982 1.00 85.81 362 ARG A C 1
ATOM 2576 O O . ARG A 1 362 ? 15.881 16.054 -4.810 1.00 85.81 362 ARG A O 1
ATOM 2583 N N . THR A 1 363 ? 17.706 14.871 -4.243 1.00 85.44 363 THR A N 1
ATOM 2584 C CA . THR A 1 363 ? 17.783 14.105 -5.494 1.00 85.44 363 THR A CA 1
ATOM 2585 C C . THR A 1 363 ? 16.851 12.893 -5.456 1.00 85.44 363 THR A C 1
ATOM 2587 O O . THR A 1 363 ? 16.422 12.466 -4.384 1.00 85.44 363 THR A O 1
ATOM 2590 N N . PHE A 1 364 ? 16.564 12.311 -6.623 1.00 79.88 364 PHE A N 1
ATOM 2591 C CA . PHE A 1 364 ? 15.729 11.113 -6.753 1.00 79.88 364 PHE A CA 1
ATOM 2592 C C . PHE A 1 364 ? 16.176 9.967 -5.825 1.00 79.88 364 PHE A C 1
ATOM 2594 O O . PHE A 1 364 ? 15.371 9.487 -5.028 1.00 79.88 364 PHE A O 1
ATOM 2601 N N . ASP A 1 365 ? 17.464 9.612 -5.841 1.00 75.25 365 ASP A N 1
ATOM 2602 C CA . ASP A 1 365 ? 18.003 8.520 -5.014 1.00 75.25 365 ASP A CA 1
ATOM 2603 C C . ASP A 1 365 ? 17.839 8.804 -3.513 1.00 75.25 365 ASP A C 1
ATOM 2605 O O . ASP A 1 365 ? 17.392 7.955 -2.745 1.00 75.25 365 ASP A O 1
ATOM 2609 N N . GLN A 1 366 ? 18.101 10.047 -3.091 1.00 81.94 366 GLN A N 1
ATOM 2610 C CA . GLN A 1 366 ? 17.927 10.455 -1.695 1.00 81.94 366 GLN A CA 1
ATOM 2611 C C . GLN A 1 366 ? 16.466 10.377 -1.241 1.00 81.94 366 GLN A C 1
ATOM 2613 O O . GLN A 1 366 ? 16.208 10.071 -0.077 1.00 81.94 366 GLN A O 1
ATOM 2618 N N . LEU A 1 367 ? 15.511 10.680 -2.127 1.00 84.62 367 LEU A N 1
ATOM 2619 C CA . LEU A 1 367 ? 14.083 10.556 -1.835 1.00 84.62 367 LEU A CA 1
ATOM 2620 C C . LEU A 1 367 ? 13.682 9.089 -1.663 1.00 84.62 367 LEU A C 1
ATOM 2622 O O . LEU A 1 367 ? 12.940 8.771 -0.731 1.00 84.62 367 LEU A O 1
ATOM 2626 N N . MET A 1 368 ? 14.194 8.206 -2.526 1.00 77.06 368 MET A N 1
ATOM 2627 C CA . MET A 1 368 ? 13.951 6.766 -2.438 1.00 77.06 368 MET A CA 1
ATOM 2628 C C . MET A 1 368 ? 14.497 6.171 -1.142 1.00 77.06 368 MET A C 1
ATOM 2630 O O . MET A 1 368 ? 13.750 5.494 -0.430 1.00 77.06 368 MET A O 1
ATOM 2634 N N . ASP A 1 369 ? 15.752 6.461 -0.798 1.00 74.56 369 ASP A N 1
ATOM 2635 C CA . ASP A 1 369 ? 16.376 5.969 0.435 1.00 74.56 369 ASP A CA 1
ATOM 2636 C C . ASP A 1 369 ? 15.620 6.460 1.674 1.00 74.56 369 ASP A C 1
ATOM 2638 O O . ASP A 1 369 ? 15.294 5.683 2.579 1.00 74.56 369 ASP A O 1
ATOM 2642 N N . TYR A 1 370 ? 15.285 7.754 1.693 1.00 81.50 370 TYR A N 1
ATOM 2643 C CA . TYR A 1 370 ? 14.572 8.392 2.795 1.00 81.50 370 TYR A CA 1
ATOM 2644 C C . TYR A 1 370 ? 13.186 7.776 3.034 1.00 81.50 370 TYR A C 1
ATOM 2646 O O . TYR A 1 370 ? 12.854 7.422 4.170 1.00 81.50 370 TYR A O 1
ATOM 2654 N N . ALA A 1 371 ? 12.392 7.604 1.973 1.00 83.00 371 ALA A N 1
ATOM 2655 C CA . ALA A 1 371 ? 11.061 7.012 2.065 1.00 83.00 371 ALA A CA 1
ATOM 2656 C C . ALA A 1 371 ? 11.114 5.521 2.442 1.00 83.00 371 ALA A C 1
ATOM 2658 O O . ALA A 1 371 ? 10.344 5.071 3.295 1.00 83.00 371 ALA A O 1
ATOM 2659 N N . SER A 1 372 ? 12.049 4.766 1.856 1.00 78.69 372 SER A N 1
ATOM 2660 C CA . SER A 1 372 ? 12.172 3.318 2.063 1.00 78.69 372 SER A CA 1
ATOM 2661 C C . SER A 1 372 ? 12.559 2.968 3.498 1.00 78.69 372 SER A C 1
ATOM 2663 O O . SER A 1 372 ? 11.957 2.075 4.096 1.00 78.69 372 SER A O 1
ATOM 2665 N N . CYS A 1 373 ? 13.504 3.707 4.091 1.00 80.88 373 CYS A N 1
ATOM 2666 C CA . CYS A 1 373 ? 13.906 3.503 5.485 1.00 80.88 373 CYS A CA 1
ATOM 2667 C C . CYS A 1 373 ? 12.735 3.730 6.449 1.00 80.88 373 CYS A C 1
ATOM 2669 O O . CYS A 1 373 ? 12.487 2.918 7.342 1.00 80.88 373 CYS A O 1
ATOM 2671 N N . ALA A 1 374 ? 11.987 4.818 6.249 1.00 86.38 374 ALA A N 1
ATOM 2672 C CA . ALA A 1 374 ? 10.825 5.142 7.066 1.00 86.38 374 ALA A CA 1
ATOM 2673 C C . ALA A 1 374 ? 9.723 4.079 6.938 1.00 86.38 374 ALA A C 1
ATOM 2675 O O . ALA A 1 374 ? 9.199 3.605 7.947 1.00 86.38 374 ALA A O 1
ATOM 2676 N N . MET A 1 375 ? 9.420 3.661 5.706 1.00 84.31 375 MET A N 1
ATOM 2677 C CA . MET A 1 375 ? 8.416 2.638 5.413 1.00 84.31 375 MET A CA 1
ATOM 2678 C C . MET A 1 375 ? 8.765 1.276 6.019 1.00 84.31 375 MET A C 1
ATOM 2680 O O . MET A 1 375 ? 7.878 0.589 6.519 1.00 84.31 375 MET A O 1
ATOM 2684 N N . LEU A 1 376 ? 10.042 0.884 6.021 1.00 82.94 376 LEU A N 1
ATOM 2685 C CA . LEU A 1 376 ? 10.469 -0.381 6.616 1.00 82.94 376 LEU A CA 1
ATOM 2686 C C . LEU A 1 376 ? 10.248 -0.390 8.134 1.00 82.94 376 LEU A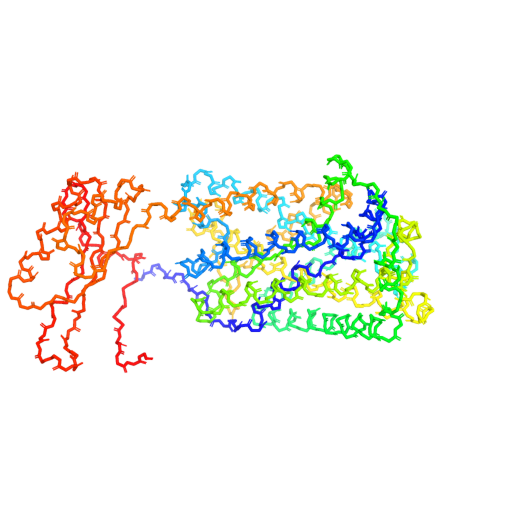 C 1
ATOM 2688 O O . LEU A 1 376 ? 9.752 -1.381 8.676 1.00 82.94 376 LEU A O 1
ATOM 2692 N N . ILE A 1 377 ? 10.551 0.718 8.818 1.00 87.38 377 ILE A N 1
ATOM 2693 C CA . ILE A 1 377 ? 10.320 0.857 10.262 1.00 87.38 377 ILE A CA 1
ATOM 2694 C C . ILE A 1 377 ? 8.820 0.781 10.569 1.00 87.38 377 ILE A C 1
ATOM 2696 O O . ILE A 1 377 ? 8.398 -0.051 11.376 1.00 87.38 377 ILE A O 1
ATOM 2700 N N . THR A 1 378 ? 7.998 1.612 9.921 1.00 88.94 378 THR A N 1
ATOM 2701 C CA . THR A 1 378 ? 6.560 1.674 10.235 1.00 88.94 378 THR A CA 1
ATOM 2702 C C . THR A 1 378 ? 5.803 0.439 9.765 1.00 88.94 378 THR A C 1
ATOM 2704 O O . THR A 1 378 ? 4.943 -0.059 10.490 1.00 88.94 378 THR A O 1
ATOM 2707 N N . GLY A 1 379 ? 6.168 -0.123 8.613 1.00 87.00 379 GLY A N 1
ATOM 2708 C CA . GLY A 1 379 ? 5.609 -1.373 8.107 1.00 87.00 379 GLY A CA 1
ATOM 2709 C C . GLY A 1 379 ? 5.904 -2.551 9.036 1.00 87.00 379 GLY A C 1
ATOM 2710 O O . GLY A 1 379 ? 5.000 -3.327 9.344 1.00 87.00 379 GLY A O 1
ATOM 2711 N N . THR A 1 380 ? 7.131 -2.648 9.562 1.00 89.06 380 THR A N 1
ATOM 2712 C CA . THR A 1 380 ? 7.500 -3.703 10.522 1.00 89.06 380 THR A CA 1
ATOM 2713 C C . THR A 1 380 ? 6.696 -3.586 11.814 1.00 89.06 380 THR A C 1
ATOM 2715 O O . THR A 1 380 ? 6.116 -4.574 12.264 1.00 89.06 380 THR A O 1
ATOM 2718 N N . LEU A 1 381 ? 6.604 -2.382 12.392 1.00 92.38 381 LEU A N 1
ATOM 2719 C CA . LEU A 1 381 ? 5.789 -2.146 13.589 1.00 92.38 381 LEU A CA 1
ATOM 2720 C C . LEU A 1 381 ? 4.315 -2.495 13.347 1.00 92.38 381 LEU A C 1
ATOM 2722 O O . LEU A 1 381 ? 3.674 -3.119 14.189 1.00 92.38 381 LEU A O 1
ATOM 2726 N N . THR A 1 382 ? 3.784 -2.146 12.177 1.00 91.94 382 THR A N 1
ATOM 2727 C CA . THR A 1 382 ? 2.387 -2.426 11.831 1.00 91.94 382 THR A CA 1
ATOM 2728 C C . THR A 1 382 ? 2.128 -3.923 11.700 1.00 91.94 382 THR A C 1
ATOM 2730 O O . THR A 1 382 ? 1.153 -4.420 12.258 1.00 91.94 382 THR A O 1
ATOM 2733 N N . VAL A 1 383 ? 3.007 -4.684 11.045 1.00 91.19 383 VAL A N 1
ATOM 2734 C CA . VAL A 1 383 ? 2.858 -6.148 10.958 1.00 91.19 383 VAL A CA 1
ATOM 2735 C C . VAL A 1 383 ? 2.959 -6.796 12.344 1.00 91.19 383 VAL A C 1
ATOM 2737 O O . VAL A 1 383 ? 2.142 -7.651 12.686 1.00 91.19 383 VAL A O 1
ATOM 2740 N N . LEU A 1 384 ? 3.901 -6.354 13.183 1.00 91.44 384 LEU A N 1
ATOM 2741 C CA . LEU A 1 384 ? 4.040 -6.852 14.557 1.00 91.44 384 LEU A CA 1
ATOM 2742 C C . LEU A 1 384 ? 2.833 -6.508 15.445 1.00 91.44 384 LEU A C 1
ATOM 2744 O O . LEU A 1 384 ? 2.525 -7.267 16.368 1.00 91.44 384 LEU A O 1
ATOM 2748 N N . SER A 1 385 ? 2.113 -5.422 15.145 1.00 91.75 385 SER A N 1
ATOM 2749 C CA . SER A 1 385 ? 0.911 -5.033 15.888 1.00 91.75 385 SER A CA 1
ATOM 2750 C C . SER A 1 385 ? -0.173 -6.117 15.864 1.00 91.75 385 SER A C 1
ATOM 2752 O O . SER A 1 385 ? -0.839 -6.313 16.876 1.00 91.75 385 SER A O 1
ATOM 2754 N N . VAL A 1 386 ? -0.284 -6.904 14.783 1.00 90.12 386 VAL A N 1
ATOM 2755 C CA . VAL A 1 386 ? -1.219 -8.045 14.703 1.00 90.12 386 VAL A CA 1
ATOM 2756 C C . VAL A 1 386 ? -0.936 -9.063 15.798 1.00 90.12 386 VAL A C 1
ATOM 2758 O O . VAL A 1 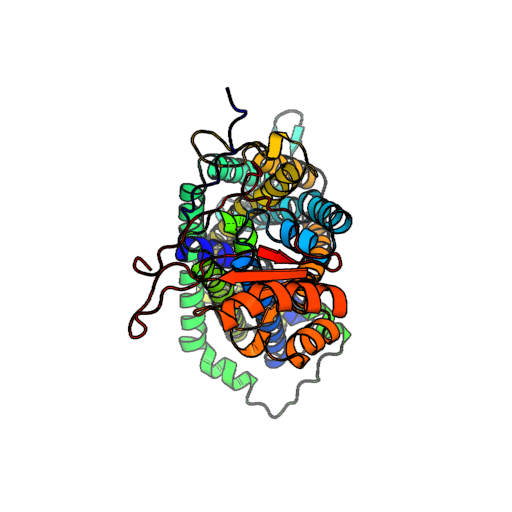386 ? -1.846 -9.501 16.496 1.00 90.12 386 VAL A O 1
ATOM 2761 N N . VAL A 1 387 ? 0.334 -9.436 15.968 1.00 88.56 387 VAL A N 1
ATOM 2762 C CA . VAL A 1 387 ? 0.746 -10.453 16.944 1.00 88.56 387 VAL A CA 1
ATOM 2763 C C . VAL A 1 387 ? 0.479 -9.970 18.368 1.00 88.56 387 VAL A C 1
ATOM 2765 O O . VAL A 1 387 ? 0.006 -10.739 19.201 1.00 88.56 387 VAL A O 1
ATOM 2768 N N . ILE A 1 388 ? 0.745 -8.691 18.640 1.00 87.75 388 ILE A N 1
ATOM 2769 C CA . ILE A 1 388 ? 0.505 -8.079 19.953 1.00 87.75 388 ILE A CA 1
ATOM 2770 C C . ILE A 1 388 ? -0.994 -8.005 20.249 1.00 87.75 388 ILE A C 1
ATOM 2772 O O . ILE A 1 388 ? -1.429 -8.407 21.327 1.00 87.75 388 ILE A O 1
ATOM 2776 N N . LEU A 1 389 ? -1.791 -7.530 19.291 1.00 86.69 389 LEU A N 1
ATOM 2777 C CA . LEU A 1 389 ? -3.231 -7.366 19.472 1.00 86.69 389 LEU A CA 1
ATOM 2778 C C . LEU A 1 389 ? -3.947 -8.711 19.609 1.00 86.69 389 LEU A C 1
ATOM 2780 O O . LEU A 1 389 ? -4.831 -8.824 20.450 1.00 86.69 389 LEU A O 1
ATOM 2784 N N . ARG A 1 390 ? -3.515 -9.749 18.880 1.00 83.69 390 ARG A N 1
ATOM 2785 C CA . ARG A 1 390 ? -4.027 -11.120 19.050 1.00 83.69 390 ARG A CA 1
ATOM 2786 C C . ARG A 1 390 ? -3.795 -11.683 20.446 1.00 83.69 390 ARG A C 1
ATOM 2788 O O . ARG A 1 390 ? -4.615 -12.458 20.914 1.00 83.69 390 ARG A O 1
ATOM 2795 N N . ARG A 1 391 ? -2.682 -11.324 21.093 1.00 79.81 391 ARG A N 1
ATOM 2796 C CA . ARG A 1 391 ? -2.423 -11.743 22.475 1.00 79.81 391 ARG A CA 1
ATOM 2797 C C . ARG A 1 391 ? -3.311 -10.987 23.449 1.00 79.81 391 ARG A C 1
ATOM 2799 O O . ARG A 1 391 ? -3.903 -11.619 24.302 1.00 79.81 391 ARG A O 1
ATOM 2806 N N . ARG A 1 392 ? -3.462 -9.668 23.282 1.00 84.62 392 ARG A N 1
ATOM 2807 C CA . ARG A 1 392 ? -4.225 -8.817 24.212 1.00 84.62 392 ARG A CA 1
ATOM 2808 C C . ARG A 1 392 ? -5.743 -8.967 24.136 1.00 84.62 392 ARG A C 1
ATOM 2810 O O . ARG A 1 392 ? -6.408 -8.678 25.129 1.00 84.62 392 ARG A O 1
ATOM 2817 N N . LEU A 1 393 ? -6.293 -9.374 22.994 1.00 85.00 393 LEU A N 1
ATOM 2818 C CA . LEU A 1 393 ? -7.732 -9.565 22.796 1.00 85.00 393 LEU A CA 1
ATOM 2819 C C . LEU A 1 393 ? -8.089 -11.054 22.753 1.00 85.00 393 LEU A C 1
ATOM 2821 O O . LEU A 1 393 ? -7.824 -11.740 21.770 1.00 85.00 393 LEU A O 1
ATOM 2825 N N . GLY A 1 394 ? -8.742 -11.535 23.808 1.00 88.44 394 GLY A N 1
ATOM 2826 C CA . GLY A 1 394 ? -9.342 -12.864 23.865 1.00 88.44 394 GLY A CA 1
ATOM 2827 C C . GLY A 1 394 ? -10.799 -12.858 23.401 1.00 88.44 394 GLY A C 1
ATOM 2828 O O . GLY A 1 394 ? -11.515 -11.864 23.538 1.00 88.44 394 GLY A O 1
ATOM 2829 N N . VAL A 1 395 ? -11.271 -13.992 22.888 1.00 89.50 395 VAL A N 1
ATOM 2830 C CA . VAL A 1 395 ? -12.694 -14.213 22.598 1.00 89.50 395 VAL A CA 1
ATOM 2831 C C . VAL A 1 395 ? -13.125 -15.512 23.258 1.00 89.50 395 VAL A C 1
ATOM 2833 O O . VAL A 1 395 ? -12.521 -16.555 23.020 1.00 89.50 395 VAL A O 1
ATOM 2836 N N . ALA A 1 396 ? -14.179 -15.445 24.067 1.00 89.75 396 ALA A N 1
ATOM 2837 C CA . ALA A 1 396 ? -14.826 -16.607 24.668 1.00 89.75 396 ALA A CA 1
ATOM 2838 C C . ALA A 1 396 ? -16.262 -16.708 24.143 1.00 89.75 396 ALA A C 1
ATOM 2840 O O . ALA A 1 396 ? -16.981 -15.714 24.103 1.00 89.75 396 ALA A O 1
ATOM 2841 N N . ILE A 1 397 ? -16.714 -17.892 23.738 1.00 85.81 397 ILE A N 1
ATOM 2842 C CA . ILE A 1 397 ? -18.101 -18.079 23.278 1.00 85.81 397 ILE A CA 1
ATOM 2843 C C . ILE A 1 397 ? -19.061 -18.301 24.458 1.00 85.81 397 ILE A C 1
ATOM 2845 O O . ILE A 1 397 ? -18.638 -18.570 25.581 1.00 85.81 397 ILE A O 1
ATOM 2849 N N . CYS A 1 398 ? -20.375 -18.196 24.216 1.00 82.94 398 CYS A N 1
ATOM 2850 C CA . CYS A 1 398 ? -21.374 -18.114 25.291 1.00 82.94 398 CYS A CA 1
ATOM 2851 C C . CYS A 1 398 ? -21.343 -19.256 26.308 1.00 82.94 398 CYS A C 1
ATOM 2853 O O . CYS A 1 398 ? -21.700 -19.046 27.464 1.00 82.94 398 CYS A O 1
ATOM 2855 N N . TYR A 1 399 ? -21.003 -20.465 25.865 1.00 82.81 399 TYR A N 1
ATOM 2856 C CA . TYR A 1 399 ? -20.981 -21.653 26.710 1.00 82.81 399 TYR A CA 1
ATOM 2857 C C . TYR A 1 399 ? -19.695 -21.714 27.539 1.00 82.81 399 TYR A C 1
ATOM 2859 O O . TYR A 1 399 ? -19.723 -22.066 28.717 1.00 82.81 399 TYR A O 1
ATOM 2867 N N . ASP A 1 400 ? -18.593 -21.275 26.937 1.00 85.12 400 ASP A N 1
ATOM 2868 C CA . ASP A 1 400 ? -17.243 -21.323 27.488 1.00 85.12 400 ASP A CA 1
ATOM 2869 C C . ASP A 1 400 ? -17.074 -20.424 28.718 1.00 85.12 400 ASP A C 1
ATOM 2871 O O . ASP A 1 400 ? -16.274 -20.735 29.595 1.00 85.12 400 ASP A O 1
ATOM 2875 N N . ARG A 1 401 ? -17.895 -19.371 28.853 1.00 86.38 401 ARG A N 1
ATOM 2876 C CA . ARG A 1 401 ? -17.899 -18.485 30.034 1.00 86.38 401 ARG A CA 1
ATOM 2877 C C . ARG A 1 401 ? -18.174 -19.202 31.358 1.00 86.38 401 ARG A C 1
ATOM 2879 O O . ARG A 1 401 ? -17.852 -18.675 32.412 1.00 86.38 401 ARG A O 1
ATOM 2886 N N . HIS A 1 402 ? -18.803 -20.375 31.308 1.00 88.94 402 HIS A N 1
ATOM 2887 C CA . HIS A 1 402 ? -19.098 -21.177 32.494 1.00 88.94 402 HIS A CA 1
ATOM 2888 C C . HIS A 1 402 ? -17.906 -22.036 32.939 1.00 88.94 402 HIS A C 1
ATOM 2890 O O . HIS A 1 402 ? -17.934 -22.608 34.030 1.00 88.94 402 HIS A O 1
ATOM 2896 N N . PHE A 1 403 ? -16.876 -22.168 32.097 1.00 89.06 403 PHE A N 1
ATOM 2897 C CA . PHE A 1 403 ? -15.698 -22.975 32.379 1.00 89.06 403 PHE A CA 1
ATOM 2898 C C . PHE A 1 403 ? -14.566 -22.085 32.872 1.00 89.06 403 PHE A C 1
ATOM 2900 O O . PHE A 1 403 ? -13.952 -21.342 32.112 1.00 89.06 403 PHE A O 1
ATOM 2907 N N . GLU A 1 404 ? -14.224 -22.260 34.143 1.00 77.38 404 GLU A N 1
ATOM 2908 C CA . GLU A 1 404 ? -13.145 -21.551 34.840 1.00 77.38 404 GLU A CA 1
ATOM 2909 C C . GLU A 1 404 ? -11.798 -21.581 34.088 1.00 77.38 404 GLU A C 1
ATOM 2911 O O . GLU A 1 404 ? -11.015 -20.637 34.152 1.00 77.38 404 GLU A O 1
ATOM 2916 N N . GLY A 1 405 ? -11.529 -22.651 33.329 1.00 87.25 405 GLY A N 1
ATOM 2917 C CA . GLY A 1 405 ? -10.295 -22.789 32.554 1.00 87.25 405 GLY A CA 1
ATOM 2918 C C . GLY A 1 405 ? -10.172 -21.808 31.386 1.00 87.25 405 GLY A C 1
ATOM 2919 O O . GLY A 1 405 ? -9.058 -21.456 31.023 1.00 87.25 405 GLY A O 1
ATOM 2920 N N . VAL A 1 406 ? -11.279 -21.334 30.808 1.00 90.81 406 VAL A N 1
ATOM 2921 C CA . VAL A 1 406 ? -11.246 -20.543 29.566 1.00 90.81 406 VAL A CA 1
ATOM 2922 C C . VAL A 1 406 ? -10.632 -19.170 29.808 1.00 90.81 406 VAL A C 1
ATOM 2924 O O . VAL A 1 406 ? -9.673 -18.800 29.131 1.00 90.81 406 VAL A O 1
ATOM 2927 N N . MET A 1 407 ? -11.131 -18.432 30.803 1.00 91.88 407 MET A N 1
ATOM 2928 C CA . MET A 1 407 ? -10.604 -17.103 31.135 1.00 91.88 407 MET A CA 1
ATOM 2929 C C . MET A 1 407 ? -9.167 -17.191 31.653 1.00 91.88 407 MET A C 1
ATOM 2931 O O . MET A 1 407 ? -8.327 -16.375 31.277 1.00 91.88 407 MET A O 1
ATOM 2935 N N . ALA A 1 408 ? -8.857 -18.230 32.434 1.00 92.31 408 ALA A N 1
ATOM 2936 C CA . ALA A 1 408 ? -7.503 -18.505 32.897 1.00 92.31 408 ALA A CA 1
ATOM 2937 C C . ALA A 1 408 ? -6.526 -18.757 31.736 1.00 92.31 408 ALA A C 1
ATOM 2939 O O . ALA A 1 408 ? -5.430 -18.200 31.733 1.00 92.31 408 ALA A O 1
ATOM 2940 N N . THR A 1 409 ? -6.913 -19.567 30.745 1.00 92.06 409 THR A N 1
ATOM 2941 C CA . THR A 1 409 ? -6.088 -19.838 29.559 1.00 92.06 409 THR A CA 1
ATOM 2942 C C . THR A 1 409 ? -5.917 -18.586 28.707 1.00 92.06 409 THR A C 1
ATOM 2944 O O . THR A 1 409 ? -4.794 -18.280 28.321 1.00 92.06 409 THR A O 1
ATOM 2947 N N . LEU A 1 410 ? -6.988 -17.825 28.461 1.00 91.81 410 LEU A N 1
ATOM 2948 C CA . LEU A 1 410 ? -6.901 -16.572 27.704 1.00 91.81 410 LEU A CA 1
ATOM 2949 C C . LEU A 1 410 ? -5.961 -15.568 28.387 1.00 91.81 410 LEU A C 1
ATOM 2951 O O . LEU A 1 410 ? -5.094 -15.002 27.726 1.00 91.81 410 LEU A O 1
ATOM 2955 N N . ALA A 1 411 ? -6.069 -15.398 29.708 1.00 91.12 411 ALA A N 1
ATOM 2956 C CA . ALA A 1 411 ? -5.154 -14.553 30.474 1.00 91.12 411 ALA A CA 1
ATOM 2957 C C . ALA A 1 411 ? -3.703 -15.059 30.419 1.00 91.12 411 ALA A C 1
ATOM 2959 O O . ALA A 1 411 ? -2.781 -14.267 30.237 1.00 91.12 411 ALA A O 1
ATOM 2960 N N . ALA A 1 412 ? -3.488 -16.374 30.543 1.00 90.94 412 ALA A N 1
ATOM 2961 C CA . ALA A 1 412 ? -2.155 -16.979 30.487 1.00 90.94 412 ALA A CA 1
ATOM 2962 C C . ALA A 1 412 ? -1.472 -16.793 29.119 1.00 90.94 412 ALA A C 1
ATOM 2964 O O . ALA A 1 412 ? -0.258 -16.608 29.063 1.00 90.94 412 ALA A O 1
ATOM 2965 N N . GLU A 1 413 ? -2.249 -16.782 28.034 1.00 89.94 413 GLU A N 1
ATOM 2966 C CA . GLU A 1 413 ? -1.778 -16.483 26.673 1.00 89.94 413 GLU A CA 1
ATOM 2967 C C . GLU A 1 413 ? -1.591 -14.970 26.412 1.00 89.94 413 GLU A C 1
ATOM 2969 O O . GLU A 1 413 ? -1.114 -14.567 25.346 1.00 89.94 413 GLU A O 1
ATOM 2974 N N . GLY A 1 414 ? -1.903 -14.124 27.402 1.00 88.25 414 GLY A N 1
ATOM 2975 C CA . GLY A 1 414 ? -1.631 -12.687 27.392 1.00 88.25 414 GLY A CA 1
ATOM 2976 C C . GLY A 1 414 ? -2.834 -11.791 27.106 1.00 88.25 414 GLY A C 1
ATOM 2977 O O . GLY A 1 414 ? -2.622 -10.616 26.796 1.00 88.25 414 GLY A O 1
ATOM 2978 N N . ALA A 1 415 ? -4.067 -12.308 27.196 1.00 91.06 415 ALA A N 1
ATOM 2979 C CA . ALA A 1 415 ? -5.259 -11.479 27.057 1.00 91.06 415 ALA A CA 1
ATOM 2980 C C . ALA A 1 415 ? -5.317 -10.443 28.181 1.00 91.06 415 ALA A C 1
ATOM 2982 O O . ALA A 1 415 ? -5.086 -10.749 29.345 1.00 91.06 415 ALA A O 1
ATOM 2983 N N . GLU A 1 416 ? -5.649 -9.214 27.809 1.00 92.50 416 GLU A N 1
ATOM 2984 C CA . GLU A 1 416 ? -5.943 -8.110 28.724 1.00 92.50 416 GLU A CA 1
ATOM 2985 C C . GLU A 1 416 ? -7.435 -7.747 28.641 1.00 92.50 416 GLU A C 1
ATOM 2987 O O . GLU A 1 416 ? -8.030 -7.347 29.639 1.00 92.50 416 GLU A O 1
ATOM 2992 N N . LEU A 1 417 ? -8.057 -7.935 27.468 1.00 91.69 417 LEU A N 1
ATOM 2993 C CA . LEU A 1 417 ? -9.486 -7.764 27.216 1.00 91.69 417 LEU A CA 1
ATOM 2994 C C . LEU A 1 417 ? -10.067 -9.041 26.602 1.00 91.69 417 LEU A C 1
ATOM 2996 O O . LEU A 1 417 ? -9.575 -9.511 25.580 1.00 91.69 417 LEU A O 1
ATOM 3000 N N . VAL A 1 418 ? -11.152 -9.568 27.162 1.00 92.94 418 VAL A N 1
ATOM 3001 C CA . VAL A 1 418 ? -11.894 -10.706 26.611 1.00 92.94 418 VAL A CA 1
ATOM 3002 C C . VAL A 1 418 ? -13.288 -10.266 26.190 1.00 92.94 418 VAL A C 1
ATOM 3004 O O . VAL A 1 418 ? -14.035 -9.706 26.986 1.00 92.94 418 VAL A O 1
ATOM 3007 N N . LEU A 1 419 ? -13.670 -10.541 24.944 1.00 92.12 419 LEU A N 1
ATOM 3008 C CA . LEU A 1 419 ? -15.041 -10.350 24.477 1.00 92.12 419 LEU A CA 1
ATOM 3009 C C . LEU A 1 419 ? -15.810 -11.667 24.566 1.00 92.12 419 LEU A C 1
ATOM 3011 O O . LEU A 1 419 ? -15.378 -12.686 24.025 1.00 92.12 419 LEU A O 1
ATOM 3015 N N . CYS A 1 420 ? -16.963 -11.634 25.231 1.00 91.25 420 CYS A N 1
ATOM 3016 C CA . CYS A 1 420 ? -17.833 -12.788 25.397 1.00 91.25 420 CYS A CA 1
ATOM 3017 C C . CYS A 1 420 ? -19.246 -12.511 24.858 1.00 91.25 420 CYS A C 1
ATOM 3019 O O . CYS A 1 420 ? -20.131 -12.086 25.610 1.00 91.25 420 CYS A O 1
ATOM 3021 N N . PRO A 1 421 ? -19.484 -12.718 23.548 1.00 88.00 421 PRO A N 1
ATOM 3022 C CA . PRO A 1 421 ? -20.833 -12.702 23.002 1.00 88.00 421 PRO A CA 1
ATOM 3023 C C . PRO A 1 421 ? -21.623 -13.909 23.518 1.00 88.00 421 PRO A C 1
ATOM 3025 O O . PRO A 1 421 ? -21.167 -15.055 23.445 1.00 88.00 421 PRO A O 1
ATOM 3028 N N . ALA A 1 422 ? -22.831 -13.659 24.019 1.00 84.44 422 ALA A N 1
ATOM 3029 C CA . ALA A 1 422 ? -23.643 -14.678 24.652 1.00 84.44 422 ALA A CA 1
ATOM 3030 C C . ALA A 1 422 ? -25.133 -14.627 24.331 1.00 84.44 422 ALA A C 1
ATOM 3032 O O . ALA A 1 422 ? -25.694 -13.629 23.882 1.00 84.44 422 ALA A O 1
ATOM 3033 N N . VAL A 1 423 ? -25.766 -15.767 24.600 1.00 83.94 423 VAL A N 1
ATOM 3034 C CA . VAL A 1 423 ? -27.205 -15.972 24.511 1.00 83.94 423 VAL A CA 1
ATOM 3035 C C . VAL A 1 423 ? -27.664 -16.484 25.871 1.00 83.94 423 VAL A C 1
ATOM 3037 O O . VAL A 1 423 ? -27.615 -17.681 26.154 1.00 83.94 423 VAL A O 1
ATOM 3040 N N . THR A 1 424 ? -28.054 -15.565 26.750 1.00 84.00 424 THR A N 1
ATOM 3041 C CA . THR A 1 424 ? -28.481 -15.907 28.114 1.00 84.00 424 THR A CA 1
ATOM 3042 C C . THR A 1 424 ? -29.998 -15.908 28.188 1.00 84.00 424 THR A C 1
ATOM 3044 O O . THR A 1 424 ? -30.638 -14.918 27.849 1.00 84.00 424 THR A O 1
ATOM 3047 N N . PHE A 1 425 ? -30.581 -16.996 28.682 1.00 84.56 425 PHE A N 1
ATOM 3048 C CA . PHE A 1 425 ? -32.009 -17.108 28.972 1.00 84.56 425 PHE A CA 1
ATOM 3049 C C . PHE A 1 425 ? -32.220 -17.881 30.279 1.00 84.56 425 PHE A C 1
ATOM 3051 O O . PHE A 1 425 ? -31.393 -18.705 30.681 1.00 84.56 425 PHE A O 1
ATOM 3058 N N . GLY A 1 426 ? -33.335 -17.608 30.956 1.00 84.38 426 GLY A N 1
ATOM 3059 C CA . GLY A 1 426 ? -33.688 -18.235 32.228 1.00 84.38 426 GLY A CA 1
ATOM 3060 C C . GLY A 1 426 ? -32.932 -17.682 33.446 1.00 84.38 426 GLY A C 1
ATOM 3061 O O . GLY A 1 426 ? -31.777 -17.259 33.381 1.00 84.38 426 GLY A O 1
ATOM 3062 N N . ALA A 1 427 ? -33.593 -17.737 34.606 1.00 86.19 427 ALA A N 1
ATOM 3063 C CA . ALA A 1 427 ? -33.144 -17.073 35.833 1.00 86.19 427 ALA A CA 1
ATOM 3064 C C . ALA A 1 427 ? -31.753 -17.520 36.322 1.00 86.19 427 ALA A C 1
ATOM 3066 O O . ALA A 1 427 ? -30.969 -16.708 36.810 1.00 86.19 427 ALA A O 1
ATOM 3067 N N . LYS A 1 428 ? -31.417 -18.811 36.178 1.00 87.25 428 LYS A N 1
ATOM 3068 C CA . LYS A 1 428 ? -30.101 -19.327 36.585 1.00 87.25 428 LYS A CA 1
ATOM 3069 C C . LYS A 1 428 ? -28.984 -18.720 35.736 1.00 87.25 428 LYS A C 1
ATOM 3071 O O . LYS A 1 428 ? -28.006 -18.236 36.291 1.00 87.25 428 LYS A O 1
ATOM 3076 N N . SER A 1 429 ? -29.137 -18.733 34.412 1.00 86.38 429 SER A N 1
ATOM 3077 C CA . SER A 1 429 ? -28.108 -18.238 33.490 1.00 86.38 429 SER A CA 1
ATOM 3078 C C . SER A 1 429 ? -27.922 -16.724 33.617 1.00 86.38 429 SER A C 1
ATOM 3080 O O . SER A 1 429 ? -26.791 -16.245 33.583 1.00 86.38 429 SER A O 1
ATOM 3082 N N . GLN A 1 430 ? -29.015 -15.986 33.856 1.00 88.19 430 GLN A N 1
ATOM 3083 C CA . GLN A 1 430 ? -28.987 -14.553 34.163 1.00 88.19 430 GLN A CA 1
ATOM 3084 C C . GLN A 1 430 ? -28.232 -14.258 35.463 1.00 88.19 430 GLN A C 1
ATOM 3086 O O . GLN A 1 430 ? -27.387 -13.373 35.504 1.00 88.19 430 GLN A O 1
ATOM 3091 N N . ARG A 1 431 ? -28.473 -15.025 36.532 1.00 89.44 431 ARG A N 1
ATOM 3092 C CA . ARG A 1 431 ? -27.707 -14.852 37.773 1.00 89.44 431 ARG A CA 1
ATOM 3093 C C . ARG A 1 431 ? -26.211 -15.080 37.548 1.00 89.44 431 ARG A C 1
ATOM 3095 O O . ARG A 1 431 ? -25.405 -14.314 38.060 1.00 89.44 431 ARG A O 1
ATOM 3102 N N . MET A 1 432 ? -25.850 -16.114 36.787 1.00 90.00 432 MET A N 1
ATOM 3103 C CA . MET A 1 432 ? -24.450 -16.389 36.451 1.00 90.00 432 MET A CA 1
ATOM 3104 C C . MET A 1 432 ? -23.840 -15.275 35.587 1.00 90.00 432 MET A C 1
ATOM 3106 O O . MET A 1 432 ? -22.700 -14.895 35.819 1.00 90.00 432 MET A O 1
ATOM 3110 N N . TRP A 1 433 ? -24.616 -14.683 34.671 1.00 89.00 433 TRP A N 1
ATOM 3111 C CA . TRP A 1 433 ? -24.190 -13.562 33.823 1.00 89.00 433 TRP A CA 1
ATOM 3112 C C . TRP A 1 433 ? -23.626 -12.381 34.605 1.00 89.00 433 TRP A C 1
ATOM 3114 O O . TRP A 1 433 ? -22.617 -11.841 34.177 1.00 89.00 433 TRP A O 1
ATOM 3124 N N . HIS A 1 434 ? -24.202 -12.021 35.754 1.00 89.25 434 HIS A N 1
ATOM 3125 C CA . HIS A 1 434 ? -23.709 -10.910 36.584 1.00 89.25 434 HIS A CA 1
ATOM 3126 C C . HIS A 1 434 ? -22.589 -11.290 37.559 1.00 89.25 434 HIS A C 1
ATOM 3128 O O . HIS A 1 434 ? -22.015 -10.414 38.200 1.00 89.25 434 HIS A O 1
ATOM 3134 N N . LEU A 1 435 ? -22.312 -12.584 37.731 1.00 90.75 435 LEU A N 1
ATOM 3135 C CA . LEU A 1 435 ? -21.322 -13.067 38.695 1.00 90.75 435 LEU A CA 1
ATOM 3136 C C . LEU A 1 435 ? -20.026 -13.495 38.014 1.00 90.75 435 LEU A C 1
ATOM 3138 O O . LEU A 1 435 ? -18.954 -13.179 38.516 1.00 90.75 435 LEU A O 1
ATOM 3142 N N . GLU A 1 436 ? -20.117 -14.194 36.885 1.00 91.81 436 GLU A N 1
ATOM 3143 C CA . GLU A 1 436 ? -18.960 -14.808 36.226 1.00 91.81 436 GLU A CA 1
ATOM 3144 C C . GLU A 1 436 ? -17.968 -13.756 35.732 1.00 91.81 436 GLU A C 1
ATOM 3146 O O . GLU A 1 436 ? -16.803 -13.815 36.109 1.00 91.81 436 GLU A O 1
ATOM 3151 N N . PHE A 1 437 ? -18.410 -12.737 34.985 1.00 91.81 437 PHE A N 1
ATOM 3152 C CA . PHE A 1 437 ? -17.463 -11.758 34.441 1.00 91.81 437 PHE A CA 1
ATOM 3153 C C . PHE A 1 437 ? -16.751 -10.926 35.512 1.00 91.81 437 PHE A C 1
ATOM 3155 O O . PHE A 1 437 ? -15.537 -10.811 35.408 1.00 91.81 437 PHE A O 1
ATOM 3162 N N . PRO A 1 438 ? -17.403 -10.379 36.559 1.00 93.44 438 PRO A N 1
ATOM 3163 C CA . PRO A 1 438 ? -16.677 -9.656 37.602 1.00 93.44 438 PRO A CA 1
ATOM 3164 C C . PRO A 1 438 ? -15.712 -10.551 38.381 1.00 93.44 438 PRO A C 1
ATOM 3166 O O . PRO A 1 438 ? -14.622 -10.105 38.733 1.00 93.44 438 PRO A O 1
ATOM 3169 N N . VAL A 1 439 ? -16.092 -11.809 38.637 1.00 93.62 439 VAL A N 1
ATOM 3170 C CA . VAL A 1 439 ? -15.228 -12.770 39.334 1.00 93.62 439 VAL A CA 1
ATOM 3171 C C . VAL A 1 439 ? -14.010 -13.115 38.484 1.00 93.62 439 VAL A C 1
ATOM 3173 O O . VAL A 1 439 ? -12.893 -13.012 38.983 1.00 93.62 439 VAL A O 1
ATOM 3176 N N . ASP A 1 440 ? -14.197 -13.469 37.214 1.00 93.81 440 ASP A N 1
ATOM 3177 C CA . ASP A 1 440 ? -13.091 -13.819 36.321 1.00 93.81 440 ASP A CA 1
ATOM 3178 C C . ASP A 1 440 ? -12.210 -12.608 35.997 1.00 93.81 440 ASP A C 1
ATOM 3180 O O . ASP A 1 440 ? -10.984 -12.727 35.994 1.00 93.81 440 ASP A O 1
ATOM 3184 N N . ALA A 1 441 ? -12.807 -11.427 35.806 1.00 93.69 441 ALA A N 1
ATOM 3185 C CA . ALA A 1 441 ? -12.087 -10.174 35.594 1.00 93.69 441 ALA A CA 1
ATOM 3186 C C . ALA A 1 441 ? -11.163 -9.854 36.777 1.00 93.69 441 ALA A C 1
ATOM 3188 O O . ALA A 1 441 ? -9.973 -9.603 36.584 1.00 93.69 441 ALA A O 1
ATOM 3189 N N . ALA A 1 442 ? -11.674 -9.941 38.009 1.00 94.69 442 ALA A N 1
ATOM 3190 C CA . ALA A 1 442 ? -10.876 -9.737 39.217 1.00 94.69 442 ALA A CA 1
ATOM 3191 C C . ALA A 1 442 ? -9.822 -10.835 39.416 1.00 94.69 442 ALA A C 1
ATOM 3193 O O . ALA A 1 442 ? -8.669 -10.548 39.735 1.00 94.69 442 ALA A O 1
ATOM 3194 N N . ARG A 1 443 ? -10.197 -12.101 39.210 1.00 94.50 443 ARG A N 1
ATOM 3195 C CA . ARG A 1 443 ? -9.328 -13.256 39.455 1.00 94.50 443 ARG A CA 1
ATOM 3196 C C . ARG A 1 443 ? -8.141 -13.321 38.503 1.00 94.50 443 ARG A C 1
ATOM 3198 O O . ARG A 1 443 ? -7.047 -13.696 38.921 1.00 94.50 443 ARG A O 1
ATOM 3205 N N . HIS A 1 444 ? -8.370 -12.998 37.237 1.00 93.75 444 HIS A N 1
ATOM 3206 C CA . HIS A 1 444 ? -7.372 -13.103 36.177 1.00 93.75 444 HIS A CA 1
ATOM 3207 C C . HIS A 1 444 ? -6.787 -11.750 35.770 1.00 93.75 444 HIS A C 1
ATOM 3209 O O . HIS A 1 444 ? -5.958 -11.700 34.866 1.00 93.75 444 HIS A O 1
ATOM 3215 N N . ASN A 1 445 ? -7.176 -10.673 36.462 1.00 93.75 445 ASN A N 1
ATOM 3216 C CA . ASN A 1 445 ? -6.775 -9.304 36.155 1.00 93.75 445 ASN A CA 1
ATOM 3217 C C . ASN A 1 445 ? -7.068 -8.932 34.686 1.00 93.75 445 ASN A C 1
ATOM 3219 O O . ASN A 1 445 ? -6.222 -8.379 33.986 1.00 93.75 445 ASN A O 1
ATOM 3223 N N . LEU A 1 446 ? -8.280 -9.269 34.237 1.00 93.69 446 LEU A N 1
ATOM 3224 C CA . LEU A 1 446 ? -8.782 -9.050 32.883 1.00 93.69 446 LEU A CA 1
ATOM 3225 C C . LEU A 1 446 ? -9.825 -7.934 32.851 1.00 93.69 446 LEU A C 1
ATOM 3227 O O . LEU A 1 446 ? -10.541 -7.694 33.822 1.00 93.69 446 LEU A O 1
ATOM 3231 N N . PHE A 1 447 ? -9.989 -7.333 31.680 1.00 94.25 447 PHE A N 1
ATOM 3232 C CA . PHE A 1 447 ? -11.231 -6.684 31.288 1.00 94.25 447 PHE A CA 1
ATOM 3233 C C . PHE A 1 447 ? -12.083 -7.678 30.500 1.00 94.25 447 PHE A C 1
ATOM 3235 O O . PHE A 1 447 ? -11.577 -8.375 29.628 1.00 94.25 447 PHE A O 1
ATOM 3242 N N . ILE A 1 448 ? -13.378 -7.765 30.785 1.00 93.69 448 ILE A N 1
ATOM 3243 C CA . ILE A 1 448 ? -14.302 -8.675 30.109 1.00 93.69 448 ILE A CA 1
ATOM 3244 C C . ILE A 1 448 ? -15.500 -7.873 29.611 1.00 93.69 448 ILE A C 1
ATOM 3246 O O . ILE A 1 448 ? -16.204 -7.252 30.402 1.00 93.69 448 ILE A O 1
ATOM 3250 N N . GLY A 1 449 ? -15.721 -7.878 28.298 1.00 92.12 449 GLY A N 1
ATOM 3251 C CA . GLY A 1 449 ? -16.876 -7.273 27.642 1.00 92.12 449 GLY A CA 1
ATOM 3252 C C . GLY A 1 449 ? -17.902 -8.330 27.261 1.00 92.12 449 GLY A C 1
ATOM 3253 O O . GLY A 1 449 ? -17.678 -9.116 26.339 1.00 92.12 449 GLY A O 1
ATOM 3254 N N . GLY A 1 450 ? -19.034 -8.344 27.956 1.00 89.56 450 GLY A N 1
ATOM 3255 C CA . GLY A 1 450 ? -20.160 -9.215 27.649 1.00 89.56 450 GLY A CA 1
ATOM 3256 C C . GLY A 1 450 ? -21.147 -8.532 26.712 1.00 89.56 450 GLY A C 1
ATOM 3257 O O . GLY A 1 450 ? -21.594 -7.424 27.000 1.00 89.56 450 GLY A O 1
ATOM 3258 N N . SER A 1 451 ? -21.540 -9.206 25.630 1.00 87.81 451 SER A N 1
ATOM 3259 C CA . SER A 1 451 ? -22.664 -8.766 24.793 1.00 87.81 451 SER A CA 1
ATOM 3260 C C . SER A 1 451 ? -23.742 -9.834 24.751 1.00 87.81 451 SER A C 1
ATOM 3262 O O . SER A 1 451 ? -23.447 -10.988 24.446 1.00 87.81 451 SER A O 1
ATOM 3264 N N . ASN A 1 452 ? -24.982 -9.466 25.064 1.00 86.50 452 ASN A N 1
ATOM 3265 C CA . ASN A 1 452 ? -26.095 -10.406 25.124 1.00 86.50 452 ASN A CA 1
ATOM 3266 C C . ASN A 1 452 ? -27.202 -10.033 24.155 1.00 86.50 452 ASN A C 1
ATOM 3268 O O . ASN A 1 452 ? -27.543 -8.861 23.995 1.00 86.50 452 ASN A O 1
ATOM 3272 N N . ARG A 1 453 ? -27.805 -11.049 23.543 1.00 84.12 453 ARG A N 1
ATOM 3273 C CA . ARG A 1 453 ? -28.941 -10.845 22.647 1.00 84.12 453 ARG A CA 1
ATOM 3274 C C . ARG A 1 453 ? -30.171 -10.380 23.410 1.00 84.12 453 ARG A C 1
ATOM 3276 O O . ARG A 1 453 ? -30.436 -10.841 24.517 1.00 84.12 453 ARG A O 1
ATOM 3283 N N . ARG A 1 454 ? -30.960 -9.527 22.761 1.00 83.25 454 ARG A N 1
ATOM 3284 C CA . ARG A 1 454 ? -32.280 -9.071 23.206 1.00 83.25 454 ARG A CA 1
ATOM 3285 C C . ARG A 1 454 ? -33.353 -9.685 22.299 1.00 83.25 454 ARG A C 1
ATOM 3287 O O . ARG A 1 454 ? -33.121 -9.832 21.105 1.00 83.25 454 ARG A O 1
ATOM 3294 N N . GLY A 1 455 ? -34.515 -10.048 22.847 1.00 85.56 455 GLY A N 1
ATOM 3295 C CA . GLY A 1 455 ? -35.622 -10.648 22.079 1.00 85.56 455 GLY A CA 1
ATOM 3296 C C . GLY A 1 455 ? -35.668 -12.177 22.164 1.00 85.56 455 GLY A C 1
ATOM 3297 O O . GLY A 1 455 ? -35.287 -12.733 23.184 1.00 85.56 455 GLY A O 1
ATOM 3298 N N . SER A 1 456 ? -36.160 -12.860 21.129 1.00 83.19 456 SER A N 1
ATOM 3299 C CA . SER A 1 456 ? -36.273 -14.330 21.059 1.00 83.19 456 SER A CA 1
ATOM 3300 C C . SER A 1 456 ? -36.113 -14.805 19.614 1.00 83.19 456 SER A C 1
ATOM 3302 O O . SER A 1 456 ? -36.585 -14.114 18.714 1.00 83.19 456 SER A O 1
ATOM 3304 N N . GLU A 1 457 ? -35.522 -15.980 19.381 1.00 77.31 457 GLU A N 1
ATOM 3305 C CA . GLU A 1 457 ? -35.290 -16.518 18.032 1.00 77.31 457 GLU A CA 1
ATOM 3306 C C . GLU A 1 457 ? -35.748 -17.987 17.915 1.00 77.31 457 GLU A C 1
ATOM 3308 O O . GLU A 1 457 ? -35.422 -18.801 18.787 1.00 77.31 457 GLU A O 1
ATOM 3313 N N . PRO A 1 458 ? -36.466 -18.374 16.841 1.00 76.12 458 PRO A N 1
ATOM 3314 C CA . PRO A 1 458 ? -36.815 -19.770 16.589 1.00 76.12 458 PRO A CA 1
ATOM 3315 C C . PRO A 1 458 ? -35.576 -20.690 16.535 1.00 76.12 458 PRO A C 1
ATOM 3317 O O . PRO A 1 458 ? -34.545 -20.291 16.000 1.00 76.12 458 PRO A O 1
ATOM 3320 N N . PRO A 1 459 ? -35.658 -21.939 17.032 1.00 70.00 459 PRO A N 1
ATOM 3321 C CA . PRO A 1 459 ? -36.856 -22.616 17.535 1.00 70.00 459 PRO A CA 1
ATOM 3322 C C . PRO A 1 459 ? -37.176 -22.306 19.008 1.00 70.00 459 PRO A C 1
ATOM 3324 O O . PRO A 1 459 ? -38.132 -22.856 19.555 1.00 70.00 459 PRO A O 1
ATOM 3327 N N . TRP A 1 460 ? -36.386 -21.462 19.675 1.00 70.75 460 TRP A N 1
ATOM 3328 C CA . TRP A 1 460 ? -36.537 -21.180 21.098 1.00 70.75 460 TRP A CA 1
ATOM 3329 C C . TRP A 1 460 ? -37.540 -20.046 21.328 1.00 70.75 460 TRP A C 1
ATOM 3331 O O . TRP A 1 460 ? -37.354 -18.914 20.903 1.00 70.75 460 TRP A O 1
ATOM 3341 N N . SER A 1 461 ? -38.608 -20.324 22.071 1.00 76.31 461 SER A N 1
ATOM 3342 C CA . SER A 1 461 ? -39.617 -19.317 22.429 1.00 76.31 461 SER A CA 1
ATOM 3343 C C . SER A 1 461 ? -39.276 -18.535 23.704 1.00 76.31 461 SER A C 1
ATOM 3345 O O . SER A 1 461 ? -40.142 -17.856 24.254 1.00 76.31 461 SER A O 1
ATOM 3347 N N . GLN A 1 462 ? -38.058 -18.683 24.238 1.00 82.62 462 GLN A N 1
ATOM 3348 C CA . GLN A 1 462 ? -37.655 -18.004 25.468 1.00 82.62 462 GLN A CA 1
ATOM 3349 C C . GLN A 1 462 ? -37.033 -16.640 25.156 1.00 82.62 462 GLN A C 1
ATOM 3351 O O . GLN A 1 462 ? -36.170 -16.564 24.280 1.00 82.62 462 GLN A O 1
ATOM 3356 N N . PRO A 1 463 ? -37.428 -15.578 25.879 1.00 85.88 463 PRO A N 1
ATOM 3357 C CA . PRO A 1 463 ? -36.785 -14.284 25.751 1.00 85.88 463 PRO A CA 1
ATOM 3358 C C . PRO A 1 463 ? -35.367 -14.332 26.334 1.00 85.88 463 PRO A C 1
ATOM 3360 O O . PRO A 1 463 ? -35.138 -14.844 27.435 1.00 85.88 463 PRO A O 1
ATOM 3363 N N . TYR A 1 464 ? -34.420 -13.787 25.583 1.00 86.75 464 TYR A N 1
ATOM 3364 C CA . TYR A 1 464 ? -33.048 -13.559 26.004 1.00 86.75 464 TYR A CA 1
ATOM 3365 C C . TYR A 1 464 ? -32.957 -12.381 26.974 1.00 86.75 464 TYR A C 1
ATOM 3367 O O . TYR A 1 464 ? -33.794 -11.477 26.970 1.00 86.75 464 TYR A O 1
ATOM 3375 N N . PHE A 1 465 ? -31.911 -12.394 27.795 1.00 83.31 465 PHE A N 1
ATOM 3376 C CA . PHE A 1 465 ? -31.710 -11.427 28.865 1.00 83.31 465 PHE A CA 1
ATOM 3377 C C . PHE A 1 465 ? -31.428 -9.998 28.360 1.00 83.31 465 PHE A C 1
ATOM 3379 O O . PHE A 1 465 ? -31.929 -9.045 28.947 1.00 83.31 465 PHE A O 1
ATOM 3386 N N . GLY A 1 466 ? -30.701 -9.839 27.247 1.00 80.69 466 GLY A N 1
ATOM 3387 C CA . GLY A 1 466 ? -30.577 -8.552 26.547 1.00 80.69 466 GLY A CA 1
ATOM 3388 C C . GLY A 1 466 ? -29.639 -7.511 27.150 1.00 80.69 466 GLY A C 1
ATOM 3389 O O . GLY A 1 466 ? -29.626 -6.390 26.654 1.00 80.69 466 GLY A O 1
ATOM 3390 N N . GLU A 1 467 ? -28.861 -7.845 28.179 1.00 85.31 467 GLU A N 1
ATOM 3391 C CA . GLU A 1 467 ? -27.949 -6.895 28.827 1.00 85.31 467 GLU A CA 1
ATOM 3392 C C . GLU A 1 467 ? -26.496 -7.094 28.387 1.00 85.31 467 GLU A C 1
ATOM 3394 O O . GLU A 1 467 ? -25.975 -8.206 28.454 1.00 85.31 467 GLU A O 1
ATOM 3399 N N . SER A 1 468 ? -25.829 -6.011 27.992 1.00 87.62 468 SER A N 1
ATOM 3400 C CA . SER A 1 468 ? -24.391 -5.979 27.702 1.00 87.62 468 SER A CA 1
ATOM 3401 C C . SER A 1 468 ? -23.693 -5.092 28.728 1.00 87.62 468 SER A C 1
ATOM 3403 O O . SER A 1 468 ? -24.230 -4.048 29.081 1.00 87.62 468 SER A O 1
ATOM 3405 N N . TYR A 1 469 ? -22.517 -5.491 29.204 1.00 89.25 469 TYR A N 1
ATOM 3406 C CA . TYR A 1 469 ? -21.742 -4.698 30.159 1.00 89.25 469 TYR A CA 1
ATOM 3407 C C . TYR A 1 469 ? -20.260 -5.080 30.114 1.00 89.25 469 TYR A C 1
ATOM 3409 O O . TYR A 1 469 ? -19.890 -6.126 29.572 1.00 89.25 469 TYR A O 1
ATOM 3417 N N . PHE A 1 470 ? -19.412 -4.240 30.705 1.00 92.00 470 PHE A N 1
ATOM 3418 C CA . PHE A 1 470 ? -17.999 -4.544 30.904 1.00 92.00 470 PHE A CA 1
ATOM 3419 C C . PHE A 1 470 ? -17.684 -4.730 32.388 1.00 92.00 470 PHE A C 1
ATOM 3421 O O . PHE A 1 470 ? -18.183 -3.997 33.238 1.00 92.00 470 PHE A O 1
ATOM 3428 N N . ALA A 1 471 ? -16.812 -5.681 32.699 1.00 93.75 471 ALA A N 1
ATOM 3429 C CA . ALA A 1 471 ? -16.183 -5.829 34.004 1.00 93.75 471 ALA A CA 1
ATOM 3430 C C . ALA A 1 471 ? -14.669 -5.666 33.865 1.00 93.75 471 ALA A C 1
ATOM 3432 O O . ALA A 1 471 ? -14.085 -6.108 32.883 1.00 93.75 471 ALA A O 1
ATOM 3433 N N . GLY A 1 472 ? -14.035 -5.024 34.836 1.00 94.38 472 GLY A N 1
ATOM 3434 C CA . GLY A 1 472 ? -12.585 -4.959 34.971 1.00 94.38 472 GLY A CA 1
ATOM 3435 C C . GLY A 1 472 ? -12.110 -5.642 36.253 1.00 94.38 472 GLY A C 1
ATOM 3436 O O . GLY A 1 472 ? -12.927 -6.149 37.028 1.00 94.38 472 GLY A O 1
ATOM 3437 N N . PRO A 1 473 ? -10.799 -5.585 36.545 1.00 93.00 473 PRO A N 1
ATOM 3438 C CA . PRO A 1 473 ? -10.226 -6.212 37.737 1.00 93.00 473 PRO A CA 1
ATOM 3439 C C . PRO A 1 473 ? -10.829 -5.712 39.058 1.00 93.00 473 PRO A C 1
ATOM 3441 O O . PRO A 1 473 ? -10.806 -6.408 40.069 1.00 93.00 473 PRO A O 1
ATOM 3444 N N . ASN A 1 474 ? -11.403 -4.506 39.036 1.00 93.12 474 ASN A N 1
ATOM 3445 C CA . ASN A 1 474 ? -12.001 -3.841 40.192 1.00 93.12 474 ASN A CA 1
ATOM 3446 C C . ASN A 1 474 ? -13.538 -3.951 40.241 1.00 93.12 474 ASN A C 1
ATOM 3448 O O . ASN A 1 474 ? -14.164 -3.287 41.064 1.00 93.12 474 ASN A O 1
ATOM 3452 N N . GLY A 1 475 ? -14.152 -4.765 39.376 1.00 90.94 475 GLY A N 1
ATOM 3453 C CA . GLY A 1 475 ? -15.602 -4.958 39.305 1.00 90.94 475 GLY A CA 1
ATOM 3454 C C . GLY A 1 475 ? -16.230 -4.440 38.011 1.00 90.94 475 GLY A C 1
ATOM 3455 O O . GLY A 1 475 ? -15.543 -4.177 37.026 1.00 90.94 475 GLY A O 1
ATOM 3456 N N . VAL A 1 476 ? -17.560 -4.333 38.001 1.00 90.94 476 VAL A N 1
ATOM 3457 C CA . VAL A 1 476 ? -18.329 -3.832 36.848 1.00 90.94 476 VAL A CA 1
ATOM 3458 C C . VAL A 1 476 ? -17.931 -2.384 36.556 1.00 90.94 476 VAL A C 1
ATOM 3460 O O . VAL A 1 476 ? -17.858 -1.565 37.471 1.00 90.94 476 VAL A O 1
ATOM 3463 N N . LEU A 1 477 ? -17.638 -2.090 35.290 1.00 88.81 477 LEU A N 1
ATOM 3464 C CA . LEU A 1 477 ? -17.302 -0.743 34.845 1.00 88.81 477 LEU A CA 1
ATOM 3465 C C . LEU A 1 477 ? -18.557 0.128 34.770 1.00 88.81 477 LEU A C 1
ATOM 3467 O O . LEU A 1 477 ? -19.662 -0.372 34.569 1.00 88.81 477 LEU A O 1
ATOM 3471 N N . GLU A 1 478 ? -18.364 1.434 34.936 1.00 87.12 478 GLU A N 1
ATOM 3472 C CA . GLU A 1 478 ? -19.437 2.417 34.809 1.00 87.12 478 GLU A CA 1
ATOM 3473 C C . GLU A 1 478 ? -20.075 2.345 33.418 1.00 87.12 478 GLU A C 1
ATOM 3475 O O . GLU A 1 478 ? -19.384 2.162 32.410 1.00 87.12 478 GLU A O 1
ATOM 3480 N N . ASP A 1 479 ? -21.399 2.482 33.379 1.00 81.31 479 ASP A N 1
ATOM 3481 C CA . ASP A 1 479 ? -22.123 2.566 32.124 1.00 81.31 479 ASP A CA 1
ATOM 3482 C C . ASP A 1 479 ? -21.837 3.917 31.464 1.00 81.31 479 ASP A C 1
ATOM 3484 O O . ASP A 1 479 ? -22.258 4.974 31.934 1.00 81.31 479 ASP A O 1
ATOM 3488 N N . LEU A 1 480 ? -21.074 3.869 30.376 1.00 82.06 480 LEU A N 1
ATOM 3489 C CA . LEU A 1 480 ? -20.730 5.028 29.561 1.00 82.06 480 LEU A CA 1
ATOM 3490 C C . LEU A 1 480 ? -21.619 5.118 28.314 1.00 82.06 480 LEU A C 1
ATOM 3492 O O . LEU A 1 480 ? -21.220 5.739 27.327 1.00 82.06 480 LEU A O 1
ATOM 3496 N N . SER A 1 481 ? -22.807 4.498 28.326 1.00 74.62 481 SER A N 1
ATOM 3497 C CA . SER A 1 481 ? -23.734 4.526 27.191 1.00 74.62 481 SER A CA 1
ATOM 3498 C C . SER A 1 481 ? -24.140 5.934 26.767 1.00 74.62 481 SER A C 1
ATOM 3500 O O . SER A 1 481 ? -24.399 6.170 25.588 1.00 74.62 481 SER A O 1
ATOM 3502 N N . ASP A 1 482 ? -24.142 6.863 27.721 1.00 77.06 482 ASP A N 1
ATOM 3503 C CA . ASP A 1 482 ? -24.508 8.262 27.516 1.00 77.06 482 ASP A CA 1
ATOM 3504 C C . ASP A 1 482 ? -23.294 9.161 27.193 1.00 77.06 482 ASP A C 1
ATOM 3506 O O . ASP A 1 482 ? -23.453 10.378 27.044 1.00 77.06 482 ASP A O 1
ATOM 3510 N N . ASP A 1 483 ? -22.071 8.610 27.077 1.00 76.81 483 ASP A N 1
ATOM 3511 C CA . ASP A 1 483 ? -20.888 9.404 26.716 1.00 76.81 483 ASP A CA 1
ATOM 3512 C C . ASP A 1 483 ? -21.067 9.972 25.293 1.00 76.81 483 ASP A C 1
ATOM 3514 O O . ASP A 1 483 ? -21.270 9.217 24.340 1.00 76.81 483 ASP A O 1
ATOM 3518 N N . PRO A 1 484 ? -20.940 11.299 25.099 1.00 66.38 484 PRO A N 1
ATOM 3519 C CA . PRO A 1 484 ? -21.183 11.948 23.809 1.00 66.38 484 PRO A CA 1
ATOM 3520 C C . PRO A 1 484 ? -20.215 11.514 22.695 1.00 66.38 484 PRO A C 1
ATOM 3522 O O . PRO A 1 484 ? -20.424 11.859 21.531 1.00 66.38 484 PRO A O 1
ATOM 3525 N N . ARG A 1 485 ? -19.137 10.794 23.030 1.00 62.47 485 ARG A N 1
ATOM 3526 C CA . ARG A 1 485 ? -18.172 10.221 22.080 1.00 62.47 485 ARG A CA 1
ATOM 3527 C C . ARG A 1 485 ? -18.509 8.778 21.698 1.00 62.47 485 ARG A C 1
ATOM 3529 O O . ARG A 1 485 ? -17.917 8.265 20.744 1.00 62.47 485 ARG A O 1
ATOM 3536 N N . LEU A 1 486 ? -19.419 8.117 22.416 1.00 56.28 486 LEU A N 1
ATOM 3537 C CA . LEU A 1 486 ? -19.874 6.766 22.109 1.00 56.28 486 LEU A CA 1
ATOM 3538 C C . LEU A 1 486 ? -21.017 6.804 21.089 1.00 56.28 486 LEU A C 1
ATOM 3540 O O . LEU A 1 486 ? -21.943 7.603 21.177 1.00 56.28 486 LEU A O 1
ATOM 3544 N N . VAL A 1 487 ? -20.956 5.909 20.102 1.00 56.38 487 VAL A N 1
ATOM 3545 C CA . VAL A 1 487 ? -22.066 5.661 19.174 1.00 56.38 487 VAL A CA 1
ATOM 3546 C C . VAL A 1 487 ? -22.563 4.250 19.433 1.00 56.38 487 VAL A C 1
ATOM 3548 O O . VAL A 1 487 ? -21.869 3.287 19.105 1.00 56.38 487 VAL A O 1
ATOM 3551 N N . ILE A 1 488 ? -23.755 4.144 20.013 1.00 65.62 488 ILE A N 1
ATOM 3552 C CA . ILE A 1 488 ? -24.452 2.880 20.252 1.00 65.62 488 ILE A CA 1
ATOM 3553 C C . ILE A 1 488 ? -25.543 2.738 19.193 1.00 65.62 488 ILE A C 1
ATOM 3555 O O . ILE A 1 488 ? -26.283 3.682 18.923 1.00 65.62 488 ILE A O 1
ATOM 3559 N N . ALA A 1 489 ? -25.611 1.568 18.565 1.00 64.44 489 ALA A N 1
ATOM 3560 C CA . ALA A 1 489 ? -26.648 1.228 17.604 1.00 64.44 489 ALA A CA 1
ATOM 3561 C C . ALA A 1 489 ? -27.145 -0.189 17.889 1.00 64.44 489 ALA A C 1
ATOM 3563 O O . ALA A 1 489 ? -26.336 -1.113 18.005 1.00 64.44 489 ALA A O 1
ATOM 3564 N N . ASP A 1 490 ? -28.463 -0.349 17.972 1.00 68.31 490 ASP A N 1
ATOM 3565 C CA . ASP A 1 490 ? -29.089 -1.666 17.991 1.00 68.31 490 ASP A CA 1
ATOM 3566 C C . ASP A 1 490 ? -28.969 -2.294 16.597 1.00 68.31 490 ASP A C 1
ATOM 3568 O O . ASP A 1 490 ? -29.230 -1.645 15.581 1.00 68.31 490 ASP A O 1
ATOM 3572 N N . VAL A 1 491 ? -28.547 -3.556 16.543 1.00 67.44 491 VAL A N 1
ATOM 3573 C CA . VAL A 1 491 ? -28.454 -4.327 15.299 1.00 67.44 491 VAL A CA 1
ATOM 3574 C C . VAL A 1 491 ? -29.619 -5.308 15.264 1.00 67.44 491 VAL A C 1
ATOM 3576 O O . VAL A 1 491 ? -29.645 -6.253 16.055 1.00 67.44 491 VAL A O 1
ATOM 3579 N N . ASP A 1 492 ? -30.569 -5.096 14.350 1.00 72.69 492 ASP A N 1
ATOM 3580 C CA . ASP A 1 492 ? -31.627 -6.073 14.091 1.00 72.69 492 ASP A CA 1
ATOM 3581 C C . ASP A 1 492 ? -31.060 -7.235 13.268 1.00 72.69 492 ASP A C 1
ATOM 3583 O O . ASP A 1 492 ? -30.695 -7.089 12.101 1.00 72.69 492 ASP A O 1
ATOM 3587 N N . LEU A 1 493 ? -30.961 -8.405 13.899 1.00 67.62 493 LEU A N 1
ATOM 3588 C CA . LEU A 1 493 ? -30.451 -9.613 13.257 1.00 67.62 493 LEU A CA 1
ATOM 3589 C C . LEU A 1 493 ? -31.415 -10.182 12.204 1.00 67.62 493 LEU A C 1
ATOM 3591 O O . LEU A 1 493 ? -30.974 -10.981 11.387 1.00 67.62 493 LEU A O 1
ATOM 3595 N N . GLY A 1 494 ? -32.698 -9.803 12.217 1.00 66.50 494 GLY A N 1
ATOM 3596 C CA . GLY A 1 494 ? -33.682 -10.221 11.214 1.00 66.50 494 GLY A CA 1
ATOM 3597 C C . GLY A 1 494 ? -33.607 -9.435 9.902 1.00 66.50 494 GLY A C 1
ATOM 3598 O O . GLY A 1 494 ? -34.164 -9.878 8.899 1.00 66.50 494 GLY A O 1
ATOM 3599 N N . GLU A 1 495 ? -32.924 -8.286 9.903 1.00 68.75 495 GLU A N 1
ATOM 3600 C CA . GLU A 1 495 ? -32.698 -7.448 8.717 1.00 68.75 495 GLU A CA 1
ATOM 3601 C C . GLU A 1 495 ? -31.333 -7.698 8.039 1.00 68.75 495 GLU A C 1
ATOM 3603 O O . GLU A 1 495 ? -31.072 -7.148 6.964 1.00 68.75 495 GLU A O 1
ATOM 3608 N N . LEU A 1 496 ? -30.467 -8.515 8.657 1.00 56.84 496 LEU A N 1
ATOM 3609 C CA . LEU A 1 496 ? -29.176 -8.970 8.117 1.00 56.84 496 LEU A CA 1
ATOM 3610 C C . LEU A 1 496 ? -29.332 -10.221 7.246 1.00 56.84 496 LEU A C 1
ATOM 3612 O O . LEU A 1 496 ? -28.581 -10.309 6.241 1.00 56.84 496 LEU A O 1
#

pLDDT: mean 87.13, std 10.25, range [27.03, 97.5]

Nearest PDB structures (foldseek):
  6li9-assembly1_B  TM=7.887E-01  e=2.467E-16  Homo sapiens
  7o82-assembly1_B  TM=8.093E-01  e=9.010E-15  Escherichia coli O157:H7
  3ob6-assembly1_B  TM=7.824E-01  e=6.288E-15  Escherichia coli
  3ob6-assembly1_A  TM=7.880E-01  e=3.632E-14  Escherichia coli
  3l1l-assembly1_A-2  TM=7.327E-01  e=1.676E-13  Escherichia coli O157:H7

Sequence (496 aa):
MAPGGTPRSDRRLGLLPAAAVVAGSMLGIGIFISPPEVAADISGPGYFLLVWALGGAAAICGALSVAELGAMMPRAGGDYPYLQMAYGPGVAFSAGWLQLLATFPGSLAAMAVGVATYQLPVLAGPGFAETLSLGPISVDAPAFWAAVIVVVLTALNHIGVVVSGRAQLLLTSAPLVVLLIASVALVTGVGVDKLAAWFDHGQVMPAPSAGQWARAYLPVYFAYSGWNAAIYIGGEIRDPGRNLPRAVIGGTSLVVVLYLVLCGGYLSLFPLSELAAVGEAGTAAARQIFGAAGVIGVTTLILLAMLGSINGTVLTGSRIAFAMAEGGDCVDAAARLHPRFGTPVVALWMQAGLALLLIATRTFDQLMDYASCAMLITGTLTVLSVVILRRRLGVAICYDRHFEGVMATLAAEGAELVLCPAVTFGAKSQRMWHLEFPVDAARHNLFIGGSNRRGSEPPWSQPYFGESYFAGPNGVLEDLSDDPRLVIADVDLGEL

Mean predicted aligned error: 9.18 Å

Radius of gyration: 26.31 Å; Cα contacts (8 Å, |Δi|>4): 875; chains: 1; bounding box: 66×66×72 Å

Secondary structure (DSSP, 8-state):
-PPPPP-PPP--B-HHHHHHHHHHHHSSSHHHHHHHHHHHH-SSHHHHHHHHHHHHHHHHHHHHHHHHHHHH---BTTHHHHHHHHH-HHHHHHHHHHIIIIIHHHHHHHHHHHIIIIIHHHHH-GGGSSPEEETTEEE-HHHHHHHHHHHHHHHHHHT-HHHHHHHHHHHHHHHHHHHHHHHHHHIIIIIHHHHHHHHS-S--PPPPPHHHHHHHHHHHHHHTTTTTHHHHBGGGBSSHHHHHHHHHHHHHHHHHHHHHHHHHHHHHHS-HHHHTT-S-HHHHHHHHHHHHHHHHHHHHHHHHHHHHHHHHHHHHHHHHHHHHHHTTSS-GGGGPPPTTT---HHHHHHHHHHHHHHHHH--HHHHHHHHHHHHHHHHHHHHHHHHHHHHHEEE--TTGGG-HHHHHHHHHTT-SEEEEEE---SHHHHHHHHHHHHHHHHHHT-EEEEEE-EE--TT--SPEE---EEEETTEEPP--TT-TT-------TT--

Solvent-accessible surface area (backbone atoms only — not comparable to full-atom values): 24474 Å² total; per-residue (Å²): 136,77,85,74,79,77,83,72,53,70,51,74,37,51,44,66,37,37,16,20,32,9,32,7,30,23,40,43,67,31,76,31,44,29,56,13,57,28,33,65,44,42,72,43,71,70,59,48,54,46,49,52,50,52,35,36,50,51,41,46,54,48,15,54,42,48,22,53,51,26,36,76,54,44,35,51,15,32,57,36,61,49,32,30,73,54,66,31,64,72,54,16,48,53,49,41,51,41,36,59,66,26,25,38,15,22,46,44,28,25,53,29,31,48,43,21,64,66,36,38,24,75,74,78,33,65,72,46,60,41,69,40,71,68,76,95,45,78,41,56,23,24,48,53,48,15,46,50,49,51,52,53,48,48,54,50,44,49,70,9,62,69,60,37,35,52,50,27,33,55,28,18,48,54,34,52,53,51,50,41,53,52,20,50,49,40,29,70,72,66,10,51,69,54,51,48,53,74,72,69,54,99,66,82,66,68,77,63,51,74,69,31,49,54,63,30,38,51,45,41,47,58,25,50,37,38,31,63,42,42,32,15,43,20,36,32,32,37,64,23,69,60,27,45,31,50,10,21,43,51,16,37,52,52,47,39,53,41,50,53,40,42,52,50,26,50,57,41,76,32,57,54,74,55,39,32,68,39,81,39,50,52,46,51,51,22,35,74,76,50,34,74,65,23,26,54,54,44,43,49,34,51,45,37,18,38,53,10,16,44,46,29,44,54,61,27,43,20,23,35,44,19,40,33,12,71,68,68,72,42,62,65,66,15,46,41,57,39,93,90,38,58,24,38,50,49,15,39,53,48,37,49,52,51,12,47,54,45,45,75,73,48,54,60,68,57,25,46,54,49,12,51,56,39,41,53,54,49,51,50,53,45,50,50,28,49,62,51,43,59,29,30,48,32,79,41,52,56,73,47,69,76,40,75,64,53,61,51,51,37,35,73,65,46,23,46,36,32,41,31,54,32,80,40,51,58,74,68,47,50,57,45,61,74,45,45,46,32,49,49,7,38,74,57,62,20,32,30,40,38,42,34,45,66,53,65,56,88,94,45,90,58,58,32,71,41,64,60,55,43,14,26,50,91,29,71,53,83,87,56,79,80,38,92,87,57,86,86,77,89,79,66,75,88,82,109

Foldseek 3Di:
DDPDDAPQAAQADEQLLLLLLQLLLLLAQLLWQLLLQLLVLFQALVVSLVLLLVLLVVLLLLLLLQLVVCLVDLAAQRLLVLCCVQPNDVRSLVLLVLCLQAALLLLLLLLLLVCQCPQCCLQVHVVLQDFDCPDPDTHGSSLVRSLVLLVVLLVQVLQAPVSLSVLSSVLRVVLLVVLQVVLVCLCVPQQVVLVVVSVVDPDDGDGRDPVSSVSSNLSSNVSLPSLSLSSNNSSNHDPSSPSVSCSSNVSSVSSSSSSSSVSSSLSSQDDSVVSNVDSTSQLVSLCSPPNSVSNNVSSVSNSSSSSSSSSSSLNRSLSSQLVCLVVVSHDVLQVHADPVHRGSSVSSVSSSVSSSVCSVPDDSVRSSVRNSVSCVVSSVSSSVSSVSVVLQEAEDEAVRLVPLVRLVVSLVSRHQEYEYEHFAFDDVSVVCVQVSQQVSQQVSQHKYWYAYDAQDDPPDPTGTPGDIFIHHNVGTDDPCVVPPPDDDDDDDPVVD